Protein AF-A0AAX1FAF0-F1 (afdb_monomer)

Organism: NCBI:txid2528037

Solvent-accessible surface area (backbone atoms only — not comparable to full-atom values): 29230 Å² total; per-residue (Å²): 108,75,69,56,55,52,49,47,56,49,49,51,49,47,50,51,48,50,60,50,46,60,62,70,66,53,68,84,78,72,78,63,80,85,48,62,52,51,58,65,58,42,25,50,32,36,54,69,25,91,46,36,41,76,67,50,40,75,34,15,64,37,54,23,24,35,16,41,58,66,58,37,64,17,24,32,64,40,61,81,83,82,59,26,39,14,34,70,43,44,36,66,68,54,35,42,74,52,57,72,45,54,68,74,57,47,28,62,42,51,72,53,56,51,40,32,20,48,28,38,53,49,42,58,50,55,68,36,68,60,50,44,54,53,73,71,36,69,57,56,66,78,15,68,58,44,56,31,42,56,49,25,29,53,71,73,28,59,71,50,35,44,42,20,63,73,59,58,32,54,81,51,31,59,50,98,84,68,48,21,46,50,56,46,14,23,46,32,46,73,53,64,58,62,58,80,72,81,88,76,91,82,80,91,78,83,82,89,79,80,87,78,82,73,96,76,84,74,74,81,69,60,61,54,61,51,50,50,52,49,50,53,48,58,55,42,58,69,46,42,65,61,34,44,52,54,10,50,55,48,14,55,52,33,30,52,52,42,50,52,51,54,54,51,53,51,64,7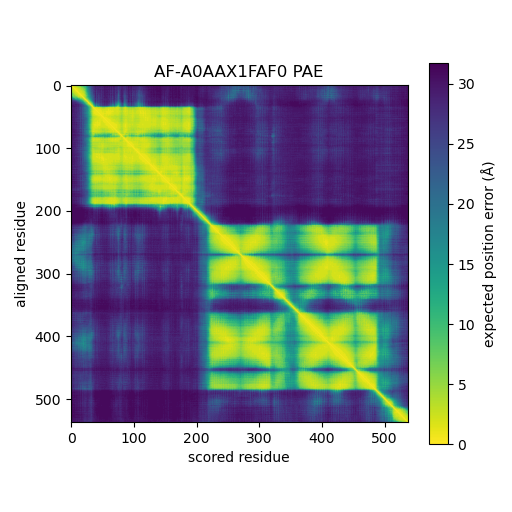3,68,68,61,56,73,68,56,55,53,54,52,50,51,52,49,52,52,49,42,51,49,33,49,51,47,49,77,41,35,61,63,54,47,51,50,49,43,50,50,27,42,48,51,12,36,25,69,36,61,77,63,49,91,63,56,74,67,58,53,59,42,48,52,56,53,46,49,54,48,49,59,64,32,70,58,46,53,68,52,76,68,68,62,94,82,63,77,84,59,68,70,72,72,71,40,68,68,60,49,52,52,52,52,42,51,53,54,31,50,53,27,53,50,51,43,56,50,54,51,50,53,51,54,51,48,46,50,50,46,49,41,62,42,38,38,42,29,15,36,27,26,18,82,92,39,26,65,53,26,52,48,48,53,33,50,50,47,14,50,18,39,21,48,15,41,43,36,33,51,49,34,54,48,52,53,54,52,53,54,53,61,74,69,51,82,65,94,48,76,66,60,52,52,52,52,29,55,52,36,47,50,50,32,52,45,60,69,54,49,18,63,58,55,12,40,71,47,72,59,80,94,83,75,98,67,78,94,66,74,69,74,78,58,29,63,56,52,51,56,58,43,65,76,64,74,60,61,64,63,57,54,52,54,51,50,54,55,55,52,51,54,52,56,55,56,65,74,76,110

Sequence (537 aa):
MQRLTAIWCRLIGLCLLFLLSTTTAMGKVTYFSQQRATHQQIVDAVRNSPYASPWLKQNANAVANLAINVESGGYLHLYNGSCCFGVLQLNHRNIRAYAHMSPEQYKLASLQTQLNAWSKLTTDGLRNPVVRRLMQMKTFDGRPVTGELVLACVQLGVGNCQKMLNSGRCGGFRDINKTSICDMADRMAKGRGTPIQPIEDGDLESASDAEKLDPGNNPVDASVLDQIMDTFRDGTGKWVTALTTAASWLFWSLAAISVVYTGIDLVFRKDDIAAFFAETIRLILFIGFFWWLLQNGFAISESIINSFNQLGVEAGTGGETQKTAGFVQSLFDMWNRAAAANSIRAVKIPDLIDITNAASWLNPELFVAILMMVVTFFALVLIAINYALLYIAAWIYMTAGLFVLGFGGGRWTSDMAISYYRQLLNIGLQLMTMMLMMAIGKNIITSMVSQTEGFMLFHYTVLLLVGLTLAILCTKVPPMVGSLAGGSGNEGIGFSAKSVVGSMLNAALMLLGGVGLVRQALKEVSARNRAQQQQQQ

Secondary structure (DSSP, 8-state):
-HHHHHHHHHHHHHHHHHHHHHHHS-------TT-B--HHHHHHHHHH-TT--HHHHHTHHHHHHHIIIIISTTBSS-B-SSSEETTTTEEHHHIIIII-S-HHHHHTS-HHHHHHHHHHHHHHHHTSHHHHHHHH-SEETTEE--HHHHHHHHHT-HHHHHHHHHHTSGGG---TTS--HHHHHHHHHTTTT---PPP---------------SS-----THHHHHHHHHHHHHHHTTHHHHHHHHHHHHHHHHHHHHHHHHHHHHHHT--HHHHHHHHHHHHHHHHHHHHHHHTHHHHHHHHHHHHHHHHHHHHHTS----HHHHHHHHHHHHHHHHHSHHHHTS----TT-TT-GGGGG-HHHHHHHHHHHHHHHHHHHHHHHHHHHHHHHHHHHHHHHHHHGGGGSTTTHHHHHHHHHHHHHHHHHHHHHHHHHHHHHHHHHHHHHH--S--HHHHHHHHHHHHHHHHHHHHHHHHHHGGGT--------S---SSHHHHHHHHHHTTTTHHHHHHHHHHHHHHHHHHHTT--

Radius of gyration: 31.02 Å; Cα contacts (8 Å, |Δi|>4): 547; chains: 1; bounding box: 93×80×87 Å

pLDDT: mean 70.73, std 20.71, range [28.28, 95.31]

InterPro domains:
  IPR007688 Plasmid conjugal transfer TrbL/VirB6 [PF04610] (256-477)
  IPR014150 Conjugal transfer, TrbL [TIGR02783] (223-514)

Foldseek 3Di:
DVVVVVVVVVVVVVVVVVVVVVVVPPPPPPQLPDDQDDLVNQLVLLLPAPQADPVCNVQSSLVSLQLCQPAPVSQALDDPLPAAGGSNTHGQVLCCVQLVDGRNVRSRDDSSSVSNSVSNLVSVLCPDPLLVVLVPDQDAQQWGSGSLLSVLCSVVHVVQSVQCVVVSHQQSGADPVRAGSVNRSCSSVVNVTPHPDPDDDDDDDDDDDDDDDDPDDDLPPLVVLVVVLVVLLVVLVVLQVVLLVLLQVLLVVQLVVQVVVLVVVCVVVVDDPVVVVVSVVVSCVLSVVLVVCLVCLLVVLVCLLVVLLQLLQCVLVVRDRDDSSVLLVLLSVLLVVLCVDVQNVVPPPPPPPCCVCPPVCPPVLSVLLVVLSVLLVVLSVLLSVVLSLLSSLSSNLSSNCSSQSSLSNHPVSVVSNVVSVLLSNLSSQLNSVSSNLSSVVSVVSVVLSVPDDHDDSVSSVVSSVSSNVSSVCNQPVSNVRSCVSPHDPDDDDPDDQDDPSSVVVVVVVVVVPPPVPVVVVVVVVVVVVVVVVVVVD

Nearest PDB structures (foldseek):
  7o3v-assembly1_J  TM=6.404E-01  e=2.956E-03  Escherichia coli
  8rtd-assembly1_L  TM=6.205E-01  e=2.114E-03  Escherichia coli
  7o3v-assembly1_G  TM=6.004E-01  e=1.336E-02  Escherichia coli
  7sqc-assembly1_1K  TM=1.574E-01  e=7.763E-02  Chlamydomonas reinhardtii
  7sqc-assembly1_1Y  TM=2.007E-01  e=7.778E-01  Chlamydomonas reinhardtii

Structure (mmCIF, N/CA/C/O backbone):
data_AF-A0AAX1FAF0-F1
#
_entry.id   AF-A0AAX1FAF0-F1
#
loop_
_atom_site.group_PDB
_atom_site.id
_atom_site.type_symbol
_atom_site.label_atom_id
_atom_site.label_alt_id
_atom_site.label_comp_id
_atom_site.label_asym_id
_atom_site.label_entity_id
_atom_site.label_seq_id
_atom_site.pdbx_PDB_ins_code
_atom_site.Cartn_x
_atom_site.Cartn_y
_atom_site.Cartn_z
_atom_site.occupancy
_atom_site.B_iso_or_equiv
_atom_site.auth_seq_id
_atom_site.auth_comp_id
_atom_site.auth_asym_id
_atom_site.auth_atom_id
_atom_site.pdbx_PDB_model_num
ATOM 1 N N . MET A 1 1 ? -39.181 10.822 42.186 1.00 47.69 1 MET A N 1
ATOM 2 C CA . MET A 1 1 ? -37.972 11.300 41.471 1.00 47.69 1 MET A CA 1
ATOM 3 C C . MET A 1 1 ? -36.667 10.726 42.030 1.00 47.69 1 MET A C 1
ATOM 5 O O . MET A 1 1 ? -35.937 10.138 41.251 1.00 47.69 1 MET A O 1
ATOM 9 N N . GLN A 1 2 ? -36.403 10.767 43.343 1.00 39.25 2 GLN A N 1
ATOM 10 C CA . GLN A 1 2 ? -35.145 10.253 43.934 1.00 39.25 2 GLN A CA 1
ATOM 11 C C . GLN A 1 2 ? -34.871 8.744 43.737 1.00 39.25 2 GLN A C 1
ATOM 13 O O . GLN A 1 2 ? -33.721 8.328 43.637 1.00 39.25 2 GLN A O 1
ATOM 18 N N . ARG A 1 3 ? -35.912 7.901 43.649 1.00 40.38 3 ARG A N 1
ATOM 19 C CA . ARG A 1 3 ? -35.738 6.459 43.375 1.00 40.38 3 ARG A CA 1
ATOM 20 C C . ARG A 1 3 ? -35.388 6.164 41.913 1.00 40.38 3 ARG A C 1
ATOM 22 O O . ARG A 1 3 ? -34.624 5.246 41.654 1.00 40.38 3 ARG A O 1
ATOM 29 N N . LEU A 1 4 ? -35.889 6.970 40.976 1.00 39.94 4 LEU A N 1
ATOM 30 C CA . LEU A 1 4 ? -35.564 6.850 39.552 1.00 39.94 4 LEU A CA 1
ATOM 31 C C . LEU A 1 4 ? -34.128 7.313 39.293 1.00 39.94 4 LEU A C 1
ATOM 33 O O . LEU A 1 4 ? -33.374 6.587 38.662 1.00 39.94 4 LEU A O 1
ATOM 37 N N . THR A 1 5 ? -33.697 8.439 39.866 1.00 43.09 5 THR A N 1
ATOM 38 C CA . THR A 1 5 ? -32.307 8.913 39.728 1.00 43.09 5 THR A CA 1
ATOM 39 C C . THR A 1 5 ? -31.285 7.933 40.316 1.00 43.09 5 THR A C 1
ATOM 41 O O . THR A 1 5 ? -30.224 7.735 39.732 1.00 43.09 5 THR A O 1
ATOM 44 N N . ALA A 1 6 ? -31.615 7.240 41.412 1.00 40.03 6 ALA A N 1
ATOM 45 C CA . ALA A 1 6 ? -30.764 6.191 41.980 1.00 40.03 6 ALA A CA 1
ATOM 46 C C . ALA A 1 6 ? -30.678 4.930 41.096 1.00 40.03 6 ALA A C 1
ATOM 48 O O . ALA A 1 6 ? -29.617 4.312 41.011 1.00 40.03 6 ALA A O 1
ATOM 49 N N . ILE A 1 7 ? -31.769 4.561 40.416 1.00 51.44 7 ILE A N 1
ATOM 50 C CA . ILE A 1 7 ? -31.791 3.456 39.444 1.00 51.44 7 ILE A CA 1
ATOM 51 C C . ILE A 1 7 ? -30.989 3.834 38.191 1.00 51.44 7 ILE A C 1
ATOM 53 O O . ILE A 1 7 ? -30.210 3.019 37.708 1.00 51.44 7 ILE A O 1
ATOM 57 N N . TRP A 1 8 ? -31.081 5.084 37.732 1.00 42.19 8 TRP A N 1
ATOM 58 C CA . TRP A 1 8 ? -30.296 5.612 36.613 1.00 42.19 8 TRP A CA 1
ATOM 59 C C . TRP A 1 8 ? -28.796 5.697 36.921 1.00 42.19 8 TRP A C 1
ATOM 61 O O . TRP A 1 8 ? -28.002 5.241 36.108 1.00 42.19 8 TRP A O 1
ATOM 71 N N . CYS A 1 9 ? -28.379 6.160 38.106 1.00 43.19 9 CYS A N 1
ATOM 72 C CA . CYS A 1 9 ? -26.965 6.105 38.509 1.00 43.19 9 CYS A CA 1
ATOM 73 C C . CYS A 1 9 ? -26.440 4.664 38.601 1.00 43.19 9 CYS A C 1
ATOM 75 O O . CYS A 1 9 ? -25.289 4.406 38.258 1.00 43.19 9 CYS A O 1
ATOM 77 N N . ARG A 1 10 ? -27.280 3.711 39.029 1.00 47.94 10 ARG A N 1
ATOM 78 C CA . ARG A 1 10 ? -26.913 2.290 39.088 1.00 47.94 10 ARG A CA 1
ATOM 79 C C . ARG A 1 10 ? -26.870 1.635 37.710 1.00 47.94 10 ARG A C 1
ATOM 81 O O . ARG A 1 10 ? -25.979 0.831 37.498 1.00 47.94 10 ARG A O 1
ATOM 88 N N . LEU A 1 11 ? -27.757 1.994 36.779 1.00 43.00 11 LEU A N 1
ATOM 89 C CA . LEU A 1 11 ? -27.767 1.497 35.396 1.00 43.00 11 LEU A CA 1
ATOM 90 C C . LEU A 1 11 ? -26.669 2.127 34.537 1.00 43.00 11 LEU A C 1
ATOM 92 O O . LEU A 1 11 ? -26.037 1.419 33.767 1.00 43.00 11 LEU A O 1
ATOM 96 N N . ILE A 1 12 ? -26.380 3.419 34.705 1.00 48.09 12 ILE A N 1
ATOM 97 C CA . ILE A 1 12 ? -25.221 4.085 34.090 1.00 48.09 12 ILE A CA 1
ATOM 98 C C . ILE A 1 12 ? -23.931 3.501 34.665 1.00 48.09 12 ILE A C 1
ATOM 100 O O . ILE A 1 12 ? -23.018 3.198 33.907 1.00 48.09 12 ILE A O 1
ATOM 104 N N . GLY A 1 13 ? -23.879 3.262 35.980 1.00 43.56 13 GLY A N 1
ATOM 105 C CA . GLY A 1 13 ? -22.781 2.552 36.632 1.00 43.56 13 GLY A CA 1
ATOM 106 C C . GLY A 1 13 ? -22.626 1.114 36.135 1.00 43.56 13 GLY A C 1
ATOM 107 O O . GLY A 1 13 ? -21.505 0.698 35.876 1.00 43.56 13 GLY A O 1
ATOM 108 N N . LEU A 1 14 ? -23.725 0.378 35.930 1.00 44.78 14 LEU A N 1
ATOM 109 C CA . LEU A 1 14 ? -23.717 -0.980 35.375 1.00 44.78 14 LEU A CA 1
ATOM 110 C C . LEU A 1 14 ? -23.345 -1.001 33.893 1.00 44.78 14 LEU A C 1
ATOM 112 O O . LEU A 1 14 ? -22.599 -1.883 33.506 1.00 44.78 14 LEU A O 1
ATOM 116 N N . CYS A 1 15 ? -23.794 -0.045 33.077 1.00 39.28 15 CYS A N 1
ATOM 117 C CA . CYS A 1 15 ? -23.391 0.092 31.676 1.00 39.28 15 CYS A CA 1
ATOM 118 C C . CYS A 1 15 ? -21.928 0.520 31.553 1.00 39.28 15 CYS A C 1
ATOM 120 O O . CYS A 1 15 ? -21.222 -0.031 30.721 1.00 39.28 15 CYS A O 1
ATOM 122 N N . LEU A 1 16 ? -21.442 1.434 32.401 1.00 42.34 16 LEU A N 1
ATOM 123 C CA . LEU A 1 16 ? -20.020 1.771 32.498 1.00 42.34 16 LEU A CA 1
ATOM 124 C C . LEU A 1 16 ? -19.207 0.564 32.965 1.00 42.34 16 LEU A C 1
ATOM 126 O O . LEU A 1 16 ? -18.179 0.295 32.367 1.00 42.34 16 LEU A O 1
ATOM 130 N N . LEU A 1 17 ? -19.678 -0.206 33.951 1.00 42.28 17 LEU A N 1
ATOM 131 C CA . LEU A 1 17 ? -19.057 -1.463 34.388 1.00 42.28 17 LEU A CA 1
ATOM 132 C C . LEU A 1 17 ? -19.131 -2.558 33.319 1.00 42.28 17 LEU A C 1
ATOM 134 O O . LEU A 1 17 ? -18.196 -3.339 33.223 1.00 42.28 17 LEU A O 1
ATOM 138 N N . PHE A 1 18 ? -20.175 -2.605 32.488 1.00 39.59 18 PHE A N 1
ATOM 139 C CA . PHE A 1 18 ? -20.290 -3.547 31.372 1.00 39.59 18 PHE A CA 1
ATOM 140 C C . PHE A 1 18 ? -19.339 -3.147 30.230 1.00 39.59 18 PHE A C 1
ATOM 142 O O . PHE A 1 18 ? -18.603 -3.990 29.723 1.00 39.59 18 PHE A O 1
ATOM 149 N N . LEU A 1 19 ? -19.238 -1.846 29.930 1.00 37.56 19 LEU A N 1
ATOM 150 C CA . LEU A 1 19 ? -18.277 -1.249 28.990 1.00 37.56 19 LEU A CA 1
ATOM 151 C C . LEU A 1 19 ? -16.817 -1.356 29.490 1.00 37.56 19 LEU A C 1
ATOM 153 O O . LEU A 1 19 ? -15.912 -1.582 28.690 1.00 37.56 19 LEU A O 1
ATOM 157 N N . LEU A 1 20 ? -16.577 -1.280 30.804 1.00 37.69 20 LEU A N 1
ATOM 158 C CA . LEU A 1 20 ? -15.284 -1.544 31.462 1.00 37.69 20 LEU A CA 1
ATOM 159 C C . LEU A 1 20 ? -14.998 -3.052 31.601 1.00 37.69 20 LEU A C 1
ATOM 161 O O . LEU A 1 20 ? -13.847 -3.468 31.595 1.00 37.69 20 LEU A O 1
ATOM 165 N N . SER A 1 21 ? -16.013 -3.913 31.676 1.00 35.91 21 SER A N 1
ATOM 166 C CA . SER A 1 21 ? -15.814 -5.370 31.662 1.00 35.91 21 SER A CA 1
ATOM 167 C C . SER A 1 21 ? -15.476 -5.892 30.262 1.00 35.91 21 SER A C 1
ATOM 169 O O . SER A 1 21 ? -14.743 -6.871 30.126 1.00 35.91 21 SER A O 1
ATOM 171 N N . THR A 1 22 ? -15.887 -5.181 29.204 1.00 36.38 22 THR A N 1
ATOM 172 C CA . THR A 1 22 ? -15.383 -5.434 27.848 1.00 36.38 22 THR A CA 1
ATOM 173 C C . THR A 1 22 ? -13.948 -4.948 27.629 1.00 36.38 22 THR A C 1
ATOM 175 O O . THR A 1 22 ? -13.313 -5.400 26.679 1.00 36.38 22 THR A O 1
ATOM 178 N N . THR A 1 23 ? -13.387 -4.097 28.504 1.00 37.59 23 THR A N 1
ATOM 179 C CA . THR A 1 23 ? -11.952 -3.753 28.445 1.00 37.59 23 THR A CA 1
ATOM 180 C C . THR A 1 23 ? -11.070 -4.743 29.210 1.00 37.59 23 THR A C 1
ATOM 182 O O . THR A 1 23 ? -9.897 -4.882 28.870 1.00 37.59 23 THR A O 1
ATOM 185 N N . THR A 1 24 ? -11.610 -5.503 30.172 1.00 34.62 24 THR A N 1
ATOM 186 C CA . THR A 1 24 ? -10.852 -6.524 30.928 1.00 34.62 24 THR A CA 1
ATOM 187 C C . THR A 1 24 ? -11.012 -7.952 30.400 1.00 34.62 24 THR A C 1
ATOM 189 O O . THR A 1 24 ? -10.168 -8.797 30.690 1.00 34.62 24 THR A O 1
ATOM 192 N N . ALA A 1 25 ? -12.000 -8.214 29.538 1.00 32.06 25 ALA A N 1
ATOM 193 C CA . ALA A 1 25 ? -12.087 -9.442 28.741 1.00 32.06 25 ALA A CA 1
ATOM 194 C C . ALA A 1 25 ? -11.367 -9.347 27.378 1.00 32.06 25 ALA A C 1
ATOM 196 O O . ALA A 1 25 ? -11.528 -10.219 26.525 1.00 32.06 25 ALA A O 1
ATOM 197 N N . MET A 1 26 ? -10.522 -8.330 27.167 1.00 36.72 26 MET A N 1
ATOM 198 C CA . MET A 1 26 ? -9.484 -8.397 26.139 1.00 36.72 26 MET A CA 1
ATOM 199 C C . MET A 1 26 ? -8.369 -9.323 26.634 1.00 36.72 26 MET A C 1
ATOM 201 O O . MET A 1 26 ? -7.293 -8.891 27.049 1.00 36.72 26 MET A O 1
ATOM 205 N N . GLY A 1 27 ? -8.600 -10.637 26.527 1.00 32.66 27 GLY A N 1
ATOM 206 C CA . GLY A 1 27 ? -7.486 -11.529 26.230 1.00 32.66 27 GLY A CA 1
ATOM 207 C C . GLY A 1 27 ? -6.738 -10.888 25.070 1.00 32.66 27 GLY A C 1
ATOM 208 O O . GLY A 1 27 ? -7.380 -10.567 24.078 1.00 32.66 27 GLY A O 1
ATOM 209 N N . LYS A 1 28 ? -5.451 -10.576 25.264 1.00 29.22 28 LYS A N 1
ATOM 210 C CA . LYS A 1 28 ? -4.578 -9.860 24.323 1.00 29.22 28 LYS A CA 1
ATOM 211 C C . LYS A 1 28 ? -4.930 -10.195 22.866 1.00 29.22 28 LYS A C 1
ATOM 213 O O . LYS A 1 28 ? -4.363 -11.120 22.293 1.00 29.22 28 LYS A O 1
ATOM 218 N N . VAL A 1 29 ? -5.825 -9.428 22.245 1.00 34.38 29 VAL A N 1
ATOM 219 C CA . VAL A 1 29 ? -5.968 -9.425 20.794 1.00 34.38 29 VAL A CA 1
ATOM 220 C C . VAL A 1 29 ? -4.889 -8.470 20.335 1.00 34.38 29 VAL A C 1
ATOM 222 O O . VAL A 1 29 ? -5.074 -7.263 20.214 1.00 34.38 29 VAL A O 1
ATOM 225 N N . THR A 1 30 ? -3.689 -9.024 20.217 1.00 31.00 30 THR A N 1
ATOM 226 C CA . THR A 1 30 ? -2.580 -8.374 19.540 1.00 31.00 30 THR A CA 1
ATOM 227 C C . THR A 1 30 ? -2.997 -8.215 18.082 1.00 31.00 30 THR A C 1
ATOM 229 O O . THR A 1 30 ? -3.052 -9.194 17.343 1.00 31.00 30 THR A O 1
ATOM 232 N N . TYR A 1 31 ? -3.337 -6.994 17.674 1.00 33.50 31 TYR A N 1
ATOM 233 C CA . TYR A 1 31 ? -3.504 -6.657 16.266 1.00 33.50 31 TYR A CA 1
ATOM 234 C C . TYR A 1 31 ? -2.164 -6.924 15.553 1.00 33.50 31 TYR A C 1
ATOM 236 O O . TYR A 1 31 ? -1.143 -6.323 15.883 1.00 33.50 31 TYR A O 1
ATOM 244 N N . PHE A 1 32 ? -2.150 -7.878 14.618 1.00 43.28 32 PHE A N 1
ATOM 245 C CA . PHE A 1 32 ? -0.971 -8.292 13.839 1.00 43.28 32 PHE A CA 1
ATOM 246 C C . PHE A 1 32 ? -0.784 -7.469 12.546 1.00 43.28 32 PHE A C 1
ATOM 248 O O . PHE A 1 32 ? -0.057 -7.876 11.643 1.00 43.28 32 PHE A O 1
ATOM 255 N N . SER A 1 33 ? -1.411 -6.298 12.426 1.00 43.56 33 SER A N 1
ATOM 256 C CA . SER A 1 33 ? -1.211 -5.390 11.291 1.00 43.56 33 SER A CA 1
ATOM 257 C C . SER A 1 33 ? -0.030 -4.453 11.576 1.00 43.56 33 SER A C 1
ATOM 259 O O . SER A 1 33 ? -0.088 -3.671 12.518 1.00 43.56 33 SER A O 1
ATOM 261 N N . GLN A 1 34 ? 1.027 -4.544 10.759 1.00 49.03 34 GLN A N 1
ATOM 262 C CA . GLN A 1 34 ? 2.340 -3.871 10.879 1.00 49.03 34 GLN A CA 1
ATOM 263 C C . GLN A 1 34 ? 3.360 -4.443 11.884 1.00 49.03 34 GLN A C 1
ATOM 265 O O . GLN A 1 34 ? 4.224 -3.722 12.381 1.00 49.03 34 GLN A O 1
ATOM 270 N N . GLN A 1 35 ? 3.381 -5.754 12.135 1.00 65.00 35 GLN A N 1
ATOM 271 C CA . GLN A 1 35 ? 4.555 -6.331 12.800 1.00 65.00 35 GLN A CA 1
ATOM 272 C C . GLN A 1 35 ? 5.714 -6.498 11.812 1.00 65.00 35 GLN A C 1
ATOM 274 O O . GLN A 1 35 ? 5.681 -7.341 10.912 1.00 65.00 35 GLN A O 1
ATOM 279 N N . ARG A 1 36 ? 6.752 -5.681 11.998 1.00 84.56 36 ARG A N 1
ATOM 280 C CA . ARG A 1 36 ? 8.112 -6.026 11.590 1.00 84.56 36 ARG A CA 1
ATOM 281 C C . ARG A 1 36 ? 8.738 -6.802 12.741 1.00 84.56 36 ARG A C 1
ATOM 283 O O . ARG A 1 36 ? 8.952 -6.235 13.810 1.00 84.56 36 ARG A O 1
ATOM 290 N N . ALA A 1 37 ? 8.996 -8.087 12.545 1.00 81.00 37 ALA A N 1
ATOM 291 C CA . ALA A 1 37 ? 9.685 -8.883 13.545 1.00 81.00 37 ALA A CA 1
ATOM 292 C C . ALA A 1 37 ? 11.158 -8.472 13.616 1.00 81.00 37 ALA A C 1
ATOM 294 O O . ALA A 1 37 ? 11.838 -8.336 12.594 1.00 81.00 37 ALA A O 1
ATOM 295 N N . THR A 1 38 ? 11.651 -8.271 14.834 1.00 87.50 38 THR A N 1
ATOM 296 C CA . THR A 1 38 ? 13.076 -8.056 15.064 1.00 87.50 38 THR A CA 1
ATOM 297 C C . THR A 1 38 ? 13.846 -9.352 14.833 1.00 87.50 38 THR A C 1
ATOM 299 O O . THR A 1 38 ? 13.289 -10.452 14.870 1.00 87.50 38 THR A O 1
ATOM 302 N N . HIS A 1 39 ? 15.157 -9.224 14.632 1.00 89.19 39 HIS A N 1
ATOM 303 C CA . HIS A 1 39 ? 16.049 -10.373 14.469 1.00 89.19 39 HIS A CA 1
ATOM 304 C C . HIS A 1 39 ? 15.886 -11.381 15.617 1.00 89.19 39 HIS A C 1
ATOM 306 O O . HIS A 1 39 ? 15.627 -12.558 15.370 1.00 89.19 39 HIS A O 1
ATOM 312 N N . GLN A 1 40 ? 15.885 -10.895 16.863 1.00 88.56 40 GLN A N 1
ATOM 313 C CA . GLN A 1 40 ? 15.730 -11.735 18.049 1.00 88.56 40 GLN A CA 1
ATOM 314 C C . GLN A 1 40 ? 14.364 -12.434 18.112 1.00 88.56 40 GLN A C 1
ATOM 316 O O . GLN A 1 40 ? 14.300 -13.623 18.411 1.00 88.56 40 GLN A O 1
ATOM 321 N N . GLN A 1 41 ? 13.276 -11.741 17.759 1.00 87.62 41 GLN A N 1
ATOM 322 C CA . GLN A 1 41 ? 11.938 -12.344 17.741 1.00 87.62 41 GLN A CA 1
ATOM 323 C C . GLN A 1 41 ? 11.845 -13.511 16.751 1.00 87.62 41 GLN A C 1
ATOM 325 O O . GLN A 1 41 ? 11.193 -14.514 17.038 1.00 87.62 41 GLN A O 1
ATOM 330 N N . ILE A 1 42 ? 12.512 -13.404 15.598 1.00 89.62 42 ILE A N 1
ATOM 331 C CA . ILE A 1 42 ? 12.566 -14.481 14.603 1.00 89.62 42 ILE A CA 1
ATOM 332 C C . ILE A 1 42 ? 13.399 -15.649 15.137 1.00 89.62 42 ILE A C 1
ATOM 334 O O . ILE A 1 42 ? 12.955 -16.793 15.061 1.00 89.62 42 ILE A O 1
ATOM 338 N N . VAL A 1 43 ? 14.565 -15.374 15.730 1.00 91.56 43 VAL A N 1
ATOM 339 C CA . VAL A 1 43 ? 15.423 -16.399 16.349 1.00 91.56 43 VAL A CA 1
ATOM 340 C C . VAL A 1 43 ? 14.659 -17.196 17.407 1.00 91.56 43 VAL A C 1
ATOM 342 O O . VAL A 1 43 ? 14.667 -18.431 17.381 1.00 91.56 43 VAL A O 1
ATOM 345 N N . ASP A 1 44 ? 13.966 -16.502 18.307 1.00 90.31 44 ASP A N 1
ATOM 346 C CA . ASP A 1 44 ? 13.198 -17.126 19.382 1.00 90.31 44 ASP A CA 1
ATOM 347 C C . ASP A 1 44 ? 12.035 -17.947 18.819 1.00 90.31 44 ASP A C 1
ATOM 349 O O . ASP A 1 44 ? 11.821 -19.089 19.228 1.00 90.31 44 ASP A O 1
ATOM 353 N N . ALA A 1 45 ? 11.337 -17.428 17.807 1.00 91.69 45 ALA A N 1
ATOM 354 C CA . ALA A 1 45 ? 10.241 -18.143 17.167 1.00 91.69 45 ALA A CA 1
ATOM 355 C C . ALA A 1 45 ? 10.702 -19.412 16.417 1.00 91.69 45 ALA A C 1
ATOM 357 O O . ALA A 1 45 ? 10.011 -20.433 16.470 1.00 91.69 45 ALA A O 1
ATOM 358 N N . VAL A 1 46 ? 11.884 -19.418 15.784 1.00 94.19 46 VAL A N 1
ATOM 359 C CA . VAL A 1 46 ? 12.467 -20.644 15.194 1.00 94.19 46 VAL A CA 1
ATOM 360 C C . VAL A 1 46 ? 12.796 -21.666 16.282 1.00 94.19 46 VAL A C 1
ATOM 362 O O . VAL A 1 46 ? 12.457 -22.844 16.153 1.00 94.19 46 VAL A O 1
ATOM 365 N N . ARG A 1 47 ? 13.427 -21.235 17.380 1.00 94.75 47 ARG A N 1
ATOM 366 C CA . ARG A 1 47 ? 13.799 -22.122 18.497 1.00 94.75 47 ARG A CA 1
ATOM 367 C C . ARG A 1 47 ? 12.578 -22.743 19.176 1.00 94.75 47 ARG A C 1
ATOM 369 O O . ARG A 1 47 ? 12.598 -23.935 19.503 1.00 94.75 47 ARG A O 1
ATOM 376 N N . ASN A 1 48 ? 11.512 -21.959 19.310 1.00 93.50 48 ASN A N 1
ATOM 377 C CA . ASN A 1 48 ? 10.238 -22.373 19.895 1.00 93.50 48 ASN A CA 1
ATOM 378 C C . ASN A 1 48 ? 9.370 -23.201 18.941 1.00 93.50 48 ASN A C 1
ATOM 380 O O . ASN A 1 48 ? 8.383 -23.795 19.374 1.00 93.50 48 ASN A O 1
ATOM 384 N N . SER A 1 49 ? 9.726 -23.293 17.657 1.00 93.50 49 SER A 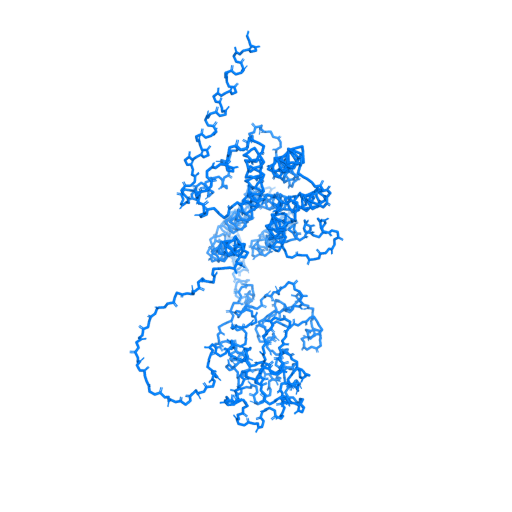N 1
ATOM 385 C CA . SER A 1 49 ? 8.953 -24.091 16.713 1.00 93.50 49 SER A CA 1
ATOM 386 C C . SER A 1 49 ? 9.037 -25.590 17.047 1.00 93.50 49 SER A C 1
ATOM 388 O O . SER A 1 49 ? 10.146 -26.129 17.187 1.00 93.50 49 SER A O 1
ATOM 390 N N . PRO A 1 50 ? 7.897 -26.308 17.125 1.00 92.50 50 PRO A N 1
ATOM 391 C CA . PRO A 1 50 ? 7.889 -27.759 17.310 1.00 92.50 50 PRO A CA 1
ATOM 392 C C . PRO A 1 50 ? 8.336 -28.511 16.047 1.00 92.50 50 PRO A C 1
ATOM 394 O O . PRO A 1 50 ? 8.699 -29.680 16.128 1.00 92.50 50 PRO A O 1
ATOM 397 N N . TYR A 1 51 ? 8.337 -27.847 14.886 1.00 94.62 51 TYR A N 1
ATOM 398 C CA . TYR A 1 51 ? 8.694 -28.450 13.599 1.00 94.62 51 TYR A CA 1
ATOM 399 C C . TYR A 1 51 ? 10.131 -28.148 13.163 1.00 94.62 51 TYR A C 1
ATOM 401 O O . TYR A 1 51 ? 10.590 -28.706 12.169 1.00 94.62 51 TYR A O 1
ATOM 409 N N . ALA A 1 52 ? 10.848 -27.273 13.874 1.00 92.25 52 ALA A N 1
ATOM 410 C CA . ALA A 1 52 ? 12.241 -26.973 13.567 1.00 92.25 52 ALA A CA 1
ATOM 411 C C . ALA A 1 52 ? 13.160 -28.129 13.987 1.00 92.25 52 ALA A C 1
ATOM 413 O O . ALA A 1 52 ? 13.190 -28.525 15.155 1.00 92.25 52 ALA A O 1
ATOM 414 N N . SER A 1 53 ? 13.954 -28.638 13.039 1.00 93.00 53 SER A N 1
ATOM 415 C CA . SER A 1 53 ? 15.002 -29.625 13.326 1.00 93.00 53 SER A CA 1
ATOM 416 C C . SER A 1 53 ? 16.056 -29.092 14.314 1.00 93.00 53 SER A C 1
ATOM 418 O O . SER A 1 53 ? 16.246 -27.875 14.408 1.00 93.00 53 SER A O 1
ATOM 420 N N . PRO A 1 54 ? 16.812 -29.969 15.009 1.00 92.88 54 PRO A N 1
ATOM 421 C CA . PRO A 1 54 ? 17.893 -29.537 15.899 1.00 92.88 54 PRO A CA 1
ATOM 422 C C . PRO A 1 54 ? 18.903 -28.614 15.209 1.00 92.88 54 PRO A C 1
ATOM 424 O O . PRO A 1 54 ? 19.307 -27.599 15.774 1.00 92.88 54 PRO A O 1
ATOM 427 N N . TRP A 1 55 ? 19.244 -28.919 13.953 1.00 92.94 55 TRP A N 1
ATOM 428 C CA . TRP A 1 55 ? 20.136 -28.085 13.153 1.00 92.94 55 TRP A CA 1
ATOM 429 C C . TRP A 1 55 ? 19.535 -26.700 12.885 1.00 92.94 55 TRP A C 1
ATOM 431 O O . TRP A 1 55 ? 20.227 -25.693 13.022 1.00 92.94 55 TRP A O 1
ATOM 441 N N . LEU A 1 56 ? 18.238 -26.628 12.563 1.00 92.94 56 LEU A N 1
ATOM 442 C CA . LEU A 1 56 ? 17.566 -25.357 12.290 1.00 92.94 56 LEU A CA 1
ATOM 443 C C . LEU A 1 56 ? 17.483 -24.475 13.546 1.00 92.94 56 LEU A C 1
ATOM 445 O O . LEU A 1 56 ? 17.687 -23.269 13.457 1.00 92.94 56 LEU A O 1
ATOM 449 N N . LYS A 1 57 ? 17.269 -25.074 14.727 1.00 92.00 57 LYS A N 1
ATOM 450 C CA . LYS A 1 57 ? 17.288 -24.349 16.012 1.00 92.00 57 LYS A CA 1
ATOM 451 C C . LYS A 1 57 ? 18.670 -23.779 16.342 1.00 92.00 57 LYS A C 1
ATOM 453 O O . LYS A 1 57 ? 18.762 -22.657 16.841 1.00 92.00 57 LYS A O 1
ATOM 458 N N . GLN A 1 58 ? 19.736 -24.524 16.044 1.00 93.12 58 GLN A N 1
ATOM 459 C CA . GLN A 1 58 ? 21.118 -24.054 16.204 1.00 93.12 58 GLN A CA 1
ATOM 460 C C . GLN A 1 58 ? 21.449 -22.914 15.228 1.00 93.12 58 GLN A C 1
ATOM 462 O O . GLN A 1 58 ? 22.112 -21.953 15.608 1.00 93.12 58 GLN A O 1
ATOM 467 N N . ASN A 1 59 ? 20.913 -22.971 14.006 1.00 93.25 59 ASN A N 1
ATOM 468 C CA . ASN A 1 59 ? 21.144 -21.985 12.944 1.00 93.25 59 ASN A CA 1
ATOM 469 C C . ASN A 1 59 ? 20.032 -20.925 12.838 1.00 93.25 59 ASN A C 1
ATOM 471 O O . ASN A 1 59 ? 19.869 -20.288 11.798 1.00 93.25 59 ASN A O 1
ATOM 475 N N . ALA A 1 60 ? 19.278 -20.687 13.916 1.00 91.19 60 ALA A N 1
ATOM 476 C CA . ALA A 1 60 ? 18.156 -19.746 13.926 1.00 91.19 60 ALA A CA 1
ATOM 477 C C . ALA A 1 60 ? 18.562 -18.304 13.546 1.00 91.19 60 ALA A C 1
ATOM 479 O O . ALA A 1 60 ? 17.779 -17.585 12.928 1.00 91.19 60 ALA A O 1
ATOM 480 N N . ASN A 1 61 ? 19.805 -17.899 13.838 1.00 91.94 61 ASN A N 1
ATOM 481 C CA . ASN A 1 61 ? 20.351 -16.603 13.416 1.00 91.94 61 ASN A CA 1
ATOM 482 C C . ASN A 1 61 ? 20.400 -16.451 11.887 1.00 91.94 61 ASN A C 1
ATOM 484 O O . ASN A 1 61 ? 20.061 -15.389 11.371 1.00 91.94 61 ASN A O 1
ATOM 488 N N . ALA A 1 62 ? 20.758 -17.515 11.162 1.00 91.00 62 ALA A N 1
ATOM 489 C CA . ALA A 1 62 ? 20.797 -17.504 9.702 1.00 91.00 62 ALA A CA 1
ATOM 490 C C . ALA A 1 62 ? 19.383 -17.389 9.100 1.00 91.00 62 ALA A C 1
ATOM 492 O O . ALA A 1 62 ? 19.191 -16.746 8.071 1.00 91.00 62 ALA A O 1
ATOM 493 N N . VAL A 1 63 ? 18.368 -17.942 9.776 1.00 92.38 63 VAL A N 1
ATOM 494 C CA . VAL A 1 63 ? 16.955 -17.781 9.388 1.00 92.38 63 VAL A CA 1
ATOM 495 C C . VAL A 1 63 ? 16.488 -16.337 9.586 1.00 92.38 63 VAL A C 1
ATOM 497 O O . VAL A 1 63 ? 15.808 -15.780 8.727 1.00 92.38 63 VAL A O 1
ATOM 500 N N . ALA A 1 64 ? 16.879 -15.695 10.688 1.00 90.44 64 ALA A N 1
ATOM 501 C CA . ALA A 1 64 ? 16.584 -14.280 10.904 1.00 90.44 64 ALA A CA 1
ATOM 502 C C . ALA A 1 64 ? 17.292 -13.377 9.880 1.00 90.44 64 ALA A C 1
ATOM 504 O O . ALA A 1 64 ? 16.691 -12.434 9.365 1.00 90.44 64 ALA A O 1
ATOM 505 N N . ASN A 1 65 ? 18.532 -13.712 9.515 1.00 91.12 65 ASN A N 1
ATOM 506 C CA . ASN A 1 65 ? 19.270 -13.051 8.441 1.00 91.12 65 ASN A CA 1
ATOM 507 C C . ASN A 1 65 ? 18.565 -13.192 7.082 1.00 91.12 65 ASN A C 1
ATOM 509 O O . ASN A 1 65 ? 18.462 -12.210 6.351 1.00 91.12 65 ASN A O 1
ATOM 513 N N . LEU A 1 66 ? 18.030 -14.376 6.768 1.00 91.12 66 LEU A N 1
ATOM 514 C CA . LEU A 1 66 ? 17.234 -14.619 5.561 1.00 91.12 66 LEU A CA 1
ATOM 515 C C . LEU A 1 66 ? 16.006 -13.701 5.505 1.00 91.12 66 LEU A C 1
ATOM 517 O O . LEU A 1 66 ? 15.830 -12.946 4.551 1.00 91.12 66 LEU A O 1
ATOM 521 N N . ALA A 1 67 ? 15.198 -13.714 6.568 1.00 87.75 67 ALA A N 1
ATOM 522 C CA . ALA A 1 67 ? 13.977 -12.919 6.668 1.00 87.75 67 ALA A CA 1
ATOM 523 C C . ALA A 1 67 ? 14.226 -11.408 6.523 1.00 87.75 67 ALA A C 1
ATOM 525 O O . ALA A 1 67 ? 13.463 -10.708 5.856 1.00 87.75 67 ALA A O 1
ATOM 526 N N . ILE A 1 68 ? 15.286 -10.899 7.158 1.00 85.94 68 ILE A N 1
ATOM 527 C CA . ILE A 1 68 ? 15.551 -9.458 7.242 1.00 85.94 68 ILE A CA 1
ATOM 528 C C . ILE A 1 68 ? 16.343 -8.942 6.042 1.00 85.94 68 ILE A C 1
ATOM 530 O O . ILE A 1 68 ? 16.034 -7.865 5.543 1.00 85.94 68 ILE A O 1
ATOM 534 N N . ASN A 1 69 ? 17.368 -9.665 5.594 1.00 85.19 69 ASN A N 1
ATOM 535 C CA . ASN A 1 69 ? 18.304 -9.141 4.598 1.00 85.19 69 ASN A CA 1
ATOM 536 C C . ASN A 1 69 ? 17.950 -9.554 3.165 1.00 85.19 69 ASN A C 1
ATOM 538 O O . ASN A 1 69 ? 18.496 -8.974 2.232 1.00 85.19 69 ASN A O 1
ATOM 542 N N . VAL A 1 70 ? 17.080 -10.555 2.980 1.00 85.88 70 VAL A N 1
ATOM 543 C CA . VAL A 1 70 ? 16.805 -11.124 1.651 1.00 85.88 70 VAL A CA 1
ATOM 544 C C . VAL A 1 70 ? 15.315 -11.213 1.333 1.00 85.88 70 VAL A C 1
ATOM 546 O O . VAL A 1 70 ? 14.930 -10.859 0.227 1.00 85.88 70 VAL A O 1
ATOM 549 N N . GLU A 1 71 ? 14.479 -11.659 2.273 1.00 87.50 71 GLU A N 1
ATOM 550 C CA . GLU A 1 71 ? 13.079 -11.988 1.966 1.00 87.50 71 GLU A CA 1
ATOM 551 C C . GLU A 1 71 ? 12.128 -10.793 2.104 1.00 87.50 71 GLU A C 1
ATOM 553 O O . GLU A 1 71 ? 11.654 -10.248 1.111 1.00 87.50 71 GLU A O 1
ATOM 558 N N . SER A 1 72 ? 11.798 -10.393 3.337 1.00 85.31 72 SER A N 1
ATOM 559 C CA . SER A 1 72 ? 10.716 -9.431 3.585 1.00 85.31 72 SER A CA 1
ATOM 560 C C . SER A 1 72 ? 11.126 -8.229 4.422 1.00 85.31 72 SER A C 1
ATOM 562 O O . SER A 1 72 ? 10.266 -7.454 4.824 1.00 85.31 72 SER A O 1
ATOM 564 N N . GLY A 1 73 ? 12.400 -8.078 4.787 1.00 83.44 73 GLY A N 1
ATOM 565 C CA . GLY A 1 73 ? 12.809 -7.035 5.734 1.00 83.44 73 GLY A CA 1
ATOM 566 C C . GLY A 1 73 ? 12.325 -7.276 7.170 1.00 83.44 73 GLY A C 1
ATOM 567 O O . GLY A 1 73 ? 12.466 -6.388 8.015 1.00 83.44 73 GLY A O 1
ATOM 568 N N . GLY A 1 74 ? 11.761 -8.456 7.460 1.00 82.56 74 GLY A N 1
ATOM 569 C CA . GLY A 1 74 ? 11.115 -8.803 8.729 1.00 82.56 74 GLY A CA 1
ATOM 570 C C . GLY A 1 74 ? 9.607 -8.525 8.771 1.00 82.56 74 GLY A C 1
ATOM 571 O O . GLY A 1 74 ? 8.987 -8.739 9.810 1.00 82.56 74 GLY A O 1
ATOM 572 N N . TYR A 1 75 ? 8.988 -8.057 7.684 1.00 83.50 75 TYR A N 1
ATOM 573 C CA . TYR A 1 75 ? 7.548 -7.790 7.642 1.00 83.50 75 TYR A CA 1
ATOM 574 C C . TYR A 1 75 ? 6.729 -9.081 7.501 1.00 83.50 75 TYR A C 1
ATOM 576 O O . TYR A 1 75 ? 6.977 -9.897 6.612 1.00 83.50 75 TYR A O 1
ATOM 584 N N . LEU A 1 76 ? 5.719 -9.248 8.361 1.00 79.69 76 LEU A N 1
ATOM 585 C CA . LEU A 1 76 ? 4.857 -10.441 8.399 1.00 79.69 76 LEU A CA 1
ATOM 586 C C . LEU A 1 76 ? 3.731 -10.453 7.360 1.00 79.69 76 LEU A C 1
ATOM 588 O O . LEU A 1 76 ? 3.205 -11.513 7.046 1.00 79.69 76 LEU A O 1
ATOM 592 N N . HIS A 1 77 ? 3.333 -9.297 6.843 1.00 79.19 77 HIS A N 1
ATOM 593 C CA . HIS A 1 77 ? 2.174 -9.159 5.953 1.00 79.19 77 HIS A CA 1
ATOM 594 C C . HIS A 1 77 ? 2.583 -8.988 4.483 1.00 79.19 77 HIS A C 1
ATOM 596 O O . HIS A 1 77 ? 1.736 -8.777 3.617 1.00 79.19 77 HIS A O 1
ATOM 602 N N . LEU A 1 78 ? 3.888 -9.056 4.198 1.00 71.94 78 LEU A N 1
ATOM 603 C CA . LEU A 1 78 ? 4.441 -8.673 2.907 1.00 71.94 78 LEU A CA 1
ATOM 604 C C . LEU A 1 78 ? 4.107 -9.711 1.834 1.00 71.94 78 LEU A C 1
ATOM 606 O O . LEU A 1 78 ? 4.360 -10.906 2.003 1.00 71.94 78 LEU A O 1
ATOM 610 N N . TYR A 1 79 ? 3.560 -9.228 0.723 1.00 73.56 79 TYR A N 1
ATOM 611 C CA . TYR A 1 79 ? 3.379 -9.974 -0.514 1.00 73.56 79 TYR A CA 1
ATOM 612 C C . TYR A 1 79 ? 4.255 -9.342 -1.595 1.00 73.56 79 TYR A C 1
ATOM 614 O O . TYR A 1 79 ? 4.124 -8.149 -1.861 1.00 73.56 79 TYR A O 1
ATOM 622 N N . ASN A 1 80 ? 5.144 -10.117 -2.221 1.00 62.12 80 ASN A N 1
ATOM 623 C CA . ASN A 1 80 ? 6.100 -9.579 -3.205 1.00 62.12 80 ASN A CA 1
ATOM 624 C C . ASN A 1 80 ? 5.487 -9.175 -4.563 1.00 62.12 80 ASN A C 1
ATOM 626 O O . ASN A 1 80 ? 6.188 -8.632 -5.428 1.00 62.12 80 ASN A O 1
ATOM 630 N N . GLY A 1 81 ? 4.190 -9.428 -4.761 1.00 46.84 81 GLY A N 1
ATOM 631 C CA . GLY A 1 81 ? 3.466 -9.096 -5.986 1.00 46.84 81 GLY A CA 1
ATOM 632 C C . GLY A 1 81 ? 3.392 -10.226 -7.014 1.00 46.84 81 GLY A C 1
ATOM 633 O O . GLY A 1 81 ? 2.698 -10.053 -8.007 1.00 46.84 81 GLY A O 1
ATOM 634 N N . SER A 1 82 ? 4.066 -11.364 -6.803 1.00 54.09 82 SER A N 1
ATOM 635 C CA . SER A 1 82 ? 4.101 -12.465 -7.782 1.00 54.09 82 SER A CA 1
ATOM 636 C C . SER A 1 82 ? 3.716 -13.832 -7.220 1.00 54.09 82 SER A C 1
ATOM 638 O O . SER A 1 82 ? 3.051 -14.609 -7.902 1.00 54.09 82 SER A O 1
ATOM 640 N N . CYS A 1 83 ? 4.136 -14.174 -6.000 1.00 70.12 83 CYS A N 1
ATOM 641 C CA . CYS A 1 83 ? 3.961 -15.548 -5.518 1.00 70.12 83 CYS A CA 1
ATOM 642 C C . CYS A 1 83 ? 3.872 -15.716 -4.015 1.00 70.12 83 CYS A C 1
ATOM 644 O O . CYS A 1 83 ? 3.327 -16.732 -3.573 1.00 70.12 83 CYS A O 1
ATOM 646 N N . CYS A 1 84 ? 4.479 -14.807 -3.256 1.00 81.12 84 CYS A N 1
ATOM 647 C CA . CYS A 1 84 ? 5.109 -15.196 -2.010 1.00 81.12 84 CYS A CA 1
ATOM 648 C C . CYS A 1 84 ? 4.732 -14.268 -0.857 1.00 81.12 84 CYS A C 1
ATOM 650 O O . CYS A 1 84 ? 4.614 -13.058 -1.037 1.00 81.12 84 CYS A O 1
ATOM 652 N N . PHE A 1 85 ? 4.494 -14.861 0.314 1.00 86.88 85 PHE A N 1
ATOM 653 C CA . PHE A 1 85 ? 3.817 -14.215 1.432 1.00 86.88 85 PHE A CA 1
ATOM 654 C C . PHE A 1 85 ? 4.584 -14.373 2.742 1.00 86.88 85 PHE A C 1
ATOM 656 O O . PHE A 1 85 ? 5.153 -15.428 3.040 1.00 86.88 85 PHE A O 1
ATOM 663 N N . GLY A 1 86 ? 4.502 -13.338 3.568 1.00 85.50 86 GLY A N 1
ATOM 664 C CA . GLY A 1 86 ? 4.938 -13.356 4.955 1.00 85.50 86 GLY A CA 1
ATOM 665 C C . GLY A 1 86 ? 6.437 -13.179 5.160 1.00 85.50 86 GLY A C 1
ATOM 666 O O . GLY A 1 86 ? 7.184 -12.856 4.236 1.00 85.50 86 GLY A O 1
ATOM 667 N N . VAL A 1 87 ? 6.877 -13.396 6.399 1.00 88.19 87 VAL A N 1
ATOM 668 C CA . VAL A 1 87 ? 8.232 -13.058 6.873 1.00 88.19 87 VAL A CA 1
ATOM 669 C C . VAL A 1 87 ? 9.364 -13.760 6.106 1.00 88.19 87 VAL A C 1
ATOM 671 O O . VAL A 1 87 ? 10.473 -13.246 6.014 1.00 88.19 87 VAL A O 1
ATOM 674 N N . LEU A 1 88 ? 9.080 -14.933 5.536 1.00 90.94 88 LEU A N 1
ATOM 675 C CA . LEU A 1 88 ? 10.027 -15.749 4.765 1.00 90.94 88 LEU A CA 1
ATOM 676 C C . LEU A 1 88 ? 9.500 -16.089 3.361 1.00 90.94 88 LEU A C 1
ATOM 678 O O . LEU A 1 88 ? 9.910 -17.089 2.779 1.00 90.94 88 LEU A O 1
ATOM 682 N N . GLN A 1 89 ? 8.557 -15.285 2.851 1.00 87.56 89 GLN A N 1
ATOM 683 C CA . GLN A 1 89 ? 8.095 -15.310 1.458 1.00 87.56 89 GLN A CA 1
ATOM 684 C C . GLN A 1 89 ? 7.724 -16.719 0.943 1.00 87.56 89 GLN A C 1
ATOM 686 O O . GLN A 1 89 ? 8.220 -17.199 -0.075 1.00 87.56 89 GLN A O 1
ATOM 691 N N . LEU A 1 90 ? 6.794 -17.400 1.622 1.00 86.56 90 LEU A N 1
ATOM 692 C CA . LEU A 1 90 ? 6.310 -18.712 1.171 1.00 86.56 90 LEU A CA 1
ATOM 693 C C . LEU A 1 90 ? 5.337 -18.550 0.011 1.00 86.56 90 LEU A C 1
ATOM 695 O O . LEU A 1 90 ? 4.463 -17.691 0.047 1.00 86.56 90 LEU A O 1
ATOM 699 N N . ASN A 1 91 ? 5.420 -19.436 -0.978 1.00 88.62 91 ASN A N 1
ATOM 700 C CA . ASN A 1 91 ? 4.470 -19.445 -2.085 1.00 88.62 91 ASN A CA 1
ATOM 701 C C . ASN A 1 91 ? 3.108 -20.072 -1.717 1.00 88.62 91 ASN A C 1
ATOM 703 O O . ASN A 1 91 ? 2.968 -20.814 -0.743 1.00 88.62 91 ASN A O 1
ATOM 707 N N . HIS A 1 92 ? 2.111 -19.847 -2.574 1.00 87.38 92 HIS A N 1
ATOM 708 C CA . HIS A 1 92 ? 0.755 -20.402 -2.467 1.00 87.38 92 HIS A CA 1
ATOM 709 C C . HIS A 1 92 ? 0.672 -21.913 -2.184 1.00 87.38 92 HIS A C 1
ATOM 711 O O . HIS A 1 92 ? -0.195 -22.357 -1.424 1.00 87.38 92 HIS A O 1
ATOM 717 N N . ARG A 1 93 ? 1.520 -22.715 -2.840 1.00 87.06 93 ARG A N 1
ATOM 718 C CA . ARG A 1 93 ? 1.506 -24.182 -2.722 1.00 87.06 93 ARG A CA 1
ATOM 719 C C . ARG A 1 93 ? 2.029 -24.608 -1.356 1.00 87.06 93 ARG A C 1
ATOM 721 O O . ARG A 1 93 ? 1.419 -25.446 -0.698 1.00 87.06 93 ARG A O 1
ATOM 728 N N . ASN A 1 94 ? 3.114 -23.982 -0.920 1.00 86.94 94 ASN A N 1
ATOM 729 C CA . ASN A 1 94 ? 3.764 -24.266 0.347 1.00 86.94 94 ASN A CA 1
ATOM 730 C C . ASN A 1 94 ? 2.907 -23.805 1.528 1.00 86.94 94 ASN A C 1
ATOM 732 O O . ASN A 1 94 ? 2.793 -24.537 2.503 1.00 86.94 94 ASN A O 1
ATOM 736 N N . ILE A 1 95 ? 2.224 -22.660 1.430 1.00 86.38 95 ILE A N 1
ATOM 737 C CA . ILE A 1 95 ? 1.285 -22.214 2.473 1.00 86.38 95 ILE A CA 1
ATOM 738 C C . ILE A 1 95 ? 0.170 -23.247 2.664 1.00 86.38 95 ILE A C 1
ATOM 740 O O . ILE A 1 95 ? -0.084 -23.682 3.786 1.00 86.38 95 ILE A O 1
ATOM 744 N N . ARG A 1 96 ? -0.450 -23.719 1.576 1.00 86.44 96 ARG A N 1
ATOM 745 C CA . ARG A 1 96 ? -1.498 -24.748 1.667 1.00 86.44 96 ARG A CA 1
ATOM 746 C C . ARG A 1 96 ? -0.977 -26.067 2.241 1.00 86.44 96 ARG A C 1
ATOM 748 O O . ARG A 1 96 ? -1.650 -26.672 3.071 1.00 86.44 96 ARG A O 1
ATOM 755 N N . ALA A 1 97 ? 0.215 -26.493 1.827 1.00 86.69 97 ALA A N 1
ATOM 756 C CA . ALA A 1 97 ? 0.802 -27.764 2.250 1.00 86.69 97 ALA A CA 1
ATOM 757 C C . ALA A 1 97 ? 1.308 -27.759 3.705 1.00 86.69 97 ALA A C 1
ATOM 759 O O . ALA A 1 97 ? 1.197 -28.774 4.388 1.00 86.69 97 ALA A O 1
ATOM 760 N N . TYR A 1 98 ? 1.856 -26.636 4.178 1.00 88.69 98 TYR A N 1
ATOM 761 C CA . TYR A 1 98 ? 2.581 -26.570 5.452 1.00 88.69 98 TYR A CA 1
ATOM 762 C C . TYR A 1 98 ? 1.892 -25.738 6.532 1.00 88.69 98 TYR A C 1
ATOM 764 O O . TYR A 1 98 ? 2.051 -26.043 7.713 1.00 88.69 98 TYR A O 1
ATOM 772 N N . ALA A 1 99 ? 1.132 -24.710 6.151 1.00 86.69 99 ALA A N 1
ATOM 773 C CA . ALA A 1 99 ? 0.378 -23.867 7.077 1.00 86.69 99 ALA A CA 1
ATOM 774 C C . ALA A 1 99 ? -1.110 -24.256 7.158 1.00 86.69 99 ALA A C 1
ATOM 776 O O . ALA A 1 99 ? -1.795 -23.810 8.072 1.00 86.69 99 ALA A O 1
ATOM 777 N N . HIS A 1 100 ? -1.604 -25.077 6.219 1.00 89.19 100 HIS A N 1
ATOM 778 C CA . HIS A 1 100 ? -3.005 -25.516 6.127 1.00 89.19 100 HIS A CA 1
ATOM 779 C C . HIS A 1 100 ? -4.015 -24.356 6.155 1.00 89.19 100 HIS A C 1
ATOM 781 O O . HIS A 1 100 ? -5.094 -24.460 6.732 1.00 89.19 100 HIS A O 1
ATOM 787 N N . MET A 1 101 ? -3.655 -23.239 5.522 1.00 86.12 101 MET A N 1
ATOM 788 C CA . MET A 1 101 ? -4.473 -22.029 5.460 1.00 86.12 101 MET A CA 1
ATOM 789 C C . MET A 1 101 ? -4.407 -21.379 4.078 1.00 86.12 101 MET A C 1
ATOM 791 O O . MET A 1 101 ? -3.586 -21.749 3.234 1.00 86.12 101 MET A O 1
ATOM 795 N N . SER A 1 102 ? -5.294 -20.416 3.835 1.00 84.62 102 SER A N 1
ATOM 796 C CA . SER A 1 102 ? -5.232 -19.576 2.635 1.00 84.62 102 SER A CA 1
ATOM 797 C C . SER A 1 102 ? -4.090 -18.546 2.730 1.00 84.62 102 SER A C 1
ATOM 799 O O . SER A 1 102 ? -3.674 -18.197 3.837 1.00 84.62 102 SER A O 1
ATOM 801 N N . PRO A 1 103 ? -3.580 -18.019 1.601 1.00 81.12 103 PRO A N 1
ATOM 802 C CA . PRO A 1 103 ? -2.561 -16.965 1.614 1.00 81.12 103 PRO A CA 1
ATOM 803 C C . PRO A 1 103 ? -3.001 -15.707 2.367 1.00 81.12 103 PRO A C 1
ATOM 805 O O . PRO A 1 103 ? -2.203 -15.125 3.095 1.00 81.12 103 PRO A O 1
ATOM 808 N N . GLU A 1 104 ? -4.275 -15.324 2.254 1.00 76.25 104 GLU A N 1
ATOM 809 C CA . GLU A 1 104 ? -4.817 -14.161 2.966 1.00 76.25 104 GLU A CA 1
ATOM 810 C C . GLU A 1 104 ? -4.867 -14.388 4.483 1.00 76.25 104 GLU A C 1
ATOM 812 O O . GLU A 1 104 ? -4.493 -13.509 5.255 1.00 76.25 104 GLU A O 1
ATOM 817 N N . GLN A 1 105 ? -5.210 -15.602 4.929 1.00 80.25 105 GLN A N 1
ATOM 818 C CA . GLN A 1 105 ? -5.088 -15.978 6.343 1.00 80.25 105 GLN A CA 1
ATOM 819 C C . GLN A 1 105 ? -3.624 -16.023 6.799 1.00 80.25 105 GLN A C 1
ATOM 821 O O . GLN A 1 105 ? -3.317 -15.621 7.918 1.00 80.25 105 GLN A O 1
ATOM 826 N N . TYR A 1 106 ? -2.712 -16.474 5.934 1.00 81.00 106 TYR A N 1
ATOM 827 C CA . TYR A 1 106 ? -1.286 -16.563 6.242 1.00 81.00 106 TYR A CA 1
ATOM 828 C C . TYR A 1 106 ? -0.641 -15.187 6.449 1.00 81.00 106 TYR A C 1
ATOM 830 O O . TYR A 1 106 ? 0.149 -15.029 7.378 1.00 81.00 106 TYR A O 1
ATOM 838 N N . LYS A 1 107 ? -1.024 -14.171 5.661 1.00 76.56 107 LYS A N 1
ATOM 839 C CA . LYS A 1 107 ? -0.565 -12.778 5.845 1.00 76.56 107 LYS A CA 1
ATOM 840 C C . LYS A 1 107 ? -0.919 -12.208 7.219 1.00 76.56 107 LYS A C 1
ATOM 842 O O . LYS A 1 107 ? -0.167 -11.402 7.757 1.00 76.56 107 LYS A O 1
ATOM 847 N N . LEU A 1 108 ? -2.063 -12.615 7.765 1.00 78.62 108 LEU A N 1
ATOM 848 C CA . LEU A 1 108 ? -2.565 -12.168 9.065 1.00 78.62 108 LEU A CA 1
ATOM 849 C C . LEU A 1 108 ? -2.132 -13.090 10.216 1.00 78.62 108 LEU A C 1
ATOM 851 O O . LEU A 1 108 ? -2.432 -12.817 11.378 1.00 78.62 108 LEU A O 1
ATOM 855 N N . ALA A 1 109 ? -1.443 -14.191 9.909 1.00 79.00 109 ALA A N 1
ATOM 856 C CA . ALA A 1 109 ? -1.013 -15.162 10.899 1.00 79.00 109 ALA A CA 1
ATOM 857 C C . ALA A 1 109 ? 0.139 -14.627 11.760 1.00 79.00 109 ALA A C 1
ATOM 859 O O . ALA A 1 109 ? 0.969 -13.834 11.312 1.00 79.00 109 ALA A O 1
ATOM 860 N N . SER A 1 110 ? 0.220 -15.122 12.999 1.00 87.12 110 SER A N 1
ATOM 861 C CA . SER A 1 110 ? 1.279 -14.728 13.929 1.00 87.12 110 SER A CA 1
ATOM 862 C C . SER A 1 110 ? 2.678 -15.081 13.407 1.00 87.12 110 SER A C 1
ATOM 864 O O . SER A 1 110 ? 2.829 -16.042 12.646 1.00 87.12 110 SER A O 1
ATOM 866 N N . LEU A 1 111 ? 3.719 -14.380 13.886 1.00 88.44 111 LEU A N 1
ATOM 867 C CA . LEU A 1 111 ? 5.121 -14.712 13.575 1.00 88.44 111 LEU A CA 1
ATOM 868 C C . LEU A 1 111 ? 5.393 -16.201 13.806 1.00 88.44 111 LEU A C 1
ATOM 870 O O . LEU A 1 111 ? 5.961 -16.879 12.954 1.00 88.44 111 LEU A O 1
ATOM 874 N N . GLN A 1 112 ? 4.940 -16.719 14.950 1.00 92.75 112 GLN A N 1
ATOM 875 C CA . GLN A 1 112 ? 5.144 -18.112 15.324 1.00 92.75 112 GLN A CA 1
ATOM 876 C C . GLN A 1 112 ? 4.445 -19.066 14.353 1.00 92.75 112 GLN A C 1
ATOM 878 O O . GLN A 1 112 ? 5.011 -20.090 13.984 1.00 92.75 112 GLN A O 1
ATOM 883 N N . THR A 1 113 ? 3.235 -18.732 13.905 1.00 89.56 113 THR A N 1
ATOM 884 C CA . THR A 1 113 ? 2.488 -19.535 12.930 1.00 89.56 113 THR A CA 1
ATOM 885 C C . THR A 1 113 ? 3.206 -19.580 11.583 1.00 89.56 113 THR A C 1
ATOM 887 O O . THR A 1 113 ? 3.385 -20.665 11.026 1.00 89.56 113 THR A O 1
ATOM 890 N N . GLN A 1 114 ? 3.672 -18.430 11.088 1.00 91.38 114 GLN A N 1
ATOM 891 C CA . GLN A 1 114 ? 4.421 -18.358 9.833 1.00 91.38 114 GLN A CA 1
ATOM 892 C C . GLN A 1 114 ? 5.741 -19.136 9.922 1.00 91.38 114 GLN A C 1
ATOM 894 O O . GLN A 1 114 ? 6.043 -19.963 9.060 1.00 91.38 114 GLN A O 1
ATOM 899 N N . LEU A 1 115 ? 6.499 -18.956 11.009 1.00 94.31 115 LEU A N 1
ATOM 900 C CA . LEU A 1 115 ? 7.749 -19.688 11.200 1.00 94.31 115 LEU A CA 1
ATOM 901 C C . LEU A 1 115 ? 7.545 -21.174 11.465 1.00 94.31 115 LEU A C 1
ATOM 903 O O . LEU A 1 115 ? 8.412 -21.954 11.092 1.00 94.31 115 LEU A O 1
ATOM 907 N N . ASN A 1 116 ? 6.425 -21.605 12.044 1.00 93.25 116 ASN A N 1
ATOM 908 C CA . ASN A 1 116 ? 6.115 -23.027 12.186 1.00 93.25 116 ASN A CA 1
ATOM 909 C C . ASN A 1 116 ? 5.932 -23.698 10.823 1.00 93.25 116 ASN A C 1
ATOM 911 O O . ASN A 1 116 ? 6.517 -24.755 10.582 1.00 93.25 116 ASN A O 1
ATOM 915 N N . ALA A 1 117 ? 5.168 -23.070 9.927 1.00 92.12 117 ALA A N 1
ATOM 916 C CA . ALA A 1 117 ? 4.966 -23.574 8.573 1.00 92.12 117 ALA A CA 1
ATOM 917 C C . ALA A 1 117 ? 6.282 -23.602 7.783 1.00 92.12 117 ALA A C 1
ATOM 919 O O . ALA A 1 117 ? 6.633 -24.626 7.193 1.00 92.12 117 ALA A O 1
ATOM 920 N N . TRP A 1 118 ? 7.047 -22.507 7.829 1.00 94.69 118 TRP A N 1
ATOM 921 C CA . TRP A 1 118 ? 8.344 -22.436 7.161 1.00 94.69 118 TRP A CA 1
ATOM 922 C C . TRP A 1 118 ? 9.352 -23.430 7.744 1.00 94.69 118 TRP A C 1
ATOM 924 O O . TRP A 1 118 ? 10.026 -24.130 6.999 1.00 94.69 118 TRP A O 1
ATOM 934 N N . SER A 1 119 ? 9.422 -23.565 9.071 1.00 94.88 119 SER A N 1
ATOM 935 C CA . SER A 1 119 ? 10.345 -24.499 9.731 1.00 94.88 119 SER A CA 1
ATOM 936 C C . SER A 1 119 ? 10.050 -25.946 9.358 1.00 94.88 119 SER A C 1
ATOM 938 O O . SER A 1 119 ? 10.984 -26.734 9.219 1.00 94.88 119 SER A O 1
ATOM 940 N N . LYS A 1 120 ? 8.773 -26.293 9.158 1.00 92.88 120 LYS A N 1
ATOM 941 C CA . LYS A 1 120 ? 8.360 -27.615 8.679 1.00 92.88 120 LYS A CA 1
ATOM 942 C C . LYS A 1 120 ? 8.826 -27.853 7.237 1.00 92.88 120 LYS A C 1
ATOM 944 O O . LYS A 1 120 ? 9.508 -28.843 6.989 1.00 92.88 120 LYS A O 1
ATOM 949 N N . LEU A 1 121 ? 8.552 -26.911 6.328 1.00 92.38 121 LEU A N 1
ATOM 950 C CA . LEU A 1 121 ? 9.023 -26.945 4.934 1.00 92.38 121 LEU A CA 1
ATOM 951 C C . LEU A 1 121 ? 10.551 -27.080 4.850 1.00 92.38 121 LEU A C 1
ATOM 953 O O . LEU A 1 121 ? 11.071 -27.961 4.169 1.00 92.38 121 LEU A O 1
ATOM 957 N N . THR A 1 122 ? 11.278 -26.226 5.566 1.00 92.38 122 THR A N 1
ATOM 958 C CA . THR A 1 122 ? 12.743 -26.217 5.551 1.00 92.38 122 THR A CA 1
ATOM 959 C C . THR A 1 122 ? 13.313 -27.475 6.192 1.00 92.38 122 THR A C 1
ATOM 961 O O . THR A 1 122 ? 14.291 -28.017 5.691 1.00 92.38 122 THR A O 1
ATOM 964 N N . THR A 1 123 ? 12.701 -27.998 7.257 1.00 92.56 123 THR A N 1
ATOM 965 C CA . THR A 1 123 ? 13.130 -29.268 7.864 1.00 92.56 123 THR A CA 1
ATOM 966 C C . THR A 1 123 ? 12.989 -30.441 6.895 1.00 92.56 123 THR A C 1
ATOM 968 O O . THR A 1 123 ? 13.878 -31.292 6.858 1.00 92.56 123 THR A O 1
ATOM 971 N N . ASP A 1 124 ? 11.944 -30.462 6.067 1.00 90.38 124 ASP A N 1
ATOM 972 C CA . ASP A 1 124 ? 11.828 -31.442 4.984 1.00 90.38 124 ASP A CA 1
ATOM 973 C C . ASP A 1 124 ? 12.904 -31.221 3.908 1.00 90.38 124 ASP A C 1
ATOM 975 O O . ASP A 1 124 ? 13.558 -32.174 3.484 1.00 90.38 124 ASP A O 1
ATOM 979 N N . GLY A 1 125 ? 13.167 -29.965 3.529 1.00 87.56 125 GLY A N 1
ATOM 980 C CA . GLY A 1 125 ? 14.242 -29.606 2.596 1.00 87.56 125 GLY A CA 1
ATOM 981 C C . GLY A 1 125 ? 15.635 -30.041 3.071 1.00 87.56 125 GLY A C 1
ATOM 982 O O . GLY A 1 125 ? 16.416 -30.586 2.292 1.00 87.56 125 GLY A O 1
ATOM 983 N N . LEU A 1 126 ? 15.928 -29.895 4.367 1.00 90.19 126 LEU A N 1
ATOM 984 C CA . LEU A 1 126 ? 17.193 -30.303 4.993 1.00 90.19 126 LEU A CA 1
ATOM 985 C C . LEU A 1 126 ? 17.410 -31.826 5.001 1.00 90.19 126 LEU A C 1
ATOM 987 O O . LEU A 1 126 ? 18.538 -32.282 5.190 1.00 90.19 126 LEU A O 1
ATOM 991 N N . ARG A 1 127 ? 16.363 -32.637 4.797 1.00 91.25 127 ARG A N 1
ATOM 992 C CA . ARG A 1 127 ? 16.494 -34.101 4.660 1.00 91.25 127 ARG A CA 1
ATOM 993 C C . ARG A 1 127 ? 16.982 -34.518 3.276 1.00 91.25 127 ARG A C 1
ATOM 995 O O . ARG A 1 127 ? 17.369 -35.671 3.099 1.00 91.25 127 ARG A O 1
ATOM 1002 N N . ASN A 1 128 ? 16.983 -33.605 2.306 1.00 92.94 128 ASN A N 1
ATOM 1003 C CA . ASN A 1 128 ? 17.422 -33.906 0.955 1.00 92.94 128 ASN A CA 1
ATOM 1004 C C . ASN A 1 128 ? 18.923 -34.297 0.935 1.00 92.94 128 ASN A C 1
ATOM 1006 O O . ASN A 1 128 ? 19.740 -33.582 1.527 1.00 92.94 128 ASN A O 1
ATOM 1010 N N . PRO A 1 129 ? 19.318 -35.387 0.243 1.00 91.38 129 PRO A N 1
ATOM 1011 C CA . PRO A 1 129 ? 20.708 -35.850 0.195 1.00 91.38 129 PRO A CA 1
ATOM 1012 C C . PRO A 1 129 ? 21.713 -34.790 -0.271 1.00 91.38 129 PRO A C 1
ATOM 1014 O O . PRO A 1 129 ? 22.834 -34.746 0.231 1.00 91.38 129 PRO A O 1
ATOM 1017 N N . VAL A 1 130 ? 21.307 -33.904 -1.185 1.00 91.50 130 VAL A N 1
ATOM 1018 C CA . VAL A 1 130 ? 22.147 -32.816 -1.711 1.00 91.50 130 VAL A CA 1
ATOM 1019 C C . VAL A 1 130 ? 22.495 -31.815 -0.612 1.00 91.50 130 VAL A C 1
ATOM 1021 O O . VAL A 1 130 ? 23.652 -31.440 -0.430 1.00 91.50 130 VAL A O 1
ATOM 1024 N N . VAL A 1 131 ? 21.489 -31.428 0.171 1.00 92.12 131 VAL A N 1
ATOM 1025 C CA . VAL A 1 131 ? 21.646 -30.483 1.280 1.00 92.12 131 VAL A CA 1
ATOM 1026 C C . VAL A 1 131 ? 22.457 -31.129 2.404 1.00 92.12 131 VAL A C 1
ATOM 1028 O O . VAL A 1 131 ? 23.364 -30.506 2.949 1.00 92.12 131 VAL A O 1
ATOM 1031 N N . ARG A 1 132 ? 22.217 -32.417 2.689 1.00 92.00 132 ARG A N 1
ATOM 1032 C CA . ARG A 1 132 ? 22.996 -33.197 3.666 1.00 92.00 132 ARG A CA 1
ATOM 1033 C C . ARG A 1 132 ? 24.467 -33.306 3.274 1.00 92.00 132 ARG A C 1
ATOM 1035 O O . ARG A 1 132 ? 25.318 -33.183 4.150 1.00 92.00 132 ARG A O 1
ATOM 1042 N N . ARG A 1 133 ? 24.766 -33.476 1.981 1.00 92.06 133 ARG A N 1
ATOM 1043 C CA . ARG A 1 133 ? 26.138 -33.451 1.461 1.00 92.06 133 ARG A CA 1
ATOM 1044 C C . ARG A 1 133 ? 26.802 -32.104 1.739 1.00 92.06 133 ARG A C 1
ATOM 1046 O O . ARG A 1 133 ? 27.912 -32.094 2.253 1.00 92.06 133 ARG A O 1
ATOM 1053 N N . LEU A 1 134 ? 26.122 -30.986 1.464 1.00 91.56 134 LEU A N 1
ATOM 1054 C CA . LEU A 1 134 ? 26.640 -29.648 1.777 1.00 91.56 134 LEU A CA 1
ATOM 1055 C C . LEU A 1 134 ? 26.903 -29.470 3.276 1.00 91.56 134 LEU A C 1
ATOM 1057 O O . LEU A 1 134 ? 27.994 -29.062 3.648 1.00 91.56 134 LEU A O 1
ATOM 1061 N N . MET A 1 135 ? 25.960 -29.863 4.135 1.00 90.56 135 MET A N 1
ATOM 1062 C CA . MET A 1 135 ? 26.091 -29.762 5.596 1.00 90.56 135 MET A CA 1
ATOM 1063 C C . MET A 1 135 ? 27.247 -30.587 6.191 1.00 90.56 135 MET A C 1
ATOM 1065 O O . MET A 1 135 ? 27.663 -30.317 7.314 1.00 90.56 135 MET A O 1
ATOM 1069 N N . GLN A 1 136 ? 27.733 -31.613 5.486 1.00 90.81 136 GLN A N 1
ATOM 1070 C CA . GLN A 1 136 ? 28.870 -32.437 5.918 1.00 90.81 136 GLN A CA 1
ATOM 1071 C C . GLN A 1 136 ? 30.226 -31.850 5.504 1.00 90.81 136 GLN A C 1
ATOM 1073 O O . GLN A 1 136 ? 31.262 -32.288 6.006 1.00 90.81 136 GLN A O 1
ATOM 1078 N N . MET A 1 137 ? 30.241 -30.868 4.601 1.00 88.31 137 MET A N 1
ATOM 1079 C CA . MET A 1 137 ? 31.465 -30.199 4.177 1.00 88.31 137 MET A CA 1
ATOM 1080 C C . MET A 1 137 ? 31.843 -29.101 5.175 1.00 88.31 137 MET A C 1
ATOM 1082 O O . MET A 1 137 ? 30.988 -28.365 5.659 1.00 88.31 137 MET A O 1
ATOM 1086 N N . LYS A 1 138 ? 33.142 -28.966 5.469 1.00 84.88 138 LYS A N 1
ATOM 1087 C CA . LYS A 1 138 ? 33.656 -27.844 6.276 1.00 84.88 138 LYS A CA 1
ATOM 1088 C C . LYS A 1 138 ? 33.775 -26.567 5.448 1.00 84.88 138 LYS A C 1
ATOM 1090 O O . LYS A 1 138 ? 33.449 -25.483 5.927 1.00 84.88 138 LYS A O 1
ATOM 1095 N N . THR A 1 139 ? 34.232 -26.705 4.207 1.00 86.50 139 THR A N 1
ATOM 1096 C CA . THR A 1 139 ? 34.429 -25.606 3.262 1.00 86.50 139 THR A CA 1
ATOM 1097 C C . THR A 1 139 ? 33.896 -25.977 1.881 1.00 86.50 139 THR A C 1
ATOM 1099 O O . THR A 1 139 ? 33.815 -27.153 1.525 1.00 86.50 139 THR A O 1
ATOM 1102 N N . PHE A 1 140 ? 33.519 -24.966 1.105 1.00 85.81 140 PHE A N 1
ATOM 1103 C CA . PHE A 1 140 ? 33.117 -25.080 -0.293 1.00 85.81 140 PHE A CA 1
ATOM 1104 C C . PHE A 1 140 ? 33.657 -23.857 -1.040 1.00 85.81 140 PHE A C 1
ATOM 1106 O O . PHE A 1 140 ? 33.449 -22.749 -0.573 1.00 85.81 140 PHE A O 1
ATOM 1113 N N . ASP A 1 141 ? 34.383 -24.034 -2.146 1.00 84.44 141 ASP A N 1
ATOM 1114 C CA . ASP A 1 141 ? 34.996 -22.931 -2.918 1.00 84.44 141 ASP A CA 1
ATOM 1115 C C . ASP A 1 141 ? 35.802 -21.922 -2.063 1.00 84.44 141 ASP A C 1
ATOM 1117 O O . ASP A 1 141 ? 35.642 -20.708 -2.158 1.00 84.44 141 ASP A O 1
ATOM 1121 N N . GLY A 1 142 ? 36.619 -22.433 -1.135 1.00 79.69 142 GLY A N 1
ATOM 1122 C CA . GLY A 1 142 ? 37.465 -21.609 -0.259 1.00 79.69 142 GLY A CA 1
ATOM 1123 C C . GLY A 1 142 ? 36.740 -20.892 0.888 1.00 79.69 142 GLY A C 1
ATOM 1124 O O . GLY A 1 142 ? 37.402 -20.279 1.722 1.00 79.69 142 GLY A O 1
ATOM 1125 N N . ARG A 1 143 ? 35.408 -21.000 0.994 1.00 84.38 143 ARG A N 1
ATOM 1126 C CA . ARG A 1 143 ? 34.621 -20.425 2.100 1.00 84.38 143 ARG A CA 1
ATOM 1127 C C . ARG A 1 143 ? 34.106 -21.474 3.084 1.00 84.38 143 ARG A C 1
ATOM 1129 O O . ARG A 1 143 ? 33.869 -22.615 2.683 1.00 84.38 143 ARG A O 1
ATOM 1136 N N . PRO A 1 144 ? 33.893 -21.119 4.363 1.00 85.69 144 PRO A N 1
ATOM 1137 C CA . PRO A 1 144 ? 33.234 -22.003 5.317 1.00 85.69 144 PRO A CA 1
ATOM 1138 C C . PRO A 1 144 ? 31.785 -22.282 4.902 1.00 85.69 144 PRO A C 1
ATOM 1140 O O . PRO A 1 144 ? 31.079 -21.398 4.417 1.00 85.69 144 PRO A O 1
ATOM 1143 N N . VAL A 1 145 ? 31.319 -23.509 5.135 1.00 88.00 145 VAL A N 1
ATOM 1144 C CA . VAL A 1 145 ? 29.900 -23.840 4.964 1.00 88.00 145 VAL A CA 1
ATOM 1145 C C . VAL A 1 145 ? 29.126 -23.346 6.184 1.00 88.00 145 VAL A C 1
ATOM 1147 O O . VAL A 1 145 ? 29.113 -23.987 7.234 1.00 88.00 145 VAL A O 1
ATOM 1150 N N . THR A 1 146 ? 28.495 -22.181 6.052 1.00 90.69 146 THR A N 1
ATOM 1151 C CA . THR A 1 146 ? 27.687 -21.561 7.111 1.00 90.69 146 THR A CA 1
ATOM 1152 C C . THR A 1 146 ? 26.219 -21.983 7.044 1.00 90.69 146 THR A C 1
ATOM 1154 O O . THR A 1 146 ? 25.751 -22.554 6.052 1.00 90.69 146 THR A O 1
ATOM 1157 N N . GLY A 1 147 ? 25.459 -21.663 8.098 1.00 90.00 147 GLY A N 1
ATOM 1158 C CA . GLY A 1 147 ? 24.005 -21.824 8.100 1.00 90.00 147 GLY A CA 1
ATOM 1159 C C . GLY A 1 147 ? 23.341 -21.059 6.952 1.00 90.00 147 GLY A C 1
ATOM 1160 O O . GLY A 1 147 ? 22.416 -21.575 6.330 1.00 90.00 147 GLY A O 1
ATOM 1161 N N . GLU A 1 148 ? 23.857 -19.877 6.608 1.00 91.94 148 GLU A N 1
ATOM 1162 C CA . GLU A 1 148 ? 23.391 -19.066 5.485 1.00 91.94 148 GLU A CA 1
ATOM 1163 C C . GLU A 1 148 ? 23.583 -19.772 4.140 1.00 91.94 148 GLU A C 1
ATOM 1165 O O . GLU A 1 148 ? 22.658 -19.793 3.332 1.00 91.94 148 GLU A O 1
ATOM 1170 N N . LEU A 1 149 ? 24.733 -20.419 3.917 1.00 91.25 149 LEU A N 1
ATOM 1171 C CA . LEU A 1 149 ? 24.991 -21.156 2.676 1.00 91.25 149 LEU A CA 1
ATOM 1172 C C . LEU A 1 149 ? 24.056 -22.361 2.518 1.00 91.25 149 LEU A C 1
ATOM 1174 O O . LEU A 1 149 ? 23.521 -22.612 1.436 1.00 91.25 149 LEU A O 1
ATOM 1178 N N . VAL A 1 150 ? 23.820 -23.091 3.610 1.00 92.75 150 VAL A N 1
ATOM 1179 C CA . VAL A 1 150 ? 22.888 -24.225 3.623 1.00 92.75 150 VAL A CA 1
ATOM 1180 C C . VAL A 1 150 ? 21.450 -23.754 3.378 1.00 92.75 150 VAL A C 1
ATOM 1182 O O . VAL A 1 150 ? 20.729 -24.374 2.597 1.00 92.75 150 VAL A O 1
ATOM 1185 N N . LEU A 1 151 ? 21.024 -22.645 3.989 1.00 92.69 151 LEU A N 1
ATOM 1186 C CA . LEU A 1 151 ? 19.683 -22.091 3.785 1.00 92.69 151 LEU A CA 1
ATOM 1187 C C . LEU A 1 151 ? 19.488 -21.526 2.372 1.00 92.69 151 LEU A C 1
ATOM 1189 O O . LEU A 1 151 ? 18.441 -21.768 1.773 1.00 92.69 151 LEU A O 1
ATOM 1193 N N . ALA A 1 152 ? 20.492 -20.857 1.804 1.00 91.12 152 ALA A N 1
ATOM 1194 C CA . ALA A 1 152 ? 20.465 -20.387 0.419 1.00 91.12 152 ALA A CA 1
ATOM 1195 C C . ALA A 1 152 ? 20.329 -21.554 -0.578 1.00 91.12 152 ALA A C 1
ATOM 1197 O O . ALA A 1 152 ? 19.567 -21.469 -1.541 1.00 91.12 152 ALA A O 1
ATOM 1198 N N . CYS A 1 153 ? 21.006 -22.679 -0.315 1.00 90.50 153 CYS A N 1
ATOM 1199 C CA . CYS A 1 153 ? 20.887 -23.915 -1.097 1.00 90.50 1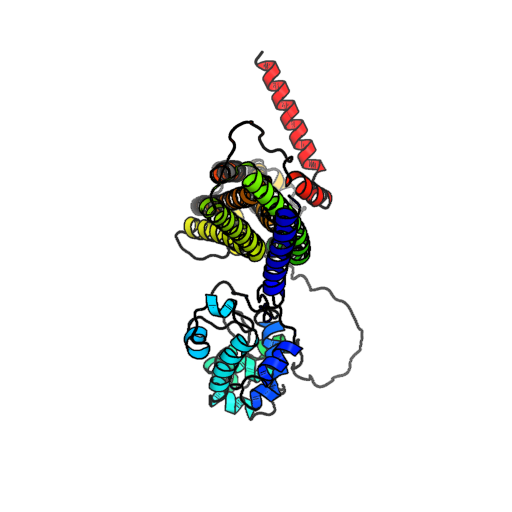53 CYS A CA 1
ATOM 1200 C C . CYS A 1 153 ? 19.455 -24.481 -1.081 1.00 90.50 153 CYS A C 1
ATOM 1202 O O . CYS A 1 153 ? 18.961 -24.946 -2.111 1.00 90.50 153 CYS A O 1
ATOM 1204 N N . VAL A 1 154 ? 18.768 -24.420 0.066 1.00 90.62 154 VAL A N 1
ATOM 1205 C CA . VAL A 1 154 ? 17.364 -24.842 0.177 1.00 90.62 154 VAL A CA 1
ATOM 1206 C C . VAL A 1 154 ? 16.435 -23.855 -0.537 1.00 90.62 154 VAL A C 1
ATOM 1208 O O . VAL A 1 154 ? 15.568 -24.297 -1.290 1.00 90.62 154 VAL A O 1
ATOM 1211 N N . GLN A 1 155 ? 16.634 -22.544 -0.357 1.00 87.50 155 GLN A N 1
ATOM 1212 C CA . GLN A 1 155 ? 15.751 -21.511 -0.912 1.00 87.50 155 GLN A CA 1
ATOM 1213 C C . GLN A 1 155 ? 15.809 -21.405 -2.438 1.00 87.50 155 GLN A C 1
ATOM 1215 O O . GLN A 1 155 ? 14.771 -21.362 -3.093 1.00 87.50 155 GLN A O 1
ATOM 1220 N N . LEU A 1 156 ? 17.006 -21.428 -3.032 1.00 85.62 156 LEU A N 1
ATOM 1221 C CA . LEU A 1 156 ? 17.163 -21.409 -4.494 1.00 85.62 156 LEU A CA 1
ATOM 1222 C C . LEU A 1 156 ? 16.885 -22.771 -5.145 1.00 85.62 156 LEU A C 1
ATOM 1224 O O . LEU A 1 156 ? 16.858 -22.879 -6.372 1.00 85.62 156 LEU A O 1
ATOM 1228 N N . GLY A 1 157 ? 16.654 -23.806 -4.338 1.00 86.69 157 GLY A N 1
ATOM 1229 C CA . GLY A 1 157 ? 16.233 -25.128 -4.773 1.00 86.69 157 GLY A CA 1
ATOM 1230 C C . GLY A 1 157 ? 17.369 -26.149 -4.846 1.00 86.69 157 GLY A C 1
ATOM 1231 O O . GLY A 1 157 ? 18.448 -25.914 -5.394 1.00 86.69 157 GLY A O 1
ATOM 1232 N N . VAL A 1 158 ? 17.071 -27.360 -4.371 1.00 86.94 158 VAL A N 1
ATOM 1233 C CA . VAL A 1 158 ? 18.029 -28.475 -4.256 1.00 86.94 158 VAL A CA 1
ATOM 1234 C C . VAL A 1 158 ? 18.672 -28.883 -5.587 1.00 86.94 158 VAL A C 1
ATOM 1236 O O . VAL A 1 158 ? 19.830 -29.285 -5.604 1.00 86.94 158 VAL A O 1
ATOM 1239 N N . GLY A 1 159 ? 17.968 -28.737 -6.716 1.00 87.00 159 GLY A N 1
ATOM 1240 C CA . GLY A 1 159 ? 18.524 -29.022 -8.046 1.00 87.00 159 GLY A CA 1
ATOM 1241 C C . GLY A 1 159 ? 19.582 -28.005 -8.484 1.00 87.00 159 GLY A C 1
ATOM 1242 O O . GLY A 1 159 ? 20.603 -28.376 -9.059 1.00 87.00 159 GLY A O 1
ATOM 1243 N N . ASN A 1 160 ? 19.378 -26.729 -8.154 1.00 88.69 160 ASN A N 1
ATOM 1244 C CA . ASN A 1 160 ? 20.353 -25.668 -8.407 1.00 88.69 160 ASN A CA 1
ATOM 1245 C C . ASN A 1 160 ? 21.559 -25.809 -7.476 1.00 88.69 160 ASN A C 1
ATOM 1247 O O . ASN A 1 160 ? 22.704 -25.679 -7.907 1.00 88.69 160 ASN A O 1
ATOM 1251 N N . CYS A 1 161 ? 21.307 -26.198 -6.226 1.00 89.62 161 CYS A N 1
ATOM 1252 C CA . CYS A 1 161 ? 22.360 -26.543 -5.284 1.00 89.62 161 CYS A CA 1
ATOM 1253 C C . CYS A 1 161 ? 23.194 -27.736 -5.756 1.00 89.62 161 CYS A C 1
ATOM 1255 O O . CYS A 1 161 ? 24.418 -27.677 -5.713 1.00 89.62 161 CYS A O 1
ATOM 1257 N N . GLN A 1 162 ? 22.571 -28.777 -6.313 1.00 91.50 162 GLN A N 1
ATOM 1258 C CA . GLN A 1 162 ? 23.305 -29.901 -6.895 1.00 91.50 162 GLN A CA 1
ATOM 1259 C C . GLN A 1 162 ? 24.208 -29.459 -8.055 1.00 91.50 162 GLN A C 1
ATOM 1261 O O . GLN A 1 162 ? 25.345 -29.920 -8.140 1.00 91.50 162 GLN A O 1
ATOM 1266 N N . LYS A 1 163 ? 23.738 -28.556 -8.929 1.00 89.88 163 LYS A N 1
ATOM 1267 C CA . LYS A 1 163 ? 24.556 -27.998 -10.022 1.00 89.88 163 LYS A CA 1
ATOM 1268 C C . LYS A 1 163 ? 25.784 -27.258 -9.489 1.00 89.88 163 LYS A C 1
ATOM 1270 O O . LYS A 1 163 ? 26.886 -27.518 -9.961 1.00 89.88 163 LYS A O 1
ATOM 1275 N N . MET A 1 164 ? 25.605 -26.417 -8.469 1.00 91.75 164 MET A N 1
ATOM 1276 C CA . MET A 1 164 ? 26.711 -25.733 -7.791 1.00 91.75 164 MET A CA 1
ATOM 1277 C C . MET A 1 164 ? 27.681 -26.727 -7.130 1.00 91.75 164 MET A C 1
ATOM 1279 O O . MET A 1 164 ? 28.891 -26.602 -7.256 1.00 91.75 164 MET A O 1
ATOM 1283 N N . LEU A 1 165 ? 27.180 -27.755 -6.444 1.00 89.69 165 LEU A N 1
ATOM 1284 C CA . LEU A 1 165 ? 28.050 -28.756 -5.821 1.00 89.69 165 LEU A CA 1
ATOM 1285 C C . LEU A 1 165 ? 28.842 -29.565 -6.853 1.00 89.69 165 LEU A C 1
ATOM 1287 O O . LEU A 1 165 ? 29.983 -29.937 -6.592 1.00 89.69 165 LEU A O 1
ATOM 1291 N N . ASN A 1 166 ? 28.253 -29.828 -8.019 1.00 90.75 166 ASN A N 1
ATOM 1292 C CA . ASN A 1 166 ? 28.913 -30.549 -9.104 1.00 90.75 166 ASN A CA 1
ATOM 1293 C C . ASN A 1 166 ? 29.987 -29.714 -9.807 1.00 90.75 166 ASN A C 1
ATOM 1295 O O . ASN A 1 166 ? 30.974 -30.281 -10.263 1.00 90.75 166 ASN A O 1
ATOM 1299 N N . SER A 1 167 ? 29.822 -28.391 -9.892 1.00 88.06 167 SER A N 1
ATOM 1300 C CA . SER A 1 167 ? 30.848 -27.508 -10.459 1.00 88.06 167 SER A CA 1
ATOM 1301 C C . SER A 1 167 ? 32.044 -27.303 -9.525 1.00 88.06 167 SER A C 1
ATOM 1303 O O . SER A 1 167 ? 33.100 -26.867 -9.978 1.00 88.06 167 SER A O 1
ATOM 1305 N N . GLY A 1 168 ? 31.865 -27.542 -8.221 1.00 85.62 168 GLY A N 1
ATOM 1306 C CA . GLY A 1 168 ? 32.880 -27.297 -7.195 1.00 85.62 168 GLY A CA 1
ATOM 1307 C C . GLY A 1 168 ? 33.190 -25.817 -6.943 1.00 85.62 168 GLY A C 1
ATOM 1308 O O . GLY A 1 168 ? 34.129 -25.524 -6.211 1.00 85.62 168 GLY A O 1
ATOM 1309 N N . ARG A 1 169 ? 32.426 -24.892 -7.543 1.00 85.69 169 ARG A N 1
ATOM 1310 C CA . ARG A 1 169 ? 32.622 -23.437 -7.441 1.00 85.69 169 ARG A CA 1
ATOM 1311 C C . ARG A 1 169 ? 31.296 -22.716 -7.238 1.00 85.69 169 ARG A C 1
ATOM 1313 O O . ARG A 1 169 ? 30.304 -23.065 -7.882 1.00 85.69 169 ARG A O 1
ATOM 1320 N N . CYS A 1 170 ? 31.302 -21.653 -6.439 1.00 81.88 170 CYS A N 1
ATOM 1321 C CA . CYS A 1 170 ? 30.161 -20.783 -6.158 1.00 81.88 170 CYS A CA 1
ATOM 1322 C C . CYS A 1 170 ? 29.483 -20.266 -7.433 1.00 81.88 170 CYS A C 1
ATOM 1324 O O . CYS A 1 170 ? 28.259 -20.251 -7.525 1.00 81.88 170 CYS A O 1
ATOM 1326 N N . GLY A 1 171 ? 30.271 -19.918 -8.455 1.00 78.31 171 GLY A N 1
ATOM 1327 C CA . GLY A 1 171 ? 29.765 -19.432 -9.741 1.00 78.31 171 GLY A CA 1
ATOM 1328 C C . GLY A 1 171 ? 29.191 -20.500 -10.681 1.00 78.31 171 GLY A C 1
ATOM 1329 O O . GLY A 1 171 ? 28.724 -20.148 -11.759 1.00 78.31 171 GLY A O 1
ATOM 1330 N N . GLY A 1 172 ? 29.216 -21.789 -10.326 1.00 73.81 172 GLY A N 1
ATOM 1331 C CA . GLY A 1 172 ? 28.743 -22.855 -11.223 1.00 73.81 172 GLY A CA 1
ATOM 1332 C C . GLY A 1 172 ? 27.225 -22.997 -11.328 1.00 73.81 172 GLY A C 1
ATOM 1333 O O . GLY A 1 172 ? 26.732 -23.811 -12.106 1.00 73.81 172 GLY A O 1
ATOM 1334 N N . PHE A 1 173 ? 26.481 -22.189 -10.577 1.00 83.19 173 PHE A N 1
ATOM 1335 C CA . PHE A 1 173 ? 25.070 -21.929 -10.809 1.00 83.19 173 PHE A CA 1
ATOM 1336 C C . PHE A 1 173 ? 24.806 -20.431 -10.643 1.00 83.19 173 PHE A C 1
ATOM 1338 O O . PHE A 1 173 ? 25.244 -19.826 -9.664 1.00 83.19 173 PHE A O 1
ATOM 1345 N N . ARG A 1 174 ? 24.049 -19.851 -11.575 1.00 81.44 174 ARG A N 1
ATOM 1346 C CA . ARG A 1 174 ? 23.480 -18.507 -11.461 1.00 81.44 174 ARG A CA 1
ATOM 1347 C C . ARG A 1 174 ? 22.024 -18.553 -11.903 1.00 81.44 174 ARG A C 1
ATOM 1349 O O . ARG A 1 174 ? 21.696 -19.245 -12.868 1.00 81.44 174 ARG A O 1
ATOM 1356 N N . ASP A 1 175 ? 21.166 -17.845 -11.182 1.00 74.31 175 ASP A N 1
ATOM 1357 C CA . ASP A 1 175 ? 19.772 -17.662 -11.572 1.00 74.31 175 ASP A CA 1
ATOM 1358 C C . ASP A 1 175 ? 19.635 -16.644 -12.726 1.00 74.31 175 ASP A C 1
ATOM 1360 O O . ASP A 1 175 ? 20.620 -16.111 -13.244 1.00 74.31 175 ASP A O 1
ATOM 1364 N N . ILE A 1 176 ? 18.394 -16.357 -13.132 1.00 71.25 176 ILE A N 1
ATOM 1365 C CA . ILE A 1 176 ? 18.090 -15.385 -14.196 1.00 71.25 176 ILE A CA 1
ATOM 1366 C C . ILE A 1 176 ? 18.571 -13.959 -13.866 1.00 71.25 176 ILE A C 1
ATOM 1368 O O . ILE A 1 176 ? 18.852 -13.179 -14.771 1.00 71.25 176 ILE A O 1
ATOM 1372 N N . ASN A 1 177 ? 18.745 -13.647 -12.578 1.00 68.44 177 ASN A N 1
ATOM 1373 C CA . ASN A 1 177 ? 19.256 -12.374 -12.073 1.00 68.44 177 ASN A CA 1
ATOM 1374 C C . ASN A 1 177 ? 20.777 -12.410 -11.842 1.00 68.44 177 ASN A C 1
ATOM 1376 O O . ASN A 1 177 ? 21.315 -11.576 -11.113 1.00 68.44 177 ASN A O 1
ATOM 1380 N N . LYS A 1 178 ? 21.479 -13.398 -12.417 1.00 78.62 178 LYS A N 1
ATOM 1381 C CA . LYS A 1 178 ? 22.923 -13.630 -12.265 1.00 78.62 178 LYS A CA 1
ATOM 1382 C C . LYS A 1 178 ? 23.375 -13.860 -10.812 1.00 78.62 178 LYS A C 1
ATOM 1384 O O . LYS A 1 178 ? 24.567 -13.760 -10.536 1.00 78.62 178 LYS A O 1
ATOM 1389 N N . THR A 1 179 ? 22.478 -14.214 -9.896 1.00 78.38 179 THR A N 1
ATOM 1390 C CA . THR A 1 179 ? 22.766 -14.461 -8.475 1.00 78.38 179 THR A CA 1
ATOM 1391 C C . THR A 1 179 ? 23.068 -15.945 -8.248 1.00 78.38 179 THR A C 1
ATOM 1393 O O . THR A 1 179 ? 22.281 -16.817 -8.622 1.00 78.38 179 THR A O 1
ATOM 1396 N N . SER A 1 180 ? 24.223 -16.256 -7.655 1.00 88.88 180 SER A N 1
ATOM 1397 C CA . SER A 1 180 ? 24.563 -17.612 -7.208 1.00 88.88 180 SER A CA 1
ATOM 1398 C C . SER A 1 180 ? 24.054 -17.895 -5.790 1.00 88.88 180 SER A C 1
ATOM 1400 O O . SER A 1 180 ? 23.691 -16.990 -5.039 1.00 88.88 180 SER A O 1
ATOM 1402 N N . ILE A 1 181 ? 24.067 -19.167 -5.382 1.00 87.50 181 ILE A N 1
ATOM 1403 C CA . ILE A 1 181 ? 23.728 -19.564 -4.002 1.00 87.50 181 ILE A CA 1
ATOM 1404 C C . ILE A 1 181 ? 24.702 -18.938 -2.997 1.00 87.50 181 ILE A C 1
ATOM 1406 O O . ILE A 1 181 ? 24.301 -18.535 -1.908 1.00 87.50 181 ILE A O 1
ATOM 1410 N N . CYS A 1 182 ? 25.971 -18.809 -3.380 1.00 88.19 182 CYS A N 1
ATOM 1411 C CA . CYS A 1 182 ? 26.976 -18.124 -2.584 1.00 88.19 182 CYS A CA 1
ATOM 1412 C C . CYS A 1 182 ? 26.691 -16.623 -2.460 1.00 88.19 182 CYS A C 1
ATOM 1414 O O . CYS A 1 182 ? 26.750 -16.106 -1.349 1.00 88.19 182 CYS A O 1
ATOM 1416 N N . ASP A 1 183 ? 26.293 -15.959 -3.551 1.00 87.81 183 ASP A N 1
ATOM 1417 C CA . ASP A 1 183 ? 25.915 -14.538 -3.527 1.00 87.81 183 ASP A CA 1
ATOM 1418 C C . ASP A 1 183 ? 24.698 -14.307 -2.612 1.00 87.81 183 ASP A C 1
ATOM 1420 O O . ASP A 1 183 ? 24.640 -13.332 -1.863 1.00 87.81 183 ASP A O 1
ATOM 1424 N N . MET A 1 184 ? 23.726 -15.228 -2.622 1.00 86.56 184 MET A N 1
ATOM 1425 C CA . MET A 1 184 ? 22.585 -15.178 -1.704 1.00 86.56 184 MET A CA 1
ATOM 1426 C C . MET A 1 184 ? 23.023 -15.360 -0.246 1.00 86.56 184 MET A C 1
ATOM 1428 O O . MET A 1 184 ? 22.591 -14.593 0.615 1.00 86.56 184 MET A O 1
ATOM 1432 N N . ALA A 1 185 ? 23.899 -16.327 0.036 1.00 88.50 185 ALA A N 1
ATOM 1433 C CA . ALA A 1 185 ? 24.447 -16.539 1.375 1.00 88.50 185 ALA A CA 1
ATOM 1434 C C . ALA A 1 185 ? 25.200 -15.298 1.886 1.00 88.50 185 ALA A C 1
ATOM 1436 O O . ALA A 1 185 ? 25.049 -14.917 3.046 1.00 88.50 185 ALA A O 1
ATOM 1437 N N . ASP A 1 186 ? 25.934 -14.612 1.007 1.00 88.38 186 ASP A N 1
ATOM 1438 C CA . ASP A 1 186 ? 26.617 -13.362 1.340 1.00 88.38 186 ASP A CA 1
ATOM 1439 C C . ASP A 1 186 ? 25.642 -12.228 1.624 1.00 88.38 186 ASP A C 1
ATOM 1441 O O . ASP A 1 186 ? 25.830 -11.498 2.593 1.00 88.38 186 ASP A O 1
ATOM 1445 N N . ARG A 1 187 ? 24.555 -12.099 0.858 1.00 86.31 187 ARG A N 1
ATOM 1446 C CA . ARG A 1 187 ? 23.499 -11.117 1.158 1.00 86.31 187 ARG A CA 1
ATOM 1447 C C . ARG A 1 187 ? 22.855 -11.379 2.516 1.00 86.31 187 ARG A C 1
ATOM 1449 O O . ARG A 1 187 ? 22.672 -10.443 3.293 1.00 86.31 187 ARG A O 1
ATOM 1456 N N . MET A 1 188 ? 22.583 -12.644 2.845 1.00 89.12 188 MET A N 1
ATOM 1457 C CA . MET A 1 188 ? 22.091 -13.026 4.173 1.00 89.12 188 MET A CA 1
ATOM 1458 C C . MET A 1 188 ? 23.083 -12.606 5.260 1.00 89.12 188 MET A C 1
ATOM 1460 O O . MET A 1 188 ? 22.695 -11.985 6.248 1.00 89.12 188 MET A O 1
ATOM 1464 N N . ALA A 1 189 ? 24.366 -12.891 5.060 1.00 84.81 189 ALA A N 1
ATOM 1465 C CA . ALA A 1 189 ? 25.410 -12.641 6.041 1.00 84.81 189 ALA A CA 1
ATOM 1466 C C . ALA A 1 189 ? 25.972 -11.203 6.018 1.00 84.81 189 ALA A C 1
ATOM 1468 O O . ALA A 1 189 ? 26.854 -10.880 6.817 1.00 84.81 189 ALA A O 1
ATOM 1469 N N . LYS A 1 190 ? 25.486 -10.339 5.112 1.00 80.50 190 LYS A N 1
ATOM 1470 C CA . LYS A 1 190 ? 26.059 -9.016 4.791 1.00 80.50 190 LYS A CA 1
ATOM 1471 C C . LYS A 1 190 ? 27.561 -9.078 4.472 1.00 80.50 190 LYS A C 1
ATOM 1473 O O . LYS A 1 190 ? 28.345 -8.285 4.982 1.00 80.50 190 LYS A O 1
ATOM 1478 N N . GLY A 1 191 ? 27.964 -10.070 3.682 1.00 61.91 191 GLY A N 1
ATOM 1479 C CA . GLY A 1 191 ? 29.352 -10.319 3.287 1.00 61.91 191 GLY A CA 1
ATOM 1480 C C . GLY A 1 191 ? 30.173 -11.137 4.289 1.00 61.91 191 GLY A C 1
ATOM 1481 O O . GLY A 1 191 ? 31.333 -11.434 4.018 1.00 61.91 191 GLY A O 1
ATOM 1482 N N . ARG A 1 192 ? 29.608 -11.554 5.434 1.00 56.88 192 ARG A N 1
ATOM 1483 C CA . ARG A 1 192 ? 30.292 -12.470 6.366 1.00 56.88 192 ARG A CA 1
ATOM 1484 C C . ARG A 1 192 ? 30.307 -13.892 5.799 1.00 56.88 192 ARG A C 1
ATOM 1486 O O . ARG A 1 192 ? 29.374 -14.660 5.996 1.00 56.88 192 ARG A O 1
ATOM 1493 N N . GLY A 1 193 ? 31.379 -14.238 5.097 1.00 52.78 193 GLY A N 1
ATOM 1494 C CA . GLY A 1 193 ? 31.538 -15.542 4.448 1.00 52.78 193 GLY A CA 1
ATOM 1495 C C . GLY A 1 193 ? 32.304 -15.481 3.131 1.00 52.78 193 GLY A C 1
ATOM 1496 O O . GLY A 1 193 ? 32.566 -16.529 2.538 1.00 52.78 193 GLY A O 1
ATOM 1497 N N . THR A 1 194 ? 32.665 -14.287 2.647 1.00 58.47 194 THR A N 1
ATOM 1498 C CA . THR A 1 194 ? 33.585 -14.094 1.517 1.00 58.47 194 THR A CA 1
ATOM 1499 C C . THR A 1 194 ? 34.903 -14.846 1.747 1.00 58.47 194 THR A C 1
ATOM 1501 O O . THR A 1 194 ? 35.321 -15.000 2.899 1.00 58.47 194 THR A O 1
ATOM 1504 N N . PRO A 1 195 ? 35.528 -15.396 0.687 1.00 55.72 195 PRO A N 1
ATOM 1505 C CA . PRO A 1 195 ? 36.802 -16.094 0.819 1.00 55.72 195 PRO A CA 1
ATOM 1506 C C . PRO A 1 195 ? 37.807 -15.221 1.577 1.00 55.72 195 PRO A C 1
ATOM 1508 O O . PRO A 1 195 ? 37.977 -14.049 1.240 1.00 55.72 195 PRO A O 1
ATOM 1511 N N . ILE A 1 196 ? 38.469 -15.787 2.589 1.00 40.34 196 ILE A N 1
ATOM 1512 C CA . ILE A 1 196 ? 39.658 -15.162 3.173 1.00 40.34 196 ILE A CA 1
ATOM 1513 C C . ILE A 1 196 ? 40.710 -15.205 2.067 1.00 40.34 196 ILE A C 1
ATOM 1515 O O . ILE A 1 196 ? 41.223 -16.280 1.751 1.00 40.34 196 ILE A O 1
ATOM 1519 N N . GLN A 1 197 ? 40.976 -14.067 1.426 1.00 36.94 197 GLN A N 1
ATOM 1520 C CA . GLN A 1 197 ? 42.137 -13.970 0.552 1.00 36.94 197 GLN A CA 1
ATOM 1521 C C . GLN A 1 197 ? 43.395 -14.110 1.421 1.00 36.94 197 GLN A C 1
ATOM 1523 O O . GLN A 1 197 ? 43.439 -13.519 2.505 1.00 36.94 197 GLN A O 1
ATOM 1528 N N . PRO A 1 198 ? 44.393 -14.911 1.009 1.00 34.06 198 PRO A N 1
ATOM 1529 C CA . PRO A 1 198 ? 45.703 -14.878 1.638 1.00 34.06 198 PRO A CA 1
ATOM 1530 C C . PRO A 1 198 ? 46.230 -13.444 1.598 1.00 34.06 198 PRO A C 1
ATOM 1532 O O . PRO A 1 198 ? 46.151 -12.783 0.567 1.00 34.06 198 PRO A O 1
ATOM 1535 N N . ILE A 1 199 ? 46.708 -12.977 2.745 1.00 33.09 199 ILE A N 1
ATOM 1536 C CA . ILE A 1 199 ? 47.345 -11.675 2.915 1.00 33.09 199 ILE A CA 1
ATOM 1537 C C . ILE A 1 199 ? 48.587 -11.645 2.016 1.00 33.09 199 ILE A C 1
ATOM 1539 O O . ILE A 1 199 ? 49.513 -12.421 2.241 1.00 33.09 199 ILE A O 1
ATOM 1543 N N . GLU A 1 200 ? 48.598 -10.757 1.026 1.00 34.84 200 GLU A N 1
ATOM 1544 C CA . GLU A 1 200 ? 49.828 -10.151 0.517 1.00 34.84 200 GLU A CA 1
ATOM 1545 C C . GLU A 1 200 ? 49.774 -8.662 0.870 1.00 34.84 200 GLU A C 1
ATOM 1547 O O . GLU A 1 200 ? 48.750 -7.998 0.698 1.00 34.84 200 GLU A O 1
ATOM 1552 N N . ASP A 1 201 ? 50.862 -8.209 1.486 1.00 32.53 201 ASP A N 1
ATOM 1553 C CA . ASP A 1 201 ? 51.038 -6.925 2.152 1.00 32.53 201 ASP A CA 1
ATOM 1554 C C . ASP A 1 201 ? 50.822 -5.725 1.217 1.00 32.53 201 ASP A C 1
ATOM 1556 O O . ASP A 1 201 ? 51.276 -5.727 0.073 1.00 32.53 201 ASP A O 1
ATOM 1560 N N . GLY A 1 202 ? 50.192 -4.662 1.725 1.00 32.19 202 GLY A N 1
ATOM 1561 C CA . GLY A 1 202 ? 50.139 -3.381 1.018 1.00 32.19 202 GLY A CA 1
ATOM 1562 C C . GLY A 1 202 ? 48.998 -2.469 1.445 1.00 32.19 202 GLY A C 1
ATOM 1563 O O . GLY A 1 202 ? 47.989 -2.378 0.759 1.00 32.19 202 GLY A O 1
ATOM 1564 N N . ASP A 1 203 ? 49.217 -1.793 2.569 1.00 30.62 203 ASP A N 1
ATOM 1565 C CA . ASP A 1 203 ? 48.684 -0.480 2.942 1.00 30.62 203 ASP A CA 1
ATOM 1566 C C . ASP A 1 203 ? 47.171 -0.300 3.165 1.00 30.62 203 ASP A C 1
ATOM 1568 O O . ASP A 1 203 ? 46.325 -0.197 2.278 1.00 30.62 203 ASP A O 1
ATOM 1572 N N . LEU A 1 204 ? 46.878 -0.162 4.459 1.00 33.06 204 LEU A N 1
ATOM 1573 C CA . LEU A 1 204 ? 45.716 0.501 5.019 1.00 33.06 204 LEU A CA 1
ATOM 1574 C C . LEU A 1 204 ? 45.654 1.953 4.534 1.00 33.06 204 LEU A C 1
ATOM 1576 O O . LEU A 1 204 ? 46.472 2.768 4.950 1.00 33.06 204 LEU A O 1
ATOM 1580 N N . GLU A 1 205 ? 44.580 2.314 3.842 1.00 29.28 205 GLU A N 1
ATOM 1581 C CA . GLU A 1 205 ? 43.913 3.567 4.168 1.00 29.28 205 GLU A CA 1
ATOM 1582 C C . GLU A 1 205 ? 42.396 3.417 4.092 1.00 29.28 205 GLU A C 1
ATOM 1584 O O . GLU A 1 205 ? 41.806 2.829 3.187 1.00 29.28 205 GLU A O 1
ATOM 1589 N N . SER A 1 206 ? 41.780 3.866 5.174 1.00 30.00 206 SER A N 1
ATOM 1590 C CA . SER A 1 206 ? 40.361 3.814 5.443 1.00 30.00 206 SER A CA 1
ATOM 1591 C C . SER A 1 206 ? 39.591 4.865 4.653 1.00 30.00 206 SER A C 1
ATOM 1593 O O . SER A 1 206 ? 40.032 6.004 4.561 1.00 30.00 206 SER A O 1
ATOM 1595 N N . ALA A 1 207 ? 38.342 4.502 4.369 1.00 30.77 207 ALA A N 1
ATOM 1596 C CA . ALA A 1 207 ? 37.183 5.374 4.213 1.00 30.77 207 ALA A CA 1
ATOM 1597 C C . ALA A 1 207 ? 36.958 6.047 2.848 1.00 30.77 207 ALA A C 1
ATOM 1599 O O . ALA A 1 207 ? 37.835 6.655 2.258 1.00 30.77 207 ALA A O 1
ATOM 1600 N N . SER A 1 208 ? 35.675 5.967 2.467 1.00 37.94 208 SER A N 1
ATOM 1601 C CA . SER A 1 208 ? 34.951 6.710 1.431 1.00 37.94 208 SER A CA 1
ATOM 1602 C C . SER A 1 208 ? 35.463 6.597 0.002 1.00 37.94 208 SER A C 1
ATOM 1604 O O . SER A 1 208 ? 36.414 7.272 -0.335 1.00 37.94 208 SER A O 1
ATOM 1606 N N . ASP A 1 209 ? 34.721 5.867 -0.834 1.00 28.28 209 ASP A N 1
ATOM 1607 C CA . ASP A 1 209 ? 34.488 6.191 -2.249 1.00 28.28 209 ASP A CA 1
ATOM 1608 C C . ASP A 1 209 ? 33.177 5.488 -2.650 1.00 28.28 209 ASP A C 1
ATOM 1610 O O . ASP A 1 209 ? 33.039 4.273 -2.531 1.00 28.28 209 ASP A O 1
ATOM 1614 N N . ALA A 1 210 ? 32.075 6.220 -2.823 1.00 33.59 210 ALA A N 1
ATOM 1615 C CA . ALA A 1 210 ? 31.715 6.834 -4.100 1.00 33.59 210 ALA A CA 1
ATOM 1616 C C . ALA A 1 210 ? 31.652 5.766 -5.202 1.00 33.59 210 ALA A C 1
ATOM 1618 O O . ALA A 1 210 ? 32.652 5.404 -5.819 1.00 33.59 210 ALA A O 1
ATOM 1619 N N . GLU A 1 211 ? 30.447 5.235 -5.412 1.00 30.36 211 GLU A N 1
ATOM 1620 C CA . GLU A 1 211 ? 30.147 4.325 -6.510 1.00 30.36 211 GLU A CA 1
ATOM 1621 C C . GLU A 1 211 ? 30.532 4.991 -7.838 1.00 30.36 211 GLU A C 1
ATOM 1623 O O . GLU A 1 211 ? 30.025 6.052 -8.207 1.00 30.36 211 GLU A O 1
ATOM 1628 N N . LYS A 1 212 ? 31.507 4.376 -8.513 1.00 29.84 212 LYS A N 1
ATOM 1629 C CA . LYS A 1 212 ? 32.018 4.758 -9.828 1.00 29.84 212 LYS A CA 1
ATOM 1630 C C . LYS A 1 212 ? 30.870 4.740 -10.840 1.00 29.84 212 LYS A C 1
ATOM 1632 O O . LYS A 1 212 ? 30.343 3.675 -11.149 1.00 29.84 212 LYS A O 1
ATOM 1637 N N . LEU A 1 213 ? 30.545 5.911 -11.393 1.00 32.44 213 LEU A N 1
ATOM 1638 C CA . LEU A 1 213 ? 29.823 6.015 -12.658 1.00 32.44 213 LEU A CA 1
ATOM 1639 C C . LEU A 1 213 ? 30.650 5.351 -13.769 1.00 32.44 213 LEU A C 1
ATOM 1641 O O . LEU A 1 213 ? 31.783 5.756 -14.032 1.00 32.44 213 LEU A O 1
ATOM 1645 N N . ASP A 1 214 ? 30.050 4.372 -14.441 1.00 30.44 214 ASP A N 1
ATOM 1646 C CA . ASP A 1 214 ? 30.453 3.915 -15.770 1.00 30.44 214 ASP A CA 1
ATOM 1647 C C . ASP A 1 214 ? 29.925 4.925 -16.816 1.00 30.44 214 ASP A C 1
ATOM 1649 O O . ASP A 1 214 ? 28.714 5.181 -16.855 1.00 30.44 214 ASP A O 1
ATOM 1653 N N . PRO A 1 215 ? 30.777 5.572 -17.635 1.00 37.66 215 PRO A N 1
ATOM 1654 C CA . PRO A 1 215 ? 30.332 6.506 -18.656 1.00 37.66 215 PRO A CA 1
ATOM 1655 C C . PRO A 1 215 ? 29.936 5.719 -19.907 1.00 37.66 215 PRO A C 1
ATOM 1657 O O . PRO A 1 215 ? 30.671 5.646 -20.887 1.00 37.66 215 PRO A O 1
ATOM 1660 N N . GLY A 1 216 ? 28.754 5.114 -19.882 1.00 35.03 216 GLY A N 1
ATOM 1661 C CA . GLY A 1 216 ? 28.249 4.424 -21.057 1.00 35.03 216 GLY A CA 1
ATOM 1662 C C . GLY A 1 216 ? 27.073 3.527 -20.745 1.00 35.03 216 GLY A C 1
ATOM 1663 O O . GLY A 1 216 ? 27.254 2.347 -20.483 1.00 35.03 216 GLY A O 1
ATOM 1664 N N . ASN A 1 217 ? 25.867 4.080 -20.904 1.00 35.97 217 ASN A N 1
ATOM 1665 C CA . ASN A 1 217 ? 24.594 3.352 -20.944 1.00 35.97 217 ASN A CA 1
ATOM 1666 C C . ASN A 1 217 ? 23.871 3.128 -19.601 1.00 35.97 217 ASN A C 1
ATOM 1668 O O . ASN A 1 217 ? 23.303 2.060 -19.373 1.00 35.97 217 ASN A O 1
ATOM 1672 N N . ASN A 1 218 ? 23.790 4.164 -18.761 1.00 31.78 218 ASN A N 1
ATOM 1673 C CA . ASN A 1 218 ? 22.763 4.219 -17.719 1.00 31.78 218 ASN A CA 1
ATOM 1674 C C . ASN A 1 218 ? 21.417 4.582 -18.378 1.00 31.78 218 ASN A C 1
ATOM 1676 O O . ASN A 1 218 ? 21.286 5.705 -18.879 1.00 31.78 218 ASN A O 1
ATOM 1680 N N . PRO A 1 219 ? 20.409 3.689 -18.428 1.00 35.38 219 PRO A N 1
ATOM 1681 C CA . PRO A 1 219 ? 19.045 4.143 -18.665 1.00 35.38 219 PRO A CA 1
ATOM 1682 C C . PRO A 1 219 ? 18.704 5.119 -17.536 1.00 35.38 219 PRO A C 1
ATOM 1684 O O . PRO A 1 219 ? 18.858 4.771 -16.374 1.00 35.38 219 PRO A O 1
ATOM 1687 N N . VAL A 1 220 ? 18.305 6.347 -17.883 1.00 40.62 220 VAL A N 1
ATOM 1688 C CA . VAL A 1 220 ? 17.921 7.404 -16.933 1.00 40.62 220 VAL A CA 1
ATOM 1689 C C . VAL A 1 220 ? 17.099 6.800 -15.787 1.00 40.62 220 VAL A C 1
ATOM 1691 O O . VAL A 1 220 ? 16.043 6.217 -16.036 1.00 40.62 220 VAL A O 1
ATOM 1694 N N . ASP A 1 221 ? 17.626 6.902 -14.564 1.00 46.88 221 ASP A N 1
ATOM 1695 C CA . ASP A 1 221 ? 17.202 6.166 -13.370 1.00 46.88 221 ASP A CA 1
ATOM 1696 C C . ASP A 1 221 ? 15.755 6.468 -12.961 1.00 46.88 221 ASP A C 1
ATOM 1698 O O . ASP A 1 221 ? 15.457 7.268 -12.071 1.00 46.88 221 ASP A O 1
ATOM 1702 N N . ALA A 1 222 ? 14.815 5.765 -13.573 1.00 45.03 222 ALA A N 1
ATOM 1703 C CA . ALA A 1 222 ? 13.425 5.740 -13.145 1.00 45.03 222 ALA A CA 1
ATOM 1704 C C . ALA A 1 222 ? 13.210 5.091 -11.773 1.00 45.03 222 ALA A C 1
ATOM 1706 O O . ALA A 1 222 ? 12.134 5.220 -11.190 1.00 45.03 222 ALA A O 1
ATOM 1707 N N . SER A 1 223 ? 14.260 4.490 -11.204 1.00 54.34 223 SER A N 1
ATOM 1708 C CA . SER A 1 223 ? 14.301 4.136 -9.791 1.00 54.34 223 SER A CA 1
ATOM 1709 C C . SER A 1 223 ? 14.118 5.352 -8.888 1.00 54.34 223 SER A C 1
ATOM 1711 O O . SER A 1 223 ? 13.645 5.186 -7.775 1.00 54.34 223 SER A O 1
ATOM 1713 N N . VAL A 1 224 ? 14.462 6.568 -9.326 1.00 62.03 224 VAL A N 1
ATOM 1714 C CA . VAL A 1 224 ? 14.355 7.764 -8.479 1.00 62.03 224 VAL A CA 1
ATOM 1715 C C . VAL A 1 224 ? 12.896 8.115 -8.197 1.00 62.03 224 VAL A C 1
ATOM 1717 O O . VAL A 1 224 ? 12.553 8.403 -7.053 1.00 62.03 224 VAL A O 1
ATOM 1720 N N . LEU A 1 225 ? 12.015 8.068 -9.204 1.00 59.59 225 LEU A N 1
ATOM 1721 C CA . LEU A 1 225 ? 10.602 8.391 -8.997 1.00 59.59 225 LEU A CA 1
ATOM 1722 C C . LEU A 1 225 ? 9.925 7.345 -8.100 1.00 59.59 225 LEU A C 1
ATOM 1724 O O . LEU A 1 225 ? 9.208 7.716 -7.173 1.00 59.59 225 LEU A O 1
ATOM 1728 N N . ASP A 1 226 ? 10.221 6.065 -8.325 1.00 64.25 226 ASP A N 1
ATOM 1729 C CA . ASP A 1 226 ? 9.731 4.965 -7.493 1.00 64.25 226 ASP A CA 1
ATOM 1730 C C . ASP A 1 226 ? 10.267 5.061 -6.056 1.00 64.25 226 ASP A C 1
ATOM 1732 O O . ASP A 1 226 ? 9.495 4.988 -5.103 1.00 64.25 226 ASP A O 1
ATOM 1736 N N . GLN A 1 227 ? 11.562 5.343 -5.878 1.00 66.44 227 GLN A N 1
ATOM 1737 C CA . GLN A 1 227 ? 12.173 5.564 -4.563 1.00 66.44 227 GLN A CA 1
ATOM 1738 C C . GLN A 1 227 ? 11.556 6.756 -3.832 1.00 66.44 227 GLN A C 1
ATOM 1740 O O . GLN A 1 227 ? 11.353 6.693 -2.618 1.00 66.44 227 GLN A O 1
ATOM 1745 N N . ILE A 1 228 ? 11.240 7.846 -4.539 1.00 68.25 228 ILE A N 1
ATOM 1746 C CA . ILE A 1 228 ? 10.547 8.995 -3.951 1.00 68.25 228 ILE A CA 1
ATOM 1747 C C . ILE A 1 228 ? 9.149 8.570 -3.492 1.00 68.25 228 ILE A C 1
ATOM 1749 O O . ILE A 1 228 ? 8.784 8.832 -2.345 1.00 68.25 228 ILE A O 1
ATOM 1753 N N . MET A 1 229 ? 8.376 7.887 -4.343 1.00 68.94 229 MET A N 1
ATOM 1754 C CA . MET A 1 229 ? 7.037 7.408 -3.985 1.00 68.94 229 MET A CA 1
ATOM 1755 C C . MET A 1 229 ? 7.068 6.453 -2.780 1.00 68.94 229 MET A C 1
ATOM 1757 O O . MET A 1 229 ? 6.255 6.606 -1.864 1.00 68.94 229 MET A O 1
ATOM 1761 N N . ASP A 1 230 ? 8.031 5.533 -2.738 1.00 68.69 230 ASP A N 1
ATOM 1762 C CA . ASP A 1 230 ? 8.232 4.595 -1.630 1.00 68.69 230 ASP A CA 1
ATOM 1763 C C . ASP A 1 230 ? 8.673 5.309 -0.345 1.00 68.69 230 ASP A C 1
ATOM 1765 O O . ASP A 1 230 ? 8.157 5.026 0.734 1.00 68.69 230 ASP A O 1
ATOM 1769 N N . THR A 1 231 ? 9.537 6.322 -0.443 1.00 73.50 231 THR A N 1
ATOM 1770 C CA . THR A 1 231 ? 9.955 7.130 0.715 1.00 73.50 231 THR A CA 1
ATOM 1771 C C . THR A 1 231 ? 8.771 7.868 1.343 1.00 73.50 231 THR A C 1
ATOM 1773 O O . THR A 1 231 ? 8.639 7.907 2.570 1.00 73.50 231 THR A O 1
ATOM 1776 N N . PHE A 1 232 ? 7.877 8.442 0.528 1.00 72.38 232 PHE A N 1
ATOM 1777 C CA . PHE A 1 232 ? 6.655 9.083 1.029 1.00 72.38 232 PHE A CA 1
ATOM 1778 C C . PHE A 1 232 ? 5.677 8.065 1.629 1.00 72.38 232 PHE A C 1
ATOM 1780 O O . PHE A 1 232 ? 5.094 8.321 2.689 1.00 72.38 232 PHE A O 1
ATOM 1787 N N . ARG A 1 233 ? 5.524 6.892 1.004 1.00 73.44 233 ARG A N 1
ATOM 1788 C CA . ARG A 1 233 ? 4.725 5.784 1.544 1.00 73.44 233 ARG A CA 1
ATOM 1789 C C . ARG A 1 233 ? 5.230 5.349 2.923 1.00 73.44 233 ARG A C 1
ATOM 1791 O O . ARG A 1 233 ? 4.464 5.348 3.886 1.00 73.44 233 ARG A O 1
ATOM 1798 N N . ASP A 1 234 ? 6.521 5.070 3.047 1.00 74.12 234 ASP A N 1
ATOM 1799 C CA . ASP A 1 234 ? 7.140 4.630 4.299 1.00 74.12 234 ASP A CA 1
ATOM 1800 C C . ASP A 1 234 ? 7.117 5.726 5.372 1.00 74.12 234 ASP A C 1
ATOM 1802 O O . ASP A 1 234 ? 6.918 5.457 6.561 1.00 74.12 234 ASP A O 1
ATOM 1806 N N . GLY A 1 235 ? 7.289 6.985 4.959 1.00 73.44 235 GLY A N 1
ATOM 1807 C CA . GLY A 1 235 ? 7.195 8.147 5.835 1.00 73.44 235 GLY A CA 1
ATOM 1808 C C . GLY A 1 235 ? 5.808 8.295 6.459 1.00 73.44 235 GLY A C 1
ATOM 1809 O O . GLY A 1 235 ? 5.696 8.417 7.681 1.00 73.44 235 GLY A O 1
ATOM 1810 N N . THR A 1 236 ? 4.755 8.229 5.640 1.00 72.75 236 THR A N 1
ATOM 1811 C CA . THR A 1 236 ? 3.361 8.354 6.105 1.00 72.75 236 THR A CA 1
ATOM 1812 C C . THR A 1 236 ? 2.922 7.168 6.969 1.00 72.75 236 THR A C 1
ATOM 1814 O O . THR A 1 236 ? 2.170 7.355 7.928 1.00 72.75 236 THR A O 1
ATOM 1817 N N . GLY A 1 237 ? 3.465 5.968 6.729 1.00 72.81 237 GLY A N 1
ATOM 1818 C CA . GLY A 1 237 ? 3.226 4.785 7.563 1.00 72.81 237 GLY A CA 1
ATOM 1819 C C . GLY A 1 237 ? 3.562 4.994 9.046 1.00 72.81 237 GLY A C 1
ATOM 1820 O O . GLY A 1 237 ? 2.867 4.471 9.917 1.00 72.81 237 GLY A O 1
ATOM 1821 N N . LYS A 1 238 ? 4.558 5.835 9.361 1.00 79.00 238 LYS A N 1
ATOM 1822 C CA . LYS A 1 238 ? 4.951 6.154 10.748 1.00 79.00 238 LYS A CA 1
ATOM 1823 C C . LYS A 1 238 ? 3.889 6.954 11.510 1.00 79.00 238 LYS A C 1
ATOM 1825 O O . LYS A 1 238 ? 3.880 6.936 12.738 1.00 79.00 238 LYS A O 1
ATOM 1830 N N . TRP A 1 239 ? 3.005 7.667 10.809 1.00 81.94 239 TRP A N 1
ATOM 1831 C CA . TRP A 1 239 ? 1.974 8.509 11.428 1.00 81.94 239 TRP A CA 1
ATOM 1832 C C . TRP A 1 239 ? 0.718 7.730 11.813 1.00 81.94 239 TRP A C 1
ATOM 1834 O O . TRP A 1 239 ? -0.040 8.186 12.669 1.00 81.94 239 TRP A O 1
ATOM 1844 N N . VAL A 1 240 ? 0.510 6.551 11.218 1.00 83.50 240 VAL A N 1
ATOM 1845 C CA . VAL A 1 240 ? -0.713 5.746 11.362 1.00 83.50 240 VAL A CA 1
ATOM 1846 C C . VAL A 1 240 ? -1.046 5.491 12.829 1.00 83.50 240 VAL A C 1
ATOM 1848 O O . VAL A 1 240 ? -2.160 5.781 13.263 1.00 83.50 240 VAL A O 1
ATOM 1851 N N . THR A 1 241 ? -0.079 5.026 13.623 1.00 83.81 241 THR A N 1
ATOM 1852 C CA . THR A 1 241 ? -0.292 4.720 15.046 1.00 83.81 241 THR A CA 1
ATOM 1853 C C . THR A 1 241 ? -0.669 5.961 15.852 1.00 83.81 241 THR A C 1
ATOM 1855 O O . THR A 1 241 ? -1.621 5.925 16.634 1.00 83.81 241 THR A O 1
ATOM 1858 N N . ALA A 1 242 ? 0.041 7.074 15.649 1.00 84.00 242 ALA A N 1
ATOM 1859 C CA . ALA A 1 242 ? -0.209 8.318 16.374 1.00 84.00 242 ALA A CA 1
ATOM 1860 C C . ALA A 1 242 ? -1.596 8.896 16.042 1.00 84.00 242 ALA A C 1
ATOM 1862 O O . ALA A 1 242 ? -2.365 9.225 16.947 1.00 84.00 242 ALA A O 1
ATOM 1863 N N . LEU A 1 243 ? -1.947 8.950 14.753 1.00 85.06 243 LEU A N 1
ATOM 1864 C CA . LEU A 1 243 ? -3.229 9.479 14.289 1.00 85.06 243 LEU A CA 1
ATOM 1865 C C . LEU A 1 243 ? -4.402 8.589 14.703 1.00 85.06 243 LEU A C 1
ATOM 1867 O O . LEU A 1 243 ? -5.408 9.111 15.171 1.00 85.06 243 LEU A O 1
ATOM 1871 N N . THR A 1 244 ? -4.266 7.264 14.619 1.00 87.25 244 THR A N 1
ATOM 1872 C CA . THR A 1 244 ? -5.317 6.319 15.046 1.00 87.25 244 THR A CA 1
ATOM 1873 C C . THR A 1 244 ? -5.547 6.383 16.557 1.00 87.25 244 THR A C 1
ATOM 1875 O O . THR A 1 244 ? -6.686 6.304 17.020 1.00 87.25 244 THR A O 1
ATOM 1878 N N . THR A 1 245 ? -4.485 6.593 17.341 1.00 85.75 245 THR A N 1
ATOM 1879 C CA . THR A 1 245 ? -4.589 6.780 18.797 1.00 85.75 245 THR A CA 1
ATOM 1880 C C . THR A 1 245 ? -5.350 8.063 19.132 1.00 85.75 245 THR A C 1
ATOM 1882 O O . THR A 1 245 ? -6.291 8.032 19.927 1.00 85.75 245 THR A O 1
ATOM 1885 N N . ALA A 1 246 ? -4.998 9.180 18.489 1.00 87.06 246 ALA A N 1
ATOM 1886 C CA . ALA A 1 246 ? -5.708 10.446 18.661 1.00 87.06 246 ALA A CA 1
ATOM 1887 C C . ALA A 1 246 ? -7.176 10.352 18.198 1.00 87.06 246 ALA A C 1
ATOM 1889 O O . ALA A 1 246 ? -8.080 10.800 18.903 1.00 87.06 246 ALA A O 1
ATOM 1890 N N . ALA A 1 247 ? -7.422 9.702 17.055 1.00 91.94 247 ALA A N 1
ATOM 1891 C CA . ALA A 1 247 ? -8.758 9.456 16.518 1.00 91.94 247 ALA A CA 1
ATOM 1892 C C . ALA A 1 247 ? -9.612 8.613 17.471 1.00 91.94 247 ALA A C 1
ATOM 1894 O O . ALA A 1 247 ? -10.786 8.910 17.660 1.00 91.94 247 ALA A O 1
ATOM 1895 N N . SER A 1 248 ? -9.026 7.592 18.101 1.00 91.50 248 SER A N 1
ATOM 1896 C CA . SER A 1 248 ? -9.719 6.730 19.067 1.00 91.50 248 SER A CA 1
ATOM 1897 C C . SER A 1 248 ? -10.172 7.513 20.300 1.00 91.50 248 SER A C 1
ATOM 1899 O O . SER A 1 248 ? -11.287 7.320 20.781 1.00 91.50 248 SER A O 1
ATOM 1901 N N . TRP A 1 249 ? -9.336 8.430 20.794 1.00 92.62 249 TRP A N 1
ATOM 1902 C CA . TRP A 1 249 ? -9.693 9.319 21.903 1.00 92.62 249 TRP A CA 1
ATOM 1903 C C . TRP A 1 249 ? -10.862 10.243 21.546 1.00 92.62 249 TRP A C 1
ATOM 1905 O O . TRP A 1 249 ? -11.826 10.361 22.309 1.00 92.62 249 TRP A O 1
ATOM 1915 N N . LEU A 1 250 ? -10.801 10.862 20.363 1.00 92.38 250 LEU A N 1
ATOM 1916 C CA . LEU A 1 250 ? -11.884 11.690 19.835 1.00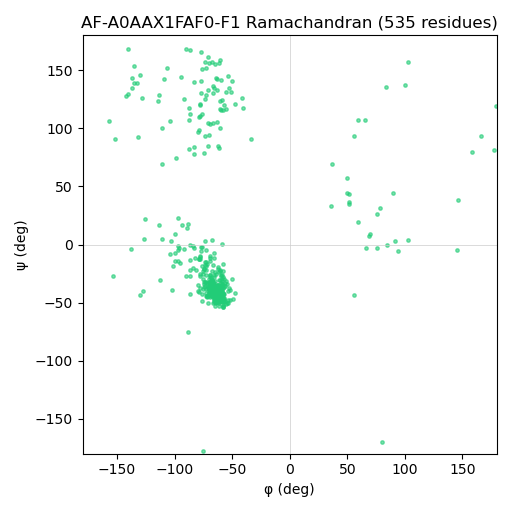 92.38 250 LEU A CA 1
ATOM 1917 C C . LEU A 1 250 ? -13.177 10.878 19.662 1.00 92.38 250 LEU A C 1
ATOM 1919 O O . LEU A 1 250 ? -14.247 11.322 20.080 1.00 92.38 250 LEU A O 1
ATOM 1923 N N . PHE A 1 251 ? -13.063 9.670 19.110 1.00 95.31 251 PHE A N 1
ATOM 1924 C CA . PHE A 1 251 ? -14.173 8.760 18.861 1.00 95.31 251 PHE A CA 1
ATOM 1925 C C . PHE A 1 251 ? -14.935 8.429 20.138 1.00 95.31 251 PHE A C 1
ATOM 1927 O O . PHE A 1 251 ? -16.146 8.635 20.198 1.00 95.31 251 PHE A O 1
ATOM 1934 N N . TRP A 1 252 ? -14.239 7.969 21.179 1.00 92.94 252 TRP A N 1
ATOM 1935 C CA . TRP A 1 252 ? -14.889 7.604 22.438 1.00 92.94 252 TRP A CA 1
ATOM 1936 C C . TRP A 1 252 ? -15.466 8.810 23.175 1.00 92.94 252 TRP A C 1
ATOM 1938 O O . TRP A 1 252 ? -16.512 8.686 23.811 1.00 92.94 252 TRP A O 1
ATOM 1948 N N . SER A 1 253 ? -14.854 9.987 23.028 1.00 93.69 253 SER A N 1
ATOM 1949 C CA . SER A 1 253 ? -15.408 11.234 23.563 1.00 93.69 253 SER A CA 1
ATOM 1950 C C . SER A 1 253 ? -16.746 11.572 22.897 1.00 93.69 253 SER A C 1
ATOM 1952 O O . SER A 1 253 ? -17.738 11.811 23.583 1.00 93.69 253 SER A O 1
ATOM 1954 N N . LEU A 1 254 ? -16.815 11.523 21.564 1.00 93.19 254 LEU A N 1
ATOM 1955 C CA . LEU A 1 254 ? -18.052 11.777 20.818 1.00 93.19 254 LEU A CA 1
ATOM 1956 C C . LEU A 1 254 ? -19.106 10.686 21.042 1.00 93.19 254 LEU A C 1
ATOM 1958 O O . LEU A 1 254 ? -20.287 11.002 21.187 1.00 93.19 254 LEU A O 1
ATOM 1962 N N . ALA A 1 255 ? -18.689 9.423 21.134 1.00 93.19 255 ALA A N 1
ATOM 1963 C CA . ALA A 1 255 ? -19.572 8.301 21.432 1.00 93.19 255 ALA A CA 1
ATOM 1964 C C . ALA A 1 255 ? -20.215 8.446 22.814 1.00 93.19 255 ALA A C 1
ATOM 1966 O O . ALA A 1 255 ? -21.425 8.267 22.944 1.00 93.19 255 ALA A O 1
ATOM 1967 N N . ALA A 1 256 ? -19.448 8.850 23.832 1.00 91.88 256 ALA A N 1
ATOM 1968 C CA . ALA A 1 256 ? -19.982 9.113 25.165 1.00 91.88 256 ALA A CA 1
ATOM 1969 C C . ALA A 1 256 ? -21.049 10.219 25.141 1.00 91.88 256 ALA A C 1
ATOM 1971 O O . ALA A 1 256 ? -22.129 10.044 25.707 1.00 91.88 256 ALA A O 1
ATOM 1972 N N . ILE A 1 257 ? -20.797 11.322 24.427 1.00 91.38 257 ILE A N 1
ATOM 1973 C CA . ILE A 1 257 ? -21.783 12.403 24.273 1.00 91.38 257 ILE A CA 1
ATOM 1974 C C . ILE A 1 257 ? -23.028 11.890 23.527 1.00 91.38 257 ILE A C 1
ATOM 1976 O O . ILE A 1 257 ? -24.151 12.179 23.938 1.00 91.38 257 ILE A O 1
ATOM 1980 N N . SER A 1 258 ? -22.858 11.075 22.480 1.00 89.69 258 SER A N 1
ATOM 1981 C CA . SER A 1 258 ? -23.968 10.479 21.723 1.00 89.69 258 SER A CA 1
ATOM 1982 C C . SER A 1 258 ? -24.826 9.541 22.580 1.00 89.69 258 SER A C 1
ATOM 1984 O O . SER A 1 258 ? -26.051 9.534 22.442 1.00 89.69 258 SER A O 1
ATOM 1986 N N . VAL A 1 259 ? -24.213 8.772 23.486 1.00 90.38 259 VAL A N 1
ATOM 1987 C CA . VAL A 1 259 ? -24.921 7.913 24.451 1.00 90.38 259 VAL A CA 1
ATOM 1988 C C . VAL A 1 259 ? -25.727 8.754 25.435 1.00 90.38 259 VAL A C 1
ATOM 1990 O O . VAL A 1 259 ? -26.911 8.484 25.628 1.00 90.38 259 VAL A O 1
ATOM 1993 N N . VAL A 1 260 ? -25.124 9.796 26.015 1.00 90.94 260 VAL A N 1
ATOM 1994 C CA . VAL A 1 260 ? -25.811 10.696 26.955 1.00 90.94 260 VAL A CA 1
ATOM 1995 C C . VAL A 1 260 ? -26.998 11.379 26.280 1.00 90.94 260 VAL A C 1
ATOM 1997 O O . VAL A 1 260 ? -28.099 11.365 26.824 1.00 90.94 260 VAL A O 1
ATOM 2000 N N . TYR A 1 261 ? -26.806 11.916 25.076 1.00 88.69 261 TYR A N 1
ATOM 2001 C CA . TYR A 1 261 ? -27.870 12.577 24.323 1.00 88.69 261 TYR A CA 1
ATOM 2002 C C . TYR A 1 261 ? -29.028 11.625 23.990 1.00 88.69 261 TYR A C 1
ATOM 2004 O O . TYR A 1 261 ? -30.186 11.952 24.239 1.00 88.69 261 TYR A O 1
ATOM 2012 N N . THR A 1 262 ? -28.719 10.422 23.496 1.00 87.38 262 THR A N 1
ATOM 2013 C CA . THR A 1 262 ? -29.741 9.408 23.178 1.00 87.38 262 THR A CA 1
ATOM 2014 C C . THR A 1 262 ? -30.494 8.971 24.439 1.00 87.38 262 THR A C 1
ATOM 2016 O O . THR A 1 262 ? -31.712 8.822 24.415 1.00 87.38 262 THR A O 1
ATOM 2019 N N . GLY A 1 263 ? -29.793 8.828 25.569 1.00 85.25 263 GLY A N 1
ATOM 2020 C CA . GLY A 1 263 ? -30.414 8.526 26.858 1.00 85.25 263 GLY A CA 1
ATOM 2021 C C . GLY A 1 263 ? -31.362 9.628 27.340 1.00 85.25 263 GLY A C 1
ATOM 2022 O O . GLY A 1 263 ? -32.438 9.325 27.848 1.00 85.25 263 GLY A O 1
ATOM 2023 N N . ILE A 1 264 ? -30.995 10.899 27.147 1.00 86.69 264 ILE A N 1
ATOM 2024 C CA . ILE A 1 264 ? -31.843 12.049 27.484 1.00 86.69 264 ILE A CA 1
ATOM 2025 C C . ILE A 1 264 ? -33.121 12.053 26.629 1.00 86.69 264 ILE A C 1
ATOM 2027 O O . ILE A 1 264 ? -34.215 12.160 27.180 1.00 86.69 264 ILE A O 1
ATOM 2031 N N . ASP A 1 265 ? -33.001 11.897 25.309 1.00 84.56 265 ASP A N 1
ATOM 2032 C CA . ASP A 1 265 ? -34.143 11.897 24.380 1.00 84.56 265 ASP A CA 1
ATOM 2033 C C . ASP A 1 265 ? -35.168 10.798 24.724 1.00 84.56 265 ASP A C 1
ATOM 2035 O O . ASP A 1 265 ? -36.366 11.070 24.820 1.00 84.56 265 ASP A O 1
ATOM 2039 N N . LEU A 1 266 ? -34.697 9.589 25.049 1.00 83.56 266 LEU A N 1
ATOM 2040 C CA . LEU A 1 266 ? -35.554 8.470 25.466 1.00 83.56 266 LEU A CA 1
ATOM 2041 C C . LEU A 1 266 ? -36.309 8.747 26.777 1.00 83.56 266 LEU A C 1
ATOM 2043 O O . LEU A 1 266 ? -37.468 8.357 26.922 1.00 83.56 266 LEU A O 1
ATOM 2047 N N . VAL A 1 267 ? -35.689 9.452 27.729 1.00 83.12 267 VAL A N 1
ATOM 2048 C CA . VAL A 1 267 ? -36.351 9.850 28.985 1.00 83.12 267 VAL A CA 1
ATOM 2049 C C . VAL A 1 267 ? -37.466 10.863 28.728 1.00 83.12 267 VAL A C 1
ATOM 2051 O O . VAL A 1 267 ? -38.526 10.782 29.354 1.00 83.12 267 VAL A O 1
ATOM 2054 N N . PHE A 1 268 ? -37.253 11.808 27.810 1.00 83.31 268 PHE A N 1
ATOM 2055 C CA . PHE A 1 268 ? -38.231 12.854 27.510 1.00 83.31 268 PHE A CA 1
ATOM 2056 C C . PHE A 1 268 ? -39.434 12.350 26.711 1.00 83.31 268 PHE A C 1
ATOM 2058 O O . PHE A 1 268 ? -40.545 12.834 26.934 1.00 83.31 268 PHE A O 1
ATOM 2065 N N . ARG A 1 269 ? -39.247 11.356 25.836 1.00 81.25 269 ARG A N 1
ATOM 2066 C CA . ARG A 1 269 ? -40.338 10.787 25.027 1.00 81.25 269 ARG A CA 1
ATOM 2067 C C . ARG A 1 269 ? -41.317 9.921 25.821 1.00 81.25 269 ARG A C 1
ATOM 2069 O O . ARG A 1 269 ? -42.426 9.698 25.352 1.00 81.25 269 ARG A O 1
ATOM 2076 N N . LYS A 1 270 ? -40.954 9.498 27.042 1.00 73.19 270 LYS A N 1
ATOM 2077 C CA . LYS A 1 270 ? -41.727 8.534 27.857 1.00 73.19 270 LYS A CA 1
ATOM 2078 C C . LYS A 1 270 ? -42.077 7.259 27.074 1.00 73.19 270 LYS A C 1
ATOM 2080 O O . LYS A 1 270 ? -43.155 6.697 27.258 1.00 73.19 270 LYS A O 1
ATOM 2085 N N . ASP A 1 271 ? -41.173 6.839 26.197 1.00 69.44 271 ASP A N 1
ATOM 2086 C CA . ASP A 1 271 ? -41.387 5.693 25.323 1.00 69.44 271 ASP A CA 1
ATOM 2087 C C . ASP A 1 271 ? -41.394 4.366 26.102 1.00 69.44 271 ASP A C 1
ATOM 2089 O O . ASP A 1 271 ? -40.826 4.246 27.193 1.00 69.44 271 ASP A O 1
ATOM 2093 N N . ASP A 1 272 ? -42.049 3.360 25.519 1.00 79.50 272 ASP A N 1
ATOM 2094 C CA . ASP A 1 272 ? -42.160 2.019 26.090 1.00 79.50 272 ASP A CA 1
ATOM 2095 C C . ASP A 1 272 ? -40.795 1.300 26.125 1.00 79.50 272 ASP A C 1
ATOM 2097 O O . ASP A 1 272 ? -39.888 1.591 25.338 1.00 79.50 272 ASP A O 1
ATOM 2101 N N . ILE A 1 273 ? -40.639 0.311 27.009 1.00 83.06 273 ILE A N 1
ATOM 2102 C CA . ILE A 1 273 ? -39.354 -0.383 27.239 1.00 83.06 273 ILE A CA 1
ATOM 2103 C C . ILE A 1 273 ? -38.796 -0.991 25.937 1.00 83.06 273 ILE A C 1
ATOM 2105 O O . ILE A 1 273 ? -37.583 -1.002 25.715 1.00 83.06 273 ILE A O 1
ATOM 2109 N N . ALA A 1 274 ? -39.670 -1.446 25.036 1.00 85.44 274 ALA A N 1
ATOM 2110 C CA . ALA A 1 274 ? -39.281 -1.980 23.732 1.00 85.44 274 ALA A CA 1
ATOM 2111 C C . ALA A 1 274 ? -38.584 -0.938 22.832 1.00 85.44 274 ALA A C 1
ATOM 2113 O O . ALA A 1 274 ? -37.605 -1.265 22.157 1.00 85.44 274 ALA A O 1
ATOM 2114 N N . ALA A 1 275 ? -39.038 0.318 22.847 1.00 83.81 275 ALA A N 1
ATOM 2115 C CA . ALA A 1 275 ? -38.432 1.400 22.072 1.00 83.81 275 ALA A CA 1
ATOM 2116 C C . ALA A 1 275 ? -37.043 1.773 22.614 1.00 83.81 275 ALA A C 1
ATOM 2118 O O . ALA A 1 275 ? -36.111 1.974 21.834 1.00 83.81 275 ALA A O 1
ATOM 2119 N N . PHE A 1 276 ? -36.869 1.751 23.941 1.0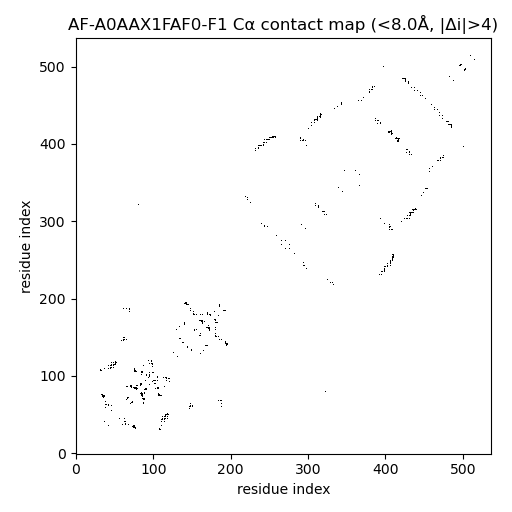0 83.56 276 PHE A N 1
ATOM 2120 C CA . PHE A 1 276 ? -35.559 1.913 24.578 1.00 83.56 276 PHE A CA 1
ATOM 2121 C C . PHE A 1 276 ? -34.556 0.849 24.106 1.00 83.56 276 PHE A C 1
ATOM 2123 O O . PHE A 1 276 ? -33.431 1.181 23.718 1.00 83.56 276 PHE A O 1
ATOM 2130 N N . PHE A 1 277 ? -34.955 -0.428 24.095 1.00 84.81 277 PHE A N 1
ATOM 2131 C CA . PHE A 1 277 ? -34.091 -1.511 23.615 1.00 84.81 277 PHE A CA 1
ATOM 2132 C C . PHE A 1 277 ? -33.757 -1.366 22.128 1.00 84.81 277 PHE A C 1
ATOM 2134 O O . PHE A 1 277 ? -32.593 -1.507 21.751 1.00 84.81 277 PHE A O 1
ATOM 2141 N N . ALA A 1 278 ? -34.742 -1.042 21.288 1.00 89.25 278 ALA A N 1
ATOM 2142 C CA . ALA A 1 278 ? -34.528 -0.865 19.854 1.00 89.25 278 ALA A CA 1
ATOM 2143 C C . ALA A 1 278 ? -33.538 0.274 19.550 1.00 89.25 278 ALA A C 1
ATOM 2145 O O . ALA A 1 278 ? -32.629 0.108 18.731 1.00 89.25 278 ALA A O 1
ATOM 2146 N N . GLU A 1 279 ? -33.672 1.412 20.233 1.00 89.56 279 GLU A N 1
ATOM 2147 C CA . GLU A 1 279 ? -32.782 2.558 20.043 1.00 89.56 279 GLU A CA 1
ATOM 2148 C C . GLU A 1 279 ? -31.371 2.287 20.585 1.00 89.56 279 GLU A C 1
ATOM 2150 O O . GLU A 1 279 ? -30.376 2.627 19.941 1.00 89.56 279 GLU A O 1
ATOM 2155 N N . THR A 1 280 ? -31.267 1.581 21.715 1.00 87.06 280 THR A N 1
ATOM 2156 C CA . THR A 1 280 ? -29.981 1.159 22.288 1.00 87.06 280 THR A CA 1
ATOM 2157 C C . THR A 1 280 ? -29.233 0.216 21.346 1.00 87.06 280 THR A C 1
ATOM 2159 O O . THR A 1 280 ? -28.042 0.405 21.104 1.00 87.06 280 THR A O 1
ATOM 2162 N N . ILE A 1 281 ? -29.921 -0.765 20.751 1.00 91.69 281 ILE A N 1
ATOM 2163 C CA . ILE A 1 281 ? -29.319 -1.673 19.762 1.00 91.69 281 ILE A CA 1
ATOM 2164 C C . ILE A 1 281 ? -28.831 -0.884 18.544 1.00 91.69 281 ILE A C 1
ATOM 2166 O O . ILE A 1 281 ? -27.697 -1.072 18.107 1.00 91.69 281 ILE A O 1
ATOM 2170 N N . ARG A 1 282 ? -29.643 0.044 18.019 1.00 91.44 282 ARG A N 1
ATOM 2171 C CA . ARG A 1 282 ? -29.256 0.901 16.887 1.00 91.44 282 ARG A CA 1
ATOM 2172 C C . ARG A 1 282 ? -28.016 1.734 17.204 1.00 91.44 282 ARG A C 1
ATOM 2174 O O . ARG A 1 282 ? -27.152 1.894 16.345 1.00 91.44 282 ARG A O 1
ATOM 2181 N N . LEU A 1 283 ? -27.919 2.264 18.422 1.00 90.06 283 LEU A N 1
ATOM 2182 C CA . LEU A 1 283 ? -26.764 3.033 18.876 1.00 90.06 283 LEU A CA 1
ATOM 2183 C C . LEU A 1 283 ? -25.508 2.159 19.002 1.00 90.06 283 LEU A C 1
ATOM 2185 O O . LEU A 1 283 ? -24.450 2.556 18.521 1.00 90.06 283 LEU A O 1
ATOM 2189 N N . ILE A 1 284 ? -25.625 0.961 19.583 1.00 91.25 284 ILE A N 1
ATOM 2190 C CA . ILE A 1 284 ? -24.510 0.009 19.702 1.00 91.25 284 ILE A CA 1
ATOM 2191 C C . ILE A 1 284 ? -24.017 -0.422 18.319 1.00 91.25 284 ILE A C 1
ATOM 2193 O O . ILE A 1 284 ? -22.812 -0.427 18.085 1.00 91.25 284 ILE A O 1
ATOM 2197 N N . LEU A 1 285 ? -24.923 -0.740 17.390 1.00 94.00 285 LEU A N 1
ATOM 2198 C CA . LEU A 1 285 ? -24.559 -1.107 16.019 1.00 94.00 285 LEU A CA 1
ATOM 2199 C C . LEU A 1 285 ? -23.865 0.046 15.290 1.00 94.00 285 LEU A C 1
ATOM 2201 O O . LEU A 1 285 ? -22.860 -0.173 14.622 1.00 94.00 285 LEU A O 1
ATOM 2205 N N . PHE A 1 286 ? -24.364 1.272 15.453 1.00 94.06 286 PHE A N 1
ATOM 2206 C CA . PHE A 1 286 ? -23.763 2.466 14.866 1.00 94.06 286 PHE A CA 1
ATOM 2207 C C . PHE A 1 286 ? -22.338 2.705 15.389 1.00 94.06 286 PHE A C 1
ATOM 2209 O O . PHE A 1 286 ? -21.400 2.805 14.598 1.00 94.06 286 PHE A O 1
ATOM 2216 N N . ILE A 1 287 ? -22.160 2.737 16.715 1.00 93.06 287 ILE A N 1
ATOM 2217 C CA . ILE A 1 287 ? -20.845 2.933 17.343 1.00 93.06 287 ILE A CA 1
ATOM 2218 C C . ILE A 1 287 ? -19.914 1.772 16.974 1.00 93.06 287 ILE A C 1
ATOM 2220 O O . ILE A 1 287 ? -18.771 1.999 16.589 1.00 93.06 287 ILE A O 1
ATOM 2224 N N . GLY A 1 288 ? -20.399 0.529 17.028 1.00 92.19 288 GLY A N 1
ATOM 2225 C CA . GLY A 1 288 ? -19.623 -0.659 16.676 1.00 92.19 288 GLY A CA 1
ATOM 2226 C C . GLY A 1 288 ? -19.141 -0.646 15.224 1.00 92.19 288 GLY A C 1
ATOM 2227 O O . GLY A 1 288 ? -17.979 -0.954 14.961 1.00 92.19 288 GLY A O 1
ATOM 2228 N N . PHE A 1 289 ? -19.997 -0.229 14.289 1.00 95.06 289 PHE A N 1
ATOM 2229 C CA . PHE A 1 289 ? -19.643 -0.105 12.877 1.00 95.06 289 PHE A CA 1
ATOM 2230 C C . PHE A 1 289 ? -18.552 0.947 12.643 1.00 95.06 289 PHE A C 1
ATOM 2232 O O . PHE A 1 289 ? -17.534 0.640 12.021 1.00 95.06 289 PHE A O 1
ATOM 2239 N N . PHE A 1 290 ? -18.704 2.166 13.172 1.00 94.19 290 PHE A N 1
ATOM 2240 C CA . PHE A 1 290 ? -17.682 3.204 12.989 1.00 94.19 290 PHE A CA 1
ATOM 2241 C C . PHE A 1 290 ? -16.391 2.917 13.761 1.00 94.19 290 PHE A C 1
ATOM 2243 O O . PHE A 1 290 ? -15.310 3.272 13.296 1.00 94.19 290 PHE A O 1
ATOM 2250 N N . TRP A 1 291 ? -16.472 2.219 14.894 1.00 93.81 291 TRP A N 1
ATOM 2251 C CA . TRP A 1 291 ? -15.290 1.728 15.595 1.00 93.81 291 TRP A CA 1
ATOM 2252 C C . TRP A 1 291 ? -14.520 0.704 14.753 1.00 93.81 291 TRP A C 1
ATOM 2254 O O . TRP A 1 291 ? -13.299 0.794 14.632 1.00 93.81 291 TRP A O 1
ATOM 2264 N N . TRP A 1 292 ? -15.228 -0.237 14.119 1.00 93.62 292 TRP A N 1
ATOM 2265 C CA . TRP A 1 292 ? -14.623 -1.193 13.192 1.00 93.62 292 TRP A CA 1
ATOM 2266 C C . TRP A 1 292 ? -13.973 -0.495 11.989 1.00 93.62 292 TRP A C 1
ATOM 2268 O O . TRP A 1 292 ? -12.846 -0.848 11.626 1.00 93.62 292 TRP A O 1
ATOM 2278 N N . LEU A 1 293 ? -14.637 0.522 11.422 1.00 92.75 293 LEU A N 1
ATOM 2279 C CA . LEU A 1 293 ? -14.083 1.352 10.347 1.00 92.75 293 LEU A CA 1
ATOM 2280 C C . LEU A 1 293 ? -12.818 2.093 10.784 1.00 92.75 293 LEU A C 1
ATOM 2282 O O . LEU A 1 293 ? -11.855 2.121 10.030 1.00 92.75 293 LEU A O 1
ATOM 2286 N N . LEU A 1 294 ? -12.783 2.655 11.994 1.00 92.00 294 LEU A N 1
ATOM 2287 C CA . LEU A 1 294 ? -11.608 3.353 12.519 1.00 92.00 294 LEU A CA 1
ATOM 2288 C C . LEU A 1 294 ? -10.426 2.395 12.706 1.00 92.00 294 LEU A C 1
ATOM 2290 O O . LEU A 1 294 ? -9.324 2.689 12.248 1.00 92.00 294 LEU A O 1
ATOM 2294 N N . GLN A 1 295 ? -10.654 1.231 13.323 1.00 87.50 295 GLN A N 1
ATOM 2295 C CA . GLN A 1 295 ? -9.594 0.250 13.589 1.00 87.50 295 GLN A CA 1
ATOM 2296 C C . GLN A 1 295 ? -8.994 -0.344 12.314 1.00 87.50 295 GLN A C 1
ATOM 2298 O O . GLN A 1 295 ? -7.794 -0.595 12.241 1.00 87.50 295 GLN A O 1
ATOM 2303 N N . ASN A 1 296 ? -9.823 -0.543 11.290 1.00 87.62 296 ASN A N 1
ATOM 2304 C CA . ASN A 1 296 ? -9.388 -1.070 9.999 1.00 87.62 296 ASN A CA 1
ATOM 2305 C C . ASN A 1 296 ? -9.186 0.034 8.955 1.00 87.62 296 ASN A C 1
ATOM 2307 O O . ASN A 1 296 ? -8.969 -0.274 7.785 1.00 87.62 296 ASN A O 1
ATOM 2311 N N . GLY A 1 297 ? -9.236 1.308 9.355 1.00 86.81 297 GLY A N 1
ATOM 2312 C CA . GLY A 1 297 ? -9.319 2.443 8.438 1.00 86.81 297 GLY A CA 1
ATOM 2313 C C . GLY A 1 297 ? -8.168 2.476 7.449 1.00 86.81 297 GLY A C 1
ATOM 2314 O O . GLY A 1 297 ? -8.393 2.580 6.250 1.00 86.81 297 GLY A O 1
ATOM 2315 N N . PHE A 1 298 ? -6.940 2.282 7.933 1.00 87.56 298 PHE A N 1
ATOM 2316 C CA . PHE A 1 298 ? -5.754 2.280 7.079 1.00 87.56 298 PHE A CA 1
ATOM 2317 C C . PHE A 1 298 ? -5.754 1.107 6.092 1.00 87.56 298 PHE A C 1
ATOM 2319 O O . PHE A 1 298 ? -5.528 1.313 4.906 1.00 87.56 298 PHE A O 1
ATOM 2326 N N . ALA A 1 299 ? -6.061 -0.107 6.558 1.00 86.38 299 ALA A N 1
ATOM 2327 C CA . ALA A 1 299 ? -6.067 -1.305 5.719 1.00 86.38 299 ALA A CA 1
ATOM 2328 C C . ALA A 1 299 ? -7.171 -1.258 4.651 1.00 86.38 299 ALA A C 1
ATOM 2330 O O . ALA A 1 299 ? -6.930 -1.595 3.491 1.00 86.38 299 ALA A O 1
ATOM 2331 N N . ILE A 1 300 ? -8.370 -0.792 5.024 1.00 88.19 300 ILE A N 1
ATOM 2332 C CA . ILE A 1 300 ? -9.467 -0.545 4.082 1.00 88.19 300 ILE A CA 1
ATOM 2333 C C . ILE A 1 300 ? -8.998 0.466 3.040 1.00 88.19 300 ILE A C 1
ATOM 2335 O O . ILE A 1 300 ? -9.119 0.215 1.841 1.00 88.19 300 ILE A O 1
ATOM 2339 N N . SER A 1 301 ? -8.399 1.570 3.479 1.00 88.75 301 SER A N 1
ATOM 2340 C CA . SER A 1 301 ? -8.001 2.630 2.568 1.00 88.75 301 SER A CA 1
ATOM 2341 C C . SER A 1 301 ? -6.884 2.224 1.608 1.00 88.75 301 SER A C 1
ATOM 2343 O O . SER A 1 301 ? -6.955 2.519 0.414 1.00 88.75 301 SER A O 1
ATOM 2345 N N . GLU A 1 302 ? -5.896 1.478 2.099 1.00 86.62 302 GLU A N 1
ATOM 2346 C CA . GLU A 1 302 ? -4.820 0.915 1.287 1.00 86.62 302 GLU A CA 1
ATOM 2347 C C . GLU A 1 302 ? -5.382 -0.072 0.255 1.00 86.62 302 GLU A C 1
ATOM 2349 O O . GLU A 1 302 ? -5.023 -0.011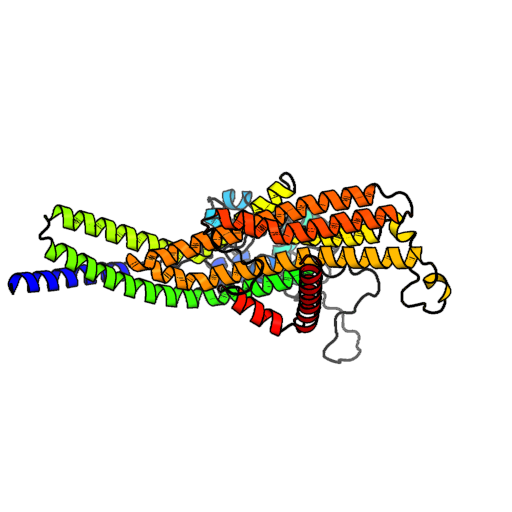 -0.920 1.00 86.62 302 GLU A O 1
ATOM 2354 N N . SER A 1 303 ? -6.320 -0.938 0.656 1.00 88.69 303 SER A N 1
ATOM 2355 C CA . SER A 1 303 ? -6.955 -1.893 -0.260 1.00 88.69 303 SER A CA 1
ATOM 2356 C C . SER A 1 303 ? -7.756 -1.206 -1.372 1.00 88.69 303 SER A C 1
ATOM 2358 O O . SER A 1 303 ? -7.716 -1.649 -2.521 1.00 88.69 303 SER A O 1
ATOM 2360 N N . ILE A 1 304 ? -8.422 -0.087 -1.070 1.00 88.50 304 ILE A N 1
ATOM 2361 C CA . ILE A 1 304 ? -9.161 0.715 -2.052 1.00 88.50 304 ILE A CA 1
ATOM 2362 C C . ILE A 1 304 ? -8.194 1.308 -3.081 1.00 88.50 304 ILE A C 1
ATOM 2364 O O . ILE A 1 304 ? -8.364 1.103 -4.279 1.00 88.50 304 ILE A O 1
ATOM 2368 N N . ILE A 1 305 ? -7.141 1.996 -2.639 1.00 87.88 305 ILE A N 1
ATOM 2369 C CA . ILE A 1 305 ? -6.179 2.620 -3.559 1.00 87.88 305 ILE A CA 1
ATOM 2370 C C . ILE A 1 305 ? -5.440 1.569 -4.397 1.00 87.88 305 ILE A C 1
ATOM 2372 O O . ILE A 1 305 ? -5.281 1.742 -5.608 1.00 87.88 305 ILE A O 1
ATOM 2376 N N . ASN A 1 306 ? -5.024 0.461 -3.784 1.00 84.38 306 ASN A N 1
ATOM 2377 C CA . ASN A 1 306 ? -4.322 -0.608 -4.489 1.00 84.38 306 ASN A CA 1
ATOM 2378 C C . ASN A 1 306 ? -5.223 -1.313 -5.506 1.00 84.38 306 ASN A C 1
ATOM 2380 O O . ASN A 1 306 ? -4.775 -1.563 -6.621 1.00 84.38 306 ASN A O 1
ATOM 2384 N N . SER A 1 307 ? -6.487 -1.584 -5.165 1.00 86.75 307 SER A N 1
ATOM 2385 C CA . SER A 1 307 ? -7.430 -2.213 -6.099 1.00 86.75 307 SER A CA 1
ATOM 2386 C C . SER A 1 307 ? -7.729 -1.319 -7.300 1.00 86.75 307 SER A C 1
ATOM 2388 O O . SER A 1 307 ? -7.704 -1.807 -8.423 1.00 86.75 307 SER A O 1
ATOM 2390 N N . PHE A 1 308 ? -7.911 -0.009 -7.116 1.00 87.75 308 PHE A N 1
ATOM 2391 C CA . PHE A 1 308 ? -8.093 0.912 -8.243 1.00 87.75 308 PHE A CA 1
ATOM 2392 C C . PHE A 1 308 ? -6.854 1.028 -9.140 1.00 87.75 308 PHE A C 1
ATOM 2394 O O . PHE A 1 308 ? -6.983 1.041 -10.364 1.00 87.75 308 PHE A O 1
ATOM 2401 N N . ASN A 1 309 ? -5.653 1.076 -8.557 1.00 82.06 309 ASN A N 1
ATOM 2402 C CA . ASN A 1 309 ? -4.411 1.049 -9.333 1.00 82.06 309 ASN A CA 1
ATOM 2403 C C . ASN A 1 309 ? -4.256 -0.263 -10.110 1.00 82.06 309 ASN A C 1
ATOM 2405 O O . ASN A 1 309 ? -3.922 -0.236 -11.293 1.00 82.06 309 ASN A O 1
ATOM 2409 N N . GLN A 1 310 ? -4.522 -1.399 -9.462 1.00 81.88 310 GLN A N 1
ATOM 2410 C CA . GLN A 1 310 ? -4.459 -2.717 -10.088 1.00 81.88 310 GLN A CA 1
ATOM 2411 C C . GLN A 1 310 ? -5.466 -2.831 -11.234 1.00 81.88 310 GLN A C 1
ATOM 2413 O O . GLN A 1 310 ? -5.075 -3.192 -12.339 1.00 81.88 310 GLN A O 1
ATOM 2418 N N . LEU A 1 311 ? -6.723 -2.444 -11.007 1.00 83.44 311 LEU A N 1
ATOM 2419 C CA . LEU A 1 311 ? -7.758 -2.418 -12.041 1.00 83.44 311 LEU A CA 1
ATOM 2420 C C . LEU A 1 311 ? -7.358 -1.531 -13.221 1.00 83.44 311 LEU A C 1
ATOM 2422 O O . LEU A 1 311 ? -7.553 -1.917 -14.368 1.00 83.44 311 LEU A O 1
ATOM 2426 N N . GLY A 1 312 ? -6.773 -0.361 -12.952 1.00 80.38 312 GLY A N 1
ATOM 2427 C CA . GLY A 1 312 ? -6.308 0.548 -13.996 1.00 80.38 312 GLY A CA 1
ATOM 2428 C C . GLY A 1 312 ? -5.193 -0.050 -14.856 1.00 80.38 312 GLY A C 1
ATOM 2429 O O . GLY A 1 312 ? -5.211 0.112 -16.075 1.00 80.38 312 GLY A O 1
ATOM 2430 N N . VAL A 1 313 ? -4.247 -0.771 -14.244 1.00 74.62 313 VAL A N 1
ATOM 2431 C CA . VAL A 1 313 ? -3.176 -1.455 -14.982 1.00 74.62 313 VAL A CA 1
ATOM 2432 C C . VAL A 1 313 ? -3.722 -2.654 -15.750 1.00 74.62 313 VAL A C 1
ATOM 2434 O O . VAL A 1 313 ? -3.487 -2.747 -16.948 1.00 74.62 313 VAL A O 1
ATOM 2437 N N . GLU A 1 314 ? -4.483 -3.536 -15.100 1.00 76.88 314 GLU A N 1
ATOM 2438 C CA . GLU A 1 314 ? -5.036 -4.744 -15.724 1.00 76.88 314 GLU A CA 1
ATOM 2439 C C . GLU A 1 314 ? -5.942 -4.406 -16.911 1.00 76.88 314 GLU A C 1
ATOM 2441 O O . GLU A 1 314 ? -5.808 -4.996 -17.982 1.00 76.88 314 GL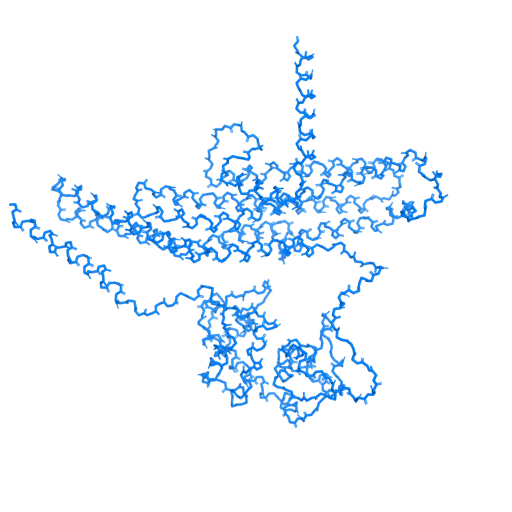U A O 1
ATOM 2446 N N . ALA A 1 315 ? -6.829 -3.421 -16.768 1.00 78.62 315 ALA A N 1
ATOM 2447 C CA . ALA A 1 315 ? -7.679 -2.986 -17.869 1.00 78.62 315 ALA A CA 1
ATOM 2448 C C . ALA A 1 315 ? -6.886 -2.244 -18.961 1.00 78.62 315 ALA A C 1
ATOM 2450 O O . ALA A 1 315 ? -7.214 -2.363 -20.140 1.00 78.62 315 ALA A O 1
ATOM 2451 N N . GLY A 1 316 ? -5.826 -1.517 -18.596 1.00 72.38 316 GLY A N 1
ATOM 2452 C CA . GLY A 1 316 ? -4.967 -0.807 -19.544 1.00 72.38 316 GLY A CA 1
ATOM 2453 C C . GLY A 1 316 ? -4.077 -1.726 -20.390 1.00 72.38 316 GLY A C 1
ATOM 2454 O O . GLY A 1 316 ? -3.816 -1.427 -21.554 1.00 72.38 316 GLY A O 1
ATOM 2455 N N . THR A 1 317 ? -3.622 -2.851 -19.835 1.00 66.19 317 THR A N 1
ATOM 2456 C CA . THR A 1 317 ? -2.725 -3.810 -20.508 1.00 66.19 317 THR A CA 1
ATOM 2457 C C . THR A 1 317 ? -3.455 -4.994 -21.148 1.00 66.19 317 THR A C 1
ATOM 2459 O O . THR A 1 317 ? -2.808 -5.844 -21.752 1.00 66.19 317 THR A O 1
ATOM 2462 N N . GLY A 1 318 ? -4.786 -5.075 -21.034 1.00 62.12 318 GLY A N 1
ATOM 2463 C CA . GLY A 1 318 ? -5.564 -6.209 -21.547 1.00 62.12 318 GLY A CA 1
ATOM 2464 C C . GLY A 1 318 ? -5.465 -7.474 -20.684 1.00 62.12 318 GLY A C 1
ATOM 2465 O O . GLY A 1 318 ? -5.641 -8.577 -21.196 1.00 62.12 318 GLY A O 1
ATOM 2466 N N . GLY A 1 319 ? -5.189 -7.326 -19.385 1.00 55.22 319 GLY A N 1
ATOM 2467 C CA . GLY A 1 319 ? -5.147 -8.415 -18.405 1.00 55.22 319 GLY A CA 1
ATOM 2468 C C . GLY A 1 319 ? -3.743 -8.879 -18.006 1.00 55.22 319 GLY A C 1
ATOM 2469 O O . GLY A 1 319 ? -3.619 -9.815 -17.217 1.00 55.22 319 GLY A O 1
ATOM 2470 N N . GLU A 1 320 ? -2.678 -8.240 -18.500 1.00 48.78 320 GLU A N 1
ATOM 2471 C CA . GLU A 1 320 ? -1.317 -8.522 -18.032 1.00 48.78 320 GLU A CA 1
ATOM 2472 C C . GLU A 1 320 ? -1.060 -7.850 -16.677 1.00 48.78 320 GLU A C 1
ATOM 2474 O O . GLU A 1 320 ? -1.096 -6.621 -16.556 1.00 48.78 320 GLU A O 1
ATOM 2479 N N . THR A 1 321 ? -0.752 -8.649 -15.654 1.00 43.38 321 THR A N 1
ATOM 2480 C CA . THR A 1 321 ? -0.443 -8.169 -14.301 1.00 43.38 321 THR A CA 1
ATOM 2481 C C . THR A 1 321 ? 0.924 -7.474 -14.277 1.00 43.38 321 THR A C 1
ATOM 2483 O O . THR A 1 321 ? 1.949 -8.084 -13.971 1.00 43.38 321 THR A O 1
ATOM 2486 N N . GLN A 1 322 ? 0.968 -6.187 -14.622 1.00 45.44 322 GLN A N 1
ATOM 2487 C CA . GLN A 1 322 ? 2.172 -5.365 -14.485 1.00 45.44 322 GLN A CA 1
ATOM 2488 C C . GLN A 1 322 ? 2.157 -4.598 -13.158 1.00 45.44 322 GLN A C 1
ATOM 2490 O O . GLN A 1 322 ? 1.114 -4.154 -12.681 1.00 45.44 322 GLN A O 1
ATOM 2495 N N . LYS A 1 323 ? 3.328 -4.430 -12.532 1.00 46.50 323 LYS A N 1
ATOM 2496 C CA . LYS A 1 323 ? 3.453 -3.521 -11.385 1.00 46.50 323 LYS A CA 1
ATOM 2497 C C . LYS A 1 323 ? 3.238 -2.088 -11.873 1.00 46.50 323 LYS A C 1
ATOM 2499 O O . LYS A 1 323 ? 3.822 -1.686 -12.874 1.00 46.50 323 LYS A O 1
ATOM 2504 N N . THR A 1 324 ? 2.469 -1.309 -11.121 1.00 47.69 324 THR A N 1
ATOM 2505 C CA . THR A 1 324 ? 2.157 0.103 -11.389 1.00 47.69 324 THR A CA 1
ATOM 2506 C C . THR A 1 324 ? 3.416 0.965 -11.611 1.00 47.69 324 THR A C 1
ATOM 2508 O O . THR A 1 324 ? 3.439 1.801 -12.510 1.00 47.69 324 THR A O 1
ATOM 2511 N N . ALA A 1 325 ? 4.493 0.687 -10.866 1.00 44.53 325 ALA A N 1
ATOM 2512 C CA . ALA A 1 325 ? 5.825 1.284 -11.038 1.00 44.53 325 ALA A CA 1
ATOM 2513 C C . ALA A 1 325 ? 6.480 0.919 -12.389 1.00 4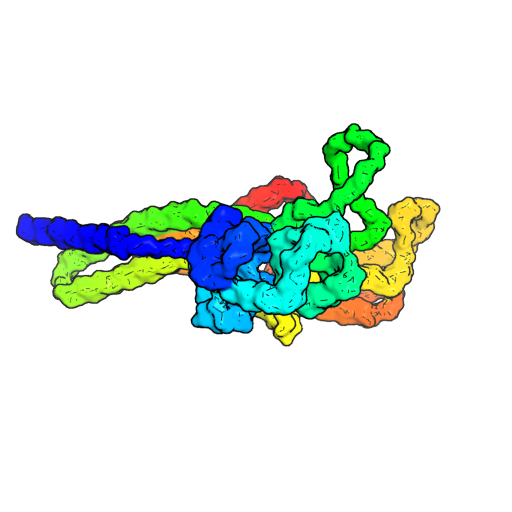4.53 325 ALA A C 1
ATOM 2515 O O . ALA A 1 325 ? 6.919 1.782 -13.147 1.00 44.53 325 ALA A O 1
ATOM 2516 N N . GLY A 1 326 ? 6.429 -0.364 -12.766 1.00 49.97 326 GLY A N 1
ATOM 2517 C CA . GLY A 1 326 ? 6.937 -0.853 -14.054 1.00 49.97 326 GLY A CA 1
ATOM 2518 C C . GLY A 1 326 ? 6.188 -0.279 -15.260 1.00 49.97 326 GLY A C 1
ATOM 2519 O O . GLY A 1 326 ? 6.743 -0.167 -16.350 1.00 49.97 326 GLY A O 1
ATOM 2520 N N . PHE A 1 327 ? 4.936 0.127 -15.062 1.00 53.41 327 PHE A N 1
ATOM 2521 C CA . PHE A 1 327 ? 4.117 0.718 -16.106 1.00 53.41 327 PHE A CA 1
ATOM 2522 C C . PHE A 1 327 ? 4.502 2.183 -16.408 1.00 53.41 327 PHE A C 1
ATOM 2524 O O . PHE A 1 327 ? 4.652 2.540 -17.576 1.00 53.41 327 PHE A O 1
ATOM 2531 N N . VAL A 1 328 ? 4.760 3.013 -15.388 1.00 56.25 328 VAL A N 1
ATOM 2532 C CA . VAL A 1 328 ? 5.330 4.364 -15.590 1.00 56.25 328 VAL A CA 1
ATOM 2533 C C . VAL A 1 328 ? 6.734 4.259 -16.182 1.00 56.25 328 VAL A C 1
ATOM 2535 O O . VAL A 1 328 ? 7.068 4.986 -17.120 1.00 56.25 328 VAL A O 1
ATOM 2538 N N . GLN A 1 329 ? 7.518 3.287 -15.712 1.00 59.81 329 GLN A N 1
ATOM 2539 C CA . GLN A 1 329 ? 8.837 3.009 -16.265 1.00 59.81 329 GLN A CA 1
ATOM 2540 C C . GLN A 1 329 ? 8.786 2.598 -17.742 1.00 59.81 329 GLN A C 1
ATOM 2542 O O . GLN A 1 329 ? 9.595 3.041 -18.554 1.00 59.81 329 GLN A O 1
ATOM 2547 N N . SER A 1 330 ? 7.760 1.841 -18.137 1.00 57.94 330 SER A N 1
ATOM 2548 C CA . SER A 1 330 ? 7.539 1.479 -19.535 1.00 57.94 330 SER A CA 1
ATOM 2549 C C . SER A 1 330 ? 7.383 2.693 -20.459 1.00 57.94 330 SER A C 1
ATOM 2551 O O . SER A 1 330 ? 7.603 2.531 -21.659 1.00 57.94 330 SER A O 1
ATOM 2553 N N . LEU A 1 331 ? 7.000 3.874 -19.958 1.00 54.28 331 LEU A N 1
ATOM 2554 C CA . LEU A 1 331 ? 6.916 5.096 -20.765 1.00 54.28 331 LEU A CA 1
ATOM 2555 C C . LEU A 1 331 ? 8.291 5.742 -20.974 1.00 54.28 331 LEU A C 1
ATOM 2557 O O . LEU A 1 331 ? 8.591 6.165 -22.090 1.00 54.28 331 LEU A O 1
ATOM 2561 N N . PHE A 1 332 ? 9.144 5.766 -19.945 1.00 59.56 332 PHE A N 1
ATOM 2562 C CA . PHE A 1 332 ? 10.534 6.226 -20.065 1.00 59.56 332 PHE A CA 1
ATOM 2563 C C . PHE A 1 332 ? 11.371 5.271 -20.916 1.00 59.56 332 PHE A C 1
ATOM 2565 O O . PHE A 1 332 ? 12.096 5.705 -21.807 1.00 59.56 332 PHE A O 1
ATOM 2572 N N . ASP A 1 333 ? 11.202 3.964 -20.731 1.00 61.53 333 ASP A N 1
ATOM 2573 C CA . ASP A 1 333 ? 11.847 2.959 -21.573 1.00 61.53 333 ASP A CA 1
ATOM 2574 C C . ASP A 1 333 ? 11.376 3.052 -23.026 1.00 61.53 333 ASP A C 1
ATOM 2576 O O . ASP A 1 333 ? 12.169 2.877 -23.950 1.00 61.53 333 ASP A O 1
ATOM 2580 N N . MET A 1 334 ? 10.098 3.364 -23.255 1.00 58.31 334 MET A N 1
ATOM 2581 C CA . MET A 1 334 ? 9.576 3.620 -24.597 1.00 58.31 334 MET A CA 1
ATOM 2582 C C . MET A 1 334 ? 10.159 4.901 -25.197 1.00 58.31 334 MET A C 1
ATOM 2584 O O . MET A 1 334 ? 10.486 4.896 -26.379 1.00 58.31 334 MET A O 1
ATOM 2588 N N . TRP A 1 335 ? 10.343 5.965 -24.411 1.00 59.97 335 TRP A N 1
ATOM 2589 C CA . TRP A 1 335 ? 11.056 7.160 -24.863 1.00 59.97 335 TRP A CA 1
ATOM 2590 C C . TRP A 1 335 ? 12.495 6.835 -25.262 1.00 59.97 335 TRP A C 1
ATOM 2592 O O . TRP A 1 335 ? 12.918 7.182 -26.360 1.00 59.97 335 TRP A O 1
ATOM 2602 N N . ASN A 1 336 ? 13.223 6.104 -24.419 1.00 61.34 336 ASN A N 1
ATOM 2603 C CA . ASN A 1 336 ? 14.597 5.694 -24.702 1.00 61.34 336 ASN A CA 1
ATOM 2604 C C . ASN A 1 336 ? 14.670 4.814 -25.960 1.00 61.34 336 ASN A C 1
ATOM 2606 O O . ASN A 1 336 ? 15.573 4.973 -26.777 1.00 61.34 336 ASN A O 1
ATOM 2610 N N . ARG A 1 337 ? 13.685 3.931 -26.172 1.00 58.91 337 ARG A N 1
ATOM 2611 C CA . ARG A 1 337 ? 13.558 3.127 -27.399 1.00 58.91 337 ARG A CA 1
ATOM 2612 C C . ARG A 1 337 ? 13.208 3.966 -28.624 1.00 58.91 337 ARG A C 1
ATOM 2614 O O . ARG A 1 337 ? 13.773 3.720 -29.683 1.00 58.91 337 ARG A O 1
ATOM 2621 N N . ALA A 1 338 ? 12.309 4.940 -28.489 1.00 55.38 338 ALA A N 1
ATOM 2622 C CA . ALA A 1 338 ? 11.976 5.875 -29.557 1.00 55.38 338 ALA A CA 1
ATOM 2623 C C . ALA A 1 338 ? 13.219 6.684 -29.945 1.00 55.38 338 ALA A C 1
ATOM 2625 O O . ALA A 1 338 ? 13.609 6.673 -31.105 1.00 55.38 338 ALA A O 1
ATOM 2626 N N . ALA A 1 339 ? 13.918 7.266 -28.968 1.00 55.19 339 ALA A N 1
ATOM 2627 C CA . ALA A 1 339 ? 15.178 7.975 -29.169 1.00 55.19 339 ALA A CA 1
ATOM 2628 C C . ALA A 1 339 ? 16.270 7.093 -29.809 1.00 55.19 339 ALA A C 1
ATOM 2630 O O . ALA A 1 339 ? 17.054 7.575 -30.622 1.00 55.19 339 ALA A O 1
ATOM 2631 N N . ALA A 1 340 ? 16.308 5.796 -29.483 1.00 53.25 340 ALA A N 1
ATOM 2632 C CA . ALA A 1 340 ? 17.278 4.845 -30.025 1.00 53.25 340 ALA A CA 1
ATOM 2633 C C . ALA A 1 340 ? 16.912 4.266 -31.408 1.00 53.25 340 ALA A C 1
ATOM 2635 O O . ALA A 1 340 ? 17.767 3.614 -32.026 1.00 53.25 340 ALA A O 1
ATOM 2636 N N . ALA A 1 341 ? 15.681 4.461 -31.895 1.00 52.59 341 ALA A N 1
ATOM 2637 C CA . ALA A 1 341 ? 15.232 3.951 -33.188 1.00 52.59 341 ALA A CA 1
ATOM 2638 C C . ALA A 1 341 ? 16.037 4.577 -34.342 1.00 52.59 341 ALA A C 1
ATOM 2640 O O . ALA A 1 341 ? 16.384 5.757 -34.313 1.00 52.59 341 ALA A O 1
ATOM 2641 N N . ASN A 1 342 ? 16.337 3.791 -35.383 1.00 43.78 342 ASN A N 1
ATOM 2642 C CA . ASN A 1 342 ? 17.184 4.214 -36.510 1.00 43.78 342 ASN A CA 1
ATOM 2643 C C . ASN A 1 342 ? 16.628 5.423 -37.289 1.00 43.78 342 ASN A C 1
ATOM 2645 O O . ASN A 1 342 ? 17.402 6.151 -37.903 1.00 43.78 342 ASN A O 1
ATOM 2649 N N . SER A 1 343 ? 15.319 5.683 -37.215 1.00 48.34 343 SER A N 1
ATOM 2650 C CA . SER A 1 343 ? 14.676 6.890 -37.753 1.00 48.34 343 SER A CA 1
ATOM 2651 C C . SER A 1 343 ? 15.062 8.165 -36.992 1.00 48.34 343 SER A C 1
ATOM 2653 O O . SER A 1 343 ? 15.194 9.218 -37.606 1.00 48.34 343 SER A O 1
ATOM 2655 N N . ILE A 1 344 ? 15.333 8.069 -35.686 1.00 44.75 344 ILE A N 1
ATOM 2656 C CA . ILE A 1 344 ? 15.853 9.164 -34.854 1.00 44.75 344 ILE A CA 1
ATOM 2657 C C . ILE A 1 344 ? 17.387 9.170 -34.846 1.00 44.75 344 ILE A C 1
ATOM 2659 O O . ILE A 1 344 ? 17.990 10.229 -34.762 1.00 44.75 344 ILE A O 1
ATOM 2663 N N . ARG A 1 345 ? 18.050 8.028 -35.053 1.00 39.09 345 ARG A N 1
ATOM 2664 C CA . ARG A 1 345 ? 19.516 7.952 -35.217 1.00 39.09 345 ARG A CA 1
ATOM 2665 C C . ARG A 1 345 ? 20.021 8.491 -36.565 1.00 39.09 345 ARG A C 1
ATOM 2667 O O . ARG A 1 345 ? 21.198 8.813 -36.698 1.00 39.09 345 ARG A O 1
ATOM 2674 N N . ALA A 1 346 ? 19.138 8.608 -37.559 1.00 41.09 346 ALA A N 1
ATOM 2675 C CA . ALA A 1 346 ? 19.395 9.396 -38.764 1.00 41.09 346 ALA A CA 1
ATOM 2676 C C . ALA A 1 346 ? 19.429 10.912 -38.459 1.00 41.09 346 ALA A C 1
ATOM 2678 O O . ALA A 1 346 ? 19.982 11.678 -39.250 1.00 41.09 346 ALA A O 1
ATOM 2679 N N . VAL A 1 347 ? 18.944 11.339 -37.276 1.00 43.25 347 VAL A N 1
ATOM 2680 C CA . VAL A 1 347 ? 19.426 12.567 -36.645 1.00 43.25 347 VAL A CA 1
ATOM 2681 C C . VAL A 1 347 ? 20.833 12.203 -36.215 1.00 43.25 347 VAL A C 1
ATOM 2683 O O . VAL A 1 347 ? 21.047 11.607 -35.162 1.00 43.25 347 VAL A O 1
ATOM 2686 N N . LYS A 1 348 ? 21.815 12.522 -37.054 1.00 41.22 348 LYS A N 1
ATOM 2687 C CA . LYS A 1 348 ? 23.185 12.687 -36.584 1.00 41.22 348 LYS A CA 1
ATOM 2688 C C . LYS A 1 348 ? 23.102 13.838 -35.580 1.00 41.22 348 LYS A C 1
ATOM 2690 O O . LYS A 1 348 ? 23.249 14.991 -35.961 1.00 41.22 348 LYS A O 1
ATOM 2695 N N . ILE A 1 349 ? 22.724 13.551 -34.335 1.00 45.75 349 ILE A N 1
ATOM 2696 C CA . ILE A 1 349 ? 22.965 14.456 -33.224 1.00 45.75 349 ILE A CA 1
ATOM 2697 C C . ILE A 1 349 ? 24.481 14.363 -33.092 1.00 45.75 349 ILE A C 1
ATOM 2699 O O . ILE A 1 349 ? 24.960 13.298 -32.697 1.00 45.75 349 ILE A O 1
ATOM 2703 N N . PRO A 1 350 ? 25.260 15.363 -33.553 1.00 43.72 350 PRO A N 1
ATOM 2704 C CA . PRO A 1 350 ? 26.662 15.386 -33.175 1.00 43.72 350 PRO A CA 1
ATOM 2705 C C . PRO A 1 350 ? 26.677 15.291 -31.653 1.00 43.72 350 PRO A C 1
ATOM 2707 O O . PRO A 1 350 ? 25.845 15.940 -31.009 1.00 43.72 350 PRO A O 1
ATOM 2710 N N . ASP A 1 351 ? 27.543 14.443 -31.092 1.00 44.31 351 ASP A N 1
ATOM 2711 C CA . ASP A 1 351 ? 27.737 14.388 -29.647 1.00 44.31 351 ASP A CA 1
ATOM 2712 C C . ASP A 1 351 ? 27.743 15.827 -29.129 1.00 44.31 351 ASP A C 1
ATOM 2714 O O . ASP A 1 351 ? 28.472 16.668 -29.657 1.00 44.31 351 ASP A O 1
ATOM 2718 N N . LEU A 1 352 ? 26.893 16.138 -28.144 1.00 47.03 352 LEU A N 1
ATOM 2719 C CA . LEU A 1 352 ? 26.674 17.505 -27.633 1.00 47.03 352 LEU A CA 1
ATOM 2720 C C . LEU A 1 352 ? 27.963 18.169 -27.090 1.00 47.03 352 LEU A C 1
ATOM 2722 O O . LEU A 1 352 ? 27.932 19.303 -26.620 1.00 47.03 352 LEU A O 1
ATOM 2726 N N . ILE A 1 353 ? 29.085 17.453 -27.146 1.00 46.12 353 ILE A N 1
ATOM 2727 C CA . ILE A 1 353 ? 30.418 17.803 -26.673 1.00 46.12 353 ILE A CA 1
ATOM 2728 C C . ILE A 1 353 ? 31.327 18.261 -27.832 1.00 46.12 353 ILE A C 1
ATOM 2730 O O . ILE A 1 353 ? 32.304 18.963 -27.580 1.00 46.12 353 ILE A O 1
ATOM 2734 N N . ASP A 1 354 ? 31.004 17.964 -29.098 1.00 44.97 354 ASP A N 1
ATOM 2735 C CA . ASP A 1 354 ? 31.835 18.357 -30.243 1.00 44.97 354 ASP A CA 1
ATOM 2736 C C . ASP A 1 354 ? 31.299 19.634 -30.918 1.00 44.97 354 ASP A C 1
ATOM 2738 O O . ASP A 1 354 ? 30.683 19.642 -31.987 1.00 44.97 354 ASP A O 1
ATOM 2742 N N . ILE A 1 355 ? 31.532 20.764 -30.242 1.00 47.09 355 ILE A N 1
ATOM 2743 C CA . ILE A 1 355 ? 31.136 22.134 -30.637 1.00 47.09 355 ILE A CA 1
ATOM 2744 C C . ILE A 1 355 ? 31.903 22.630 -31.885 1.00 47.09 355 ILE A C 1
ATOM 2746 O O . ILE A 1 355 ? 31.766 23.775 -32.311 1.00 47.09 355 ILE A O 1
ATOM 2750 N N . THR A 1 356 ? 32.736 21.784 -32.487 1.00 49.50 356 THR A N 1
ATOM 2751 C CA . THR A 1 356 ? 33.644 22.157 -33.576 1.00 49.50 356 THR A CA 1
ATOM 2752 C C . THR A 1 356 ? 32.938 22.315 -34.926 1.00 49.50 356 THR A C 1
ATOM 2754 O O . THR A 1 356 ? 33.438 23.030 -35.792 1.00 49.50 356 THR A O 1
ATOM 2757 N N . ASN A 1 357 ? 31.729 21.763 -35.094 1.00 49.31 357 ASN A N 1
ATOM 2758 C CA . ASN A 1 357 ? 30.946 21.867 -36.330 1.00 49.31 357 ASN A CA 1
ATOM 2759 C C . ASN A 1 357 ? 29.694 22.745 -36.157 1.00 49.31 357 ASN A C 1
ATOM 2761 O O . ASN A 1 357 ? 28.559 22.281 -36.236 1.00 49.31 357 ASN A O 1
ATOM 2765 N N . ALA A 1 358 ? 29.886 24.054 -35.975 1.00 48.12 358 ALA A N 1
ATOM 2766 C CA . ALA A 1 358 ? 28.796 25.040 -35.906 1.00 48.12 358 ALA A CA 1
ATOM 2767 C C . ALA A 1 358 ? 27.884 25.065 -37.160 1.00 48.12 358 ALA A C 1
ATOM 2769 O O . ALA A 1 358 ? 26.765 25.572 -37.110 1.00 48.12 358 ALA A O 1
ATOM 2770 N N . ALA A 1 359 ? 28.329 24.482 -38.280 1.00 51.50 359 ALA A N 1
ATOM 2771 C CA . ALA A 1 359 ? 27.596 24.455 -39.543 1.00 51.50 359 ALA A CA 1
ATOM 2772 C C . ALA A 1 359 ? 26.382 23.501 -39.560 1.00 51.50 359 ALA A C 1
ATOM 2774 O O . ALA A 1 359 ? 25.429 23.755 -40.292 1.00 51.50 359 ALA A O 1
ATOM 2775 N N . SER A 1 360 ? 26.355 22.435 -38.747 1.00 50.28 360 SER A N 1
ATOM 2776 C CA . SER A 1 360 ? 25.210 21.504 -38.713 1.00 50.28 360 SER A CA 1
ATOM 2777 C C . SER A 1 360 ? 23.978 22.075 -37.999 1.00 50.28 360 SER A C 1
ATOM 2779 O O . SER A 1 360 ? 22.864 21.632 -38.268 1.00 50.28 360 SER A O 1
ATOM 2781 N N . TRP A 1 361 ? 24.160 23.090 -37.145 1.00 48.28 361 TRP A N 1
ATOM 2782 C CA . TRP A 1 361 ? 23.089 23.794 -36.426 1.00 48.28 361 TRP A CA 1
ATOM 2783 C C . TRP A 1 361 ? 22.331 24.815 -37.294 1.00 48.28 361 TRP A C 1
ATOM 2785 O O . TRP A 1 361 ? 21.266 25.280 -36.897 1.00 48.28 361 TRP A O 1
ATOM 2795 N N . LEU A 1 362 ? 22.853 25.153 -38.481 1.00 50.91 362 LEU A N 1
ATOM 2796 C CA . LEU A 1 362 ? 22.259 26.128 -39.408 1.00 50.91 362 LEU A CA 1
ATOM 2797 C C . LEU A 1 362 ? 21.161 25.540 -40.311 1.00 50.91 362 LEU A C 1
ATOM 2799 O O . LEU A 1 362 ? 20.542 26.287 -41.065 1.00 50.91 362 LEU A O 1
ATOM 2803 N N . ASN A 1 363 ? 20.889 24.232 -40.240 1.00 61.97 363 ASN A N 1
ATOM 2804 C CA . ASN A 1 363 ? 19.776 23.623 -40.968 1.00 61.97 363 ASN A CA 1
ATOM 2805 C C . ASN A 1 363 ? 18.457 23.889 -40.213 1.00 61.97 363 ASN A C 1
ATOM 2807 O O . ASN A 1 363 ? 18.244 23.288 -39.152 1.00 61.97 363 ASN A O 1
ATOM 2811 N N . PRO A 1 364 ? 17.547 24.740 -40.733 1.00 65.31 364 PRO A N 1
ATOM 2812 C CA . PRO A 1 364 ? 16.318 25.109 -40.025 1.00 65.31 364 PRO A CA 1
ATOM 2813 C C . PRO A 1 364 ? 15.419 23.897 -39.738 1.00 65.31 364 PRO A C 1
ATOM 2815 O O . PRO A 1 364 ? 14.742 23.858 -38.714 1.00 65.31 364 PRO A O 1
ATOM 2818 N N . GLU A 1 365 ? 15.455 22.873 -40.593 1.00 64.12 365 GLU A N 1
ATOM 2819 C CA . GLU A 1 365 ? 14.663 21.649 -40.429 1.00 64.12 365 GLU A CA 1
ATOM 2820 C C . GLU A 1 365 ? 15.126 20.799 -39.235 1.00 64.12 365 GLU A C 1
ATOM 2822 O O . GLU A 1 365 ? 14.303 20.307 -38.462 1.00 64.12 365 GLU A O 1
ATOM 2827 N N . LEU A 1 366 ? 16.441 20.679 -39.025 1.00 64.69 366 LEU A N 1
ATOM 2828 C CA . LEU A 1 366 ? 17.009 19.940 -37.896 1.00 64.69 366 LEU A CA 1
ATOM 2829 C C . LEU A 1 366 ? 16.717 20.649 -36.567 1.00 64.69 366 LEU A C 1
ATOM 2831 O O . LEU A 1 366 ? 16.340 20.007 -35.586 1.00 64.69 366 LEU A O 1
ATOM 2835 N N . PHE A 1 367 ? 16.836 21.979 -36.548 1.00 64.19 367 PHE A N 1
ATOM 2836 C CA . PHE A 1 367 ? 16.533 22.791 -35.371 1.00 64.19 367 PHE A CA 1
ATOM 2837 C C . PHE A 1 367 ? 15.063 22.657 -34.944 1.00 64.19 367 PHE A C 1
ATOM 2839 O O . PHE A 1 367 ? 14.777 22.425 -33.767 1.00 64.19 367 PHE A O 1
ATOM 2846 N N . VAL A 1 368 ? 14.127 22.734 -35.898 1.00 68.56 368 VAL A N 1
ATOM 2847 C CA . VAL A 1 368 ? 12.691 22.558 -35.626 1.00 68.56 368 VAL A CA 1
ATOM 2848 C C . VAL A 1 368 ? 12.392 21.140 -35.133 1.00 68.56 368 VAL A C 1
ATOM 2850 O O . VAL A 1 368 ? 11.655 20.987 -34.161 1.00 68.56 368 VAL A O 1
ATOM 2853 N N . ALA A 1 369 ? 12.990 20.101 -35.724 1.00 64.75 369 ALA A N 1
ATOM 2854 C CA . ALA A 1 369 ? 12.781 18.719 -35.284 1.00 64.75 369 ALA A CA 1
ATOM 2855 C C . ALA A 1 369 ? 13.248 18.479 -33.834 1.00 64.75 369 ALA A C 1
ATOM 2857 O O . ALA A 1 369 ? 12.511 17.885 -33.042 1.00 64.75 369 ALA A O 1
ATOM 2858 N N . ILE A 1 370 ? 14.424 18.997 -33.455 1.00 67.50 370 ILE A N 1
ATOM 2859 C CA . ILE A 1 370 ? 14.948 18.900 -32.082 1.00 67.50 370 ILE A CA 1
ATOM 2860 C C . ILE A 1 370 ? 14.029 19.634 -31.098 1.00 67.50 370 ILE A C 1
ATOM 2862 O O . ILE A 1 370 ? 13.678 19.079 -30.057 1.00 67.50 370 ILE A O 1
ATOM 2866 N N . LEU A 1 371 ? 13.580 20.848 -31.434 1.00 66.31 371 LEU A N 1
ATOM 2867 C CA . LEU A 1 371 ? 12.666 21.626 -30.589 1.00 66.31 371 LEU A CA 1
ATOM 2868 C C . LEU A 1 371 ? 11.361 20.848 -30.330 1.00 66.31 371 LEU A C 1
ATOM 2870 O O . LEU A 1 371 ? 10.933 20.693 -29.186 1.00 66.31 371 LEU A O 1
ATOM 2874 N N . MET A 1 372 ? 10.755 20.291 -31.379 1.00 67.44 372 MET A N 1
ATOM 2875 C CA . MET A 1 372 ? 9.503 19.532 -31.280 1.00 67.44 372 MET A CA 1
ATOM 2876 C C . MET A 1 372 ? 9.670 18.244 -30.461 1.00 67.44 372 MET A C 1
ATOM 2878 O O . MET A 1 372 ? 8.787 17.878 -29.680 1.00 67.44 372 MET A O 1
ATOM 2882 N N . MET A 1 373 ? 10.823 17.583 -30.577 1.00 65.69 373 MET A N 1
ATOM 2883 C CA . MET A 1 373 ? 11.169 16.419 -29.764 1.00 65.69 373 MET A CA 1
ATOM 2884 C C . MET A 1 373 ? 11.287 16.786 -28.279 1.00 65.69 373 MET A C 1
ATOM 2886 O O . MET A 1 373 ? 10.695 16.119 -27.432 1.00 65.69 373 MET A O 1
ATOM 2890 N N . VAL A 1 374 ? 11.968 17.890 -27.963 1.00 68.69 374 VAL A N 1
ATOM 2891 C CA . VAL A 1 374 ? 12.104 18.399 -26.591 1.00 68.69 374 VAL A CA 1
ATOM 2892 C C . VAL A 1 374 ? 10.739 18.750 -25.991 1.00 68.69 374 VAL A C 1
ATOM 2894 O O . VAL A 1 374 ? 10.443 18.368 -24.860 1.00 68.69 374 VAL A O 1
ATOM 2897 N N . VAL A 1 375 ? 9.859 19.417 -26.741 1.00 69.44 375 VAL A N 1
ATOM 2898 C CA . VAL A 1 375 ? 8.506 19.749 -26.257 1.00 69.44 375 VAL A CA 1
ATOM 2899 C C . VAL A 1 375 ? 7.674 18.488 -26.011 1.00 69.44 375 VAL A C 1
ATOM 2901 O O . VAL A 1 375 ? 6.977 18.394 -24.999 1.00 69.44 375 VAL A O 1
ATOM 2904 N N . THR A 1 376 ? 7.783 17.489 -26.888 1.00 70.12 376 THR A N 1
ATOM 2905 C CA . THR A 1 376 ? 7.103 16.197 -26.711 1.00 70.12 376 THR A CA 1
ATOM 2906 C C . THR A 1 376 ? 7.618 15.463 -25.469 1.00 70.12 376 THR A C 1
ATOM 2908 O O . THR A 1 376 ? 6.819 14.927 -24.703 1.00 70.12 376 THR A O 1
ATOM 2911 N N . PHE A 1 377 ? 8.927 15.508 -25.200 1.00 69.88 377 PHE A N 1
ATOM 2912 C CA . PHE A 1 377 ? 9.511 14.973 -23.968 1.00 69.88 377 PHE A CA 1
ATOM 2913 C C . PHE A 1 377 ? 8.916 15.632 -22.719 1.00 69.88 377 PHE A C 1
ATOM 2915 O O . PHE A 1 377 ? 8.453 14.939 -21.812 1.00 69.88 377 PHE A O 1
ATOM 2922 N N . PHE A 1 378 ? 8.847 16.966 -22.687 1.00 69.31 378 PHE A N 1
ATOM 2923 C CA . PHE A 1 378 ? 8.246 17.688 -21.563 1.00 69.31 378 PHE A CA 1
ATOM 2924 C C . PHE A 1 378 ? 6.766 17.339 -21.357 1.00 69.31 378 PHE A C 1
ATOM 2926 O O . PHE A 1 378 ? 6.320 17.238 -20.213 1.00 69.31 378 PHE A O 1
ATOM 2933 N N . ALA A 1 379 ? 6.009 17.102 -22.432 1.00 72.31 379 ALA A N 1
ATOM 2934 C CA . ALA A 1 379 ? 4.622 16.650 -22.337 1.00 72.31 379 ALA A CA 1
ATOM 2935 C C . ALA A 1 379 ? 4.503 15.260 -21.680 1.00 72.31 379 ALA A C 1
ATOM 2937 O O . ALA A 1 379 ? 3.625 15.055 -20.842 1.00 72.31 379 ALA A O 1
ATOM 2938 N N . LEU A 1 380 ? 5.408 14.325 -21.991 1.00 70.81 380 LEU A N 1
ATOM 2939 C CA . LEU A 1 380 ? 5.446 13.000 -21.356 1.00 70.81 380 LEU A CA 1
ATOM 2940 C C . LEU A 1 380 ? 5.863 13.076 -19.882 1.00 70.81 380 LEU A C 1
ATOM 2942 O O . LEU A 1 380 ? 5.236 12.450 -19.027 1.00 70.81 380 LEU A O 1
ATOM 2946 N N . VAL A 1 381 ? 6.869 13.895 -19.566 1.00 71.44 381 VAL A N 1
ATOM 2947 C CA . VAL A 1 381 ? 7.302 14.143 -18.182 1.00 71.44 381 VAL A CA 1
ATOM 2948 C C . VAL A 1 381 ? 6.159 14.729 -17.349 1.00 71.44 381 VAL A C 1
ATOM 2950 O O . VAL A 1 381 ? 5.951 14.315 -16.210 1.00 71.44 381 VAL A O 1
ATOM 2953 N N . LEU A 1 382 ? 5.358 15.633 -17.921 1.00 73.56 382 LEU A N 1
ATOM 2954 C CA . LEU A 1 382 ? 4.188 16.201 -17.251 1.00 73.56 382 LEU A CA 1
ATOM 2955 C C . LEU A 1 382 ? 3.174 15.117 -16.839 1.00 73.56 382 LEU A C 1
ATOM 2957 O O . LEU A 1 382 ? 2.587 15.207 -15.760 1.00 73.56 382 LEU A O 1
ATOM 2961 N N . ILE A 1 383 ? 2.971 14.084 -17.662 1.00 75.44 383 ILE A N 1
ATOM 2962 C CA . ILE A 1 383 ? 2.077 12.960 -17.335 1.00 75.44 383 ILE A CA 1
ATOM 2963 C C . ILE A 1 383 ? 2.613 12.195 -16.118 1.00 75.44 383 ILE A C 1
ATOM 2965 O O . ILE A 1 383 ? 1.873 11.989 -15.153 1.00 75.44 383 ILE A O 1
ATOM 2969 N N . ALA A 1 384 ? 3.902 11.843 -16.129 1.00 70.81 384 ALA A N 1
ATOM 2970 C CA . ALA A 1 384 ? 4.547 11.123 -15.031 1.00 70.81 384 ALA A CA 1
ATOM 2971 C C . ALA A 1 384 ? 4.517 11.920 -13.715 1.00 70.81 384 ALA A C 1
ATOM 2973 O O . ALA A 1 384 ? 4.190 11.369 -12.663 1.00 70.81 384 ALA A O 1
ATOM 2974 N N . ILE A 1 385 ? 4.775 13.232 -13.775 1.00 73.06 385 ILE A N 1
ATOM 2975 C CA . ILE A 1 385 ? 4.696 14.126 -12.612 1.00 73.06 385 ILE A CA 1
ATOM 2976 C C . ILE A 1 385 ? 3.271 14.171 -12.056 1.00 73.06 385 ILE A C 1
ATOM 2978 O O . ILE A 1 385 ? 3.083 14.011 -10.852 1.00 73.06 385 ILE A O 1
ATOM 2982 N N . ASN A 1 386 ? 2.253 14.365 -12.901 1.00 74.75 386 ASN A N 1
ATOM 2983 C CA . ASN A 1 386 ? 0.865 14.421 -12.429 1.00 74.75 386 ASN A CA 1
ATOM 2984 C C . ASN A 1 386 ? 0.428 13.108 -11.774 1.00 74.75 386 ASN A C 1
ATOM 2986 O O . ASN A 1 386 ? -0.267 13.133 -10.758 1.00 74.75 386 ASN A O 1
ATOM 2990 N N . TYR A 1 387 ? 0.862 11.970 -12.320 1.00 79.12 387 TYR A N 1
ATOM 2991 C CA . TYR A 1 387 ? 0.618 10.676 -11.700 1.00 79.12 387 TYR A CA 1
ATOM 2992 C C . TYR A 1 387 ? 1.302 10.566 -10.327 1.00 79.12 387 TYR A C 1
ATOM 2994 O O . TYR A 1 387 ? 0.645 10.238 -9.339 1.00 79.12 387 TYR A O 1
ATOM 3002 N N . ALA A 1 388 ? 2.591 10.906 -10.239 1.00 73.94 388 ALA A N 1
ATOM 3003 C CA . ALA A 1 388 ? 3.350 10.860 -8.993 1.00 73.94 388 ALA A CA 1
ATOM 3004 C C . ALA A 1 388 ? 2.745 11.744 -7.896 1.00 73.94 388 ALA A C 1
ATOM 3006 O O . ALA A 1 388 ? 2.605 11.312 -6.751 1.00 73.94 388 ALA A O 1
ATOM 3007 N N . LEU A 1 389 ? 2.335 12.965 -8.251 1.00 76.12 389 LEU A N 1
ATOM 3008 C CA . LEU A 1 389 ? 1.681 13.891 -7.327 1.00 76.12 389 LEU A CA 1
ATOM 3009 C C . LEU A 1 389 ? 0.375 13.307 -6.785 1.00 76.12 389 LEU A C 1
ATOM 3011 O O . LEU A 1 389 ? 0.132 13.373 -5.581 1.00 76.12 389 LEU A O 1
ATOM 3015 N N . LEU A 1 390 ? -0.448 12.716 -7.654 1.00 81.00 390 LEU A N 1
ATOM 3016 C CA . LEU A 1 390 ? -1.708 12.100 -7.252 1.00 81.00 390 LEU A CA 1
ATOM 3017 C C . LEU A 1 390 ? -1.482 10.867 -6.363 1.00 81.00 390 LEU A C 1
ATOM 3019 O O . LEU A 1 390 ? -2.181 10.695 -5.366 1.00 81.00 390 LEU A O 1
ATOM 3023 N N . TYR A 1 391 ? -0.483 10.042 -6.684 1.00 82.12 391 TYR A N 1
ATOM 3024 C CA . TYR A 1 391 ? -0.130 8.861 -5.898 1.00 82.12 391 TYR A CA 1
ATOM 3025 C C . TYR A 1 391 ? 0.358 9.238 -4.493 1.00 82.12 391 TYR A C 1
ATOM 3027 O O . TYR A 1 391 ? -0.162 8.733 -3.498 1.00 82.12 391 TYR A O 1
ATOM 3035 N N . ILE A 1 392 ? 1.293 10.188 -4.385 1.00 79.31 392 ILE A N 1
ATOM 3036 C CA . ILE A 1 392 ? 1.779 10.694 -3.091 1.00 79.31 392 ILE A CA 1
ATOM 3037 C C . ILE A 1 392 ? 0.631 11.342 -2.300 1.00 79.31 392 ILE A C 1
ATOM 3039 O O . ILE A 1 392 ? 0.489 11.098 -1.099 1.00 79.31 392 ILE A O 1
ATOM 3043 N N . ALA A 1 393 ? -0.234 12.117 -2.964 1.00 78.56 393 ALA A N 1
ATOM 3044 C CA . ALA A 1 393 ? -1.409 12.710 -2.331 1.00 78.56 393 ALA A CA 1
ATOM 3045 C C . ALA A 1 393 ? -2.371 11.649 -1.770 1.00 78.56 393 ALA A C 1
ATOM 3047 O O . ALA A 1 393 ? -2.935 11.865 -0.699 1.00 78.56 393 ALA A O 1
ATOM 3048 N N . ALA A 1 394 ? -2.525 10.496 -2.430 1.00 83.81 394 ALA A N 1
ATOM 3049 C CA . ALA A 1 394 ? -3.357 9.395 -1.946 1.00 83.81 394 ALA A CA 1
ATOM 3050 C C . ALA A 1 394 ? -2.842 8.809 -0.622 1.00 83.81 394 ALA A C 1
ATOM 3052 O O . ALA A 1 394 ? -3.621 8.639 0.317 1.00 83.81 394 ALA A O 1
ATOM 3053 N N . TRP A 1 395 ? -1.532 8.559 -0.516 1.00 79.06 395 TRP A N 1
ATOM 3054 C CA . TRP A 1 395 ? -0.896 8.051 0.710 1.00 79.06 395 TRP A CA 1
ATOM 3055 C C . TRP A 1 395 ? -1.014 9.029 1.878 1.00 79.06 395 TRP A C 1
ATOM 3057 O O . TRP A 1 395 ? -1.367 8.652 3.001 1.00 79.06 395 TRP A O 1
ATOM 3067 N N . ILE A 1 396 ? -0.787 10.311 1.598 1.00 83.62 396 ILE A N 1
ATOM 3068 C CA . ILE A 1 396 ? -0.969 11.386 2.570 1.00 83.62 396 ILE A CA 1
ATOM 3069 C C . ILE A 1 396 ? -2.435 11.476 3.016 1.00 83.62 396 ILE A C 1
ATOM 3071 O O . ILE A 1 396 ? -2.712 11.548 4.211 1.00 83.62 396 ILE A O 1
ATOM 3075 N N . TYR A 1 397 ? -3.385 11.446 2.078 1.00 86.94 397 TYR A N 1
ATOM 3076 C CA . TYR A 1 397 ? -4.810 11.561 2.383 1.00 86.94 397 TYR A CA 1
ATOM 3077 C C . TYR A 1 397 ? -5.315 10.384 3.221 1.00 86.94 397 TYR A C 1
ATOM 3079 O O . TYR A 1 397 ? -5.995 10.580 4.227 1.00 86.94 397 TYR A O 1
ATOM 3087 N N . MET A 1 398 ? -4.946 9.160 2.837 1.00 85.94 398 MET A N 1
ATOM 3088 C CA . MET A 1 398 ? -5.286 7.935 3.557 1.00 85.94 398 MET A CA 1
ATOM 3089 C C . MET A 1 398 ? -4.865 8.010 5.024 1.00 85.94 398 MET A C 1
ATOM 3091 O O . MET A 1 398 ? -5.672 7.686 5.893 1.00 85.94 398 MET A O 1
ATOM 3095 N N . THR A 1 399 ? -3.628 8.440 5.286 1.00 82.31 399 THR A N 1
ATOM 3096 C CA . THR A 1 399 ? -3.057 8.488 6.638 1.00 82.31 399 THR A CA 1
ATOM 3097 C C . THR A 1 399 ? -3.595 9.656 7.454 1.00 82.31 399 THR A C 1
ATOM 3099 O O . THR A 1 399 ? -4.069 9.441 8.567 1.00 82.31 399 THR A O 1
ATOM 3102 N N . ALA A 1 400 ? -3.612 10.872 6.901 1.00 81.44 400 ALA A N 1
ATOM 3103 C CA . ALA A 1 400 ? -4.161 12.050 7.574 1.00 81.44 400 ALA A CA 1
ATOM 3104 C C . ALA A 1 400 ? -5.662 11.898 7.880 1.00 81.44 400 ALA A C 1
ATOM 3106 O O . ALA A 1 400 ? -6.132 12.276 8.955 1.00 81.44 400 ALA A O 1
ATOM 3107 N N . GLY A 1 401 ? -6.418 11.292 6.963 1.00 85.38 401 GLY A N 1
ATOM 3108 C CA . GLY A 1 401 ? -7.852 11.072 7.118 1.00 85.38 401 GLY A CA 1
ATOM 3109 C C . GLY A 1 401 ? -8.233 10.040 8.186 1.00 85.38 401 GLY A C 1
ATOM 3110 O O . GLY A 1 401 ? -9.385 10.023 8.609 1.00 85.38 401 GLY A O 1
ATOM 3111 N N . LEU A 1 402 ? -7.286 9.260 8.727 1.00 88.44 402 LEU A N 1
ATOM 3112 C CA . LEU A 1 402 ? -7.546 8.408 9.899 1.00 88.44 402 LEU A CA 1
ATOM 3113 C C . LEU A 1 402 ? -8.001 9.218 11.114 1.00 88.44 402 LEU A C 1
ATOM 3115 O O . LEU A 1 402 ? -8.841 8.756 11.880 1.00 88.44 402 LEU A O 1
ATOM 3119 N N . PHE A 1 403 ? -7.502 10.448 11.274 1.00 91.00 403 PHE A N 1
ATOM 3120 C CA . PHE A 1 403 ? -8.000 11.342 12.318 1.00 91.00 403 PHE A CA 1
ATOM 3121 C C . PHE A 1 403 ? -9.476 11.696 12.102 1.00 91.00 403 PHE A C 1
ATOM 3123 O O . PHE A 1 403 ? -10.264 11.717 13.046 1.00 91.00 403 PHE A O 1
ATOM 3130 N N . VAL A 1 404 ? -9.863 11.907 10.841 1.00 90.19 404 VAL A N 1
ATOM 3131 C CA . VAL A 1 404 ? -11.237 12.237 10.451 1.00 90.19 404 VAL A CA 1
ATOM 3132 C C . VAL A 1 404 ? -12.205 11.085 10.753 1.00 90.19 404 VAL A C 1
ATOM 3134 O O . VAL A 1 404 ? -13.344 11.334 11.141 1.00 90.19 404 VAL A O 1
ATOM 3137 N N . LEU A 1 405 ? -11.756 9.828 10.684 1.00 93.31 405 LEU A N 1
ATOM 3138 C CA . LEU A 1 405 ? -12.566 8.674 11.104 1.00 93.31 405 LEU A CA 1
ATOM 3139 C C . LEU A 1 405 ? -12.984 8.737 12.582 1.00 93.31 405 LEU A C 1
ATOM 3141 O O . LEU A 1 405 ? -14.041 8.215 12.936 1.00 93.31 405 LEU A O 1
ATOM 3145 N N . GLY A 1 406 ? -12.216 9.429 13.433 1.00 91.62 406 GLY A N 1
ATOM 3146 C CA . GLY A 1 406 ? -12.566 9.667 14.838 1.00 91.62 406 GLY A CA 1
ATOM 3147 C C . GLY A 1 406 ? -13.907 10.385 15.021 1.00 91.62 406 GLY A C 1
ATOM 3148 O O . GLY A 1 406 ? -14.620 10.139 15.991 1.00 91.62 406 GLY A O 1
ATOM 3149 N N . PHE A 1 407 ? -14.323 11.198 14.048 1.00 94.25 407 PHE A N 1
ATOM 3150 C CA . PHE A 1 407 ? -15.624 11.869 14.060 1.00 94.25 407 PHE A CA 1
ATOM 3151 C C . PHE A 1 407 ? -16.812 10.907 13.878 1.00 94.25 407 PHE A C 1
ATOM 3153 O O . PHE A 1 407 ? -17.953 11.294 14.124 1.00 94.25 407 PHE A O 1
ATOM 3160 N N . GLY A 1 408 ? -16.578 9.637 13.535 1.00 93.44 408 GLY A N 1
ATOM 3161 C CA . GLY A 1 408 ? -17.618 8.607 13.450 1.00 93.44 408 GLY A CA 1
ATOM 3162 C C . GLY A 1 408 ? -18.273 8.235 14.787 1.00 93.44 408 GLY A C 1
ATOM 3163 O O . GLY A 1 408 ? -19.289 7.548 14.788 1.00 93.44 408 GLY A O 1
ATOM 3164 N N . GLY A 1 409 ? -17.724 8.676 15.927 1.00 90.06 409 GLY A N 1
ATOM 3165 C CA . GLY A 1 409 ? -18.257 8.335 17.254 1.00 90.06 409 GLY A CA 1
ATOM 3166 C C . GLY A 1 409 ? -19.609 8.980 17.571 1.00 90.06 409 GLY A C 1
ATOM 3167 O O . GLY A 1 409 ? -20.389 8.429 18.343 1.00 90.06 409 GLY A O 1
ATOM 3168 N N . GLY A 1 410 ? -19.913 10.129 16.961 1.00 90.69 410 GLY A N 1
ATOM 3169 C CA . GLY A 1 410 ? -21.175 10.848 17.139 1.00 90.69 410 GLY A CA 1
ATOM 3170 C C . GLY A 1 410 ? -22.058 10.781 15.895 1.00 90.69 410 GLY A C 1
ATOM 3171 O O . GLY A 1 410 ? -21.570 10.900 14.771 1.00 90.69 410 GLY A O 1
ATOM 3172 N N . ARG A 1 411 ? -23.380 10.657 16.076 1.00 86.94 411 ARG A N 1
ATOM 3173 C CA . ARG A 1 411 ? -24.338 10.633 14.952 1.00 86.94 411 ARG A CA 1
ATOM 3174 C C . ARG A 1 411 ? -24.268 11.897 14.090 1.00 86.94 411 ARG A C 1
ATOM 3176 O O . ARG A 1 411 ? -24.210 11.788 12.872 1.00 86.94 411 ARG A O 1
ATOM 3183 N N . TRP A 1 412 ? -24.170 13.070 14.714 1.00 87.88 412 TRP A N 1
ATOM 3184 C CA . TRP A 1 412 ? -24.095 14.370 14.029 1.00 87.88 412 TRP A CA 1
ATOM 3185 C C . TRP A 1 412 ? -22.748 14.656 13.347 1.00 87.88 412 TRP A C 1
ATOM 3187 O O . TRP A 1 412 ? -22.673 15.542 12.505 1.00 87.88 412 TRP A O 1
ATOM 3197 N N . THR A 1 413 ? -21.675 13.943 13.704 1.00 91.88 413 THR A N 1
ATOM 3198 C CA . THR A 1 413 ? -20.336 14.121 13.112 1.00 91.88 413 THR A CA 1
ATOM 3199 C C . THR A 1 413 ? -19.961 13.016 12.122 1.00 91.88 413 THR A C 1
ATOM 3201 O O . THR A 1 413 ? -18.952 13.127 11.425 1.00 91.88 413 THR A O 1
ATOM 3204 N N . SER A 1 414 ? -20.769 11.958 12.027 1.00 91.44 414 SER A N 1
ATOM 3205 C CA . SER A 1 414 ? -20.465 10.776 11.214 1.00 91.44 414 SER A CA 1
ATOM 3206 C C . SER A 1 414 ? -20.400 11.027 9.710 1.00 91.44 414 SER A C 1
ATOM 3208 O O . SER A 1 414 ? -19.647 10.342 9.014 1.00 91.44 414 SER A O 1
ATOM 3210 N N . ASP A 1 415 ? -21.067 12.073 9.220 1.00 90.12 415 ASP A N 1
ATOM 3211 C CA . ASP A 1 415 ? -20.950 12.526 7.831 1.00 90.12 415 ASP A CA 1
ATOM 3212 C C . ASP A 1 415 ? -19.500 12.850 7.449 1.00 90.12 415 ASP A C 1
ATOM 3214 O O . ASP A 1 415 ? -19.092 12.639 6.305 1.00 90.12 415 ASP A O 1
ATOM 3218 N N . MET A 1 416 ? -18.679 13.289 8.408 1.00 88.31 416 MET A N 1
ATOM 3219 C CA . MET A 1 416 ? -17.266 13.574 8.170 1.00 88.31 416 MET A CA 1
ATOM 3220 C C . MET A 1 416 ? -16.457 12.291 7.922 1.00 88.31 416 MET A C 1
ATOM 3222 O O . MET A 1 416 ? -15.649 12.238 6.993 1.00 88.31 416 MET A O 1
ATOM 3226 N N . ALA A 1 417 ? -16.722 11.233 8.695 1.00 89.06 417 ALA A N 1
ATOM 3227 C CA . ALA A 1 417 ? -16.101 9.922 8.502 1.00 89.06 417 ALA A CA 1
ATOM 3228 C C . ALA A 1 417 ? -16.573 9.251 7.197 1.00 89.06 417 ALA A C 1
ATOM 3230 O O . ALA A 1 417 ? -15.786 8.601 6.512 1.00 89.06 417 ALA A O 1
ATOM 3231 N N . ILE A 1 418 ? -17.832 9.456 6.798 1.00 90.19 418 ILE A N 1
ATOM 3232 C CA . ILE A 1 418 ? -18.347 9.000 5.495 1.00 90.19 418 ILE A CA 1
ATOM 3233 C C . ILE A 1 418 ? -17.671 9.765 4.346 1.00 90.19 418 ILE A C 1
ATOM 3235 O O . ILE A 1 418 ? -17.274 9.166 3.344 1.00 90.19 418 ILE A O 1
ATOM 3239 N N . SER A 1 419 ? -17.505 11.083 4.492 1.00 87.00 419 SER A N 1
ATOM 3240 C CA . SER A 1 419 ? -16.842 11.940 3.503 1.00 87.00 419 SER A CA 1
ATOM 3241 C C . SER A 1 419 ? -15.392 11.520 3.242 1.00 87.00 419 SER A C 1
ATOM 3243 O O . SER A 1 419 ? -14.957 11.514 2.090 1.00 87.00 419 SER A O 1
ATOM 3245 N N . TYR A 1 420 ? -14.673 11.063 4.275 1.00 88.69 420 TYR A N 1
ATOM 3246 C CA . TYR A 1 420 ? -13.338 10.479 4.116 1.00 88.69 420 TYR A CA 1
ATOM 3247 C C . TYR A 1 420 ? -13.323 9.323 3.104 1.00 88.69 420 TYR A C 1
ATOM 3249 O O . TYR A 1 420 ? -12.532 9.341 2.160 1.00 88.69 420 TYR A O 1
ATOM 3257 N N . TYR A 1 421 ? -14.230 8.349 3.241 1.00 90.44 421 TYR A N 1
ATOM 3258 C CA . TYR A 1 421 ? -14.292 7.222 2.307 1.00 90.44 421 TYR A CA 1
ATOM 3259 C C . TYR A 1 421 ? -14.761 7.643 0.911 1.00 90.44 421 TYR A C 1
ATOM 3261 O O . TYR A 1 421 ? -14.219 7.150 -0.076 1.00 90.44 421 TYR A O 1
ATOM 3269 N N . ARG A 1 422 ? -15.697 8.597 0.794 1.00 88.69 422 ARG A N 1
ATOM 3270 C CA . ARG A 1 422 ? -16.093 9.162 -0.514 1.00 88.69 422 ARG A CA 1
ATOM 3271 C C . ARG A 1 422 ? -14.908 9.797 -1.238 1.00 88.69 422 ARG A C 1
ATOM 3273 O O . ARG A 1 422 ? -14.701 9.560 -2.426 1.00 88.69 422 ARG A O 1
ATOM 3280 N N . GLN A 1 423 ? -14.100 10.575 -0.525 1.00 87.00 423 GLN A N 1
ATOM 3281 C CA . GLN A 1 423 ? -12.923 11.218 -1.099 1.00 87.00 423 GLN A CA 1
ATOM 3282 C C . GLN A 1 423 ? -11.820 10.211 -1.439 1.00 87.00 423 GLN A C 1
ATOM 3284 O O . GLN A 1 423 ? -11.113 10.386 -2.432 1.00 87.00 423 GLN A O 1
ATOM 3289 N N . LEU A 1 424 ? -11.684 9.143 -0.658 1.00 89.06 424 LEU A N 1
ATOM 3290 C CA . LEU A 1 424 ? -10.746 8.077 -0.971 1.00 89.06 424 LEU A CA 1
ATOM 3291 C C . LEU A 1 424 ? -11.143 7.321 -2.250 1.00 89.06 424 LEU A C 1
ATOM 3293 O O . LEU A 1 424 ? -10.292 7.088 -3.106 1.00 89.06 424 LEU A O 1
ATOM 3297 N N . LEU A 1 425 ? -12.429 6.999 -2.414 1.00 90.50 425 LEU A N 1
ATOM 3298 C CA . LEU A 1 425 ? -12.958 6.431 -3.657 1.00 90.50 425 LEU A CA 1
ATOM 3299 C C . LEU A 1 425 ? -12.739 7.385 -4.842 1.00 90.50 425 LEU A C 1
ATOM 3301 O O . LEU A 1 425 ? -12.355 6.937 -5.919 1.00 90.50 425 LEU A O 1
ATOM 3305 N N . ASN A 1 426 ? -12.910 8.696 -4.634 1.00 86.88 426 ASN A N 1
ATOM 3306 C CA . ASN A 1 426 ? -12.606 9.711 -5.644 1.00 86.88 426 ASN A CA 1
ATOM 3307 C C . ASN A 1 426 ? -11.132 9.626 -6.077 1.00 86.88 426 ASN A C 1
ATOM 3309 O O . ASN A 1 426 ? -10.869 9.435 -7.260 1.00 86.88 426 ASN A O 1
ATOM 3313 N N . ILE A 1 427 ? -10.175 9.667 -5.141 1.00 88.94 427 ILE A N 1
ATOM 3314 C CA . ILE A 1 427 ? -8.735 9.568 -5.455 1.00 88.94 427 ILE A CA 1
ATOM 3315 C C . ILE A 1 427 ? -8.403 8.237 -6.148 1.00 88.94 427 ILE A C 1
ATOM 3317 O O . ILE A 1 427 ? -7.654 8.230 -7.125 1.00 88.94 427 ILE A O 1
ATOM 3321 N N . GLY A 1 428 ? -8.988 7.126 -5.692 1.00 90.06 428 GLY A N 1
ATOM 3322 C CA . GLY A 1 428 ? -8.828 5.815 -6.321 1.00 90.06 428 GLY A CA 1
ATOM 3323 C C . GLY A 1 428 ? -9.262 5.815 -7.789 1.00 90.06 428 GLY A C 1
ATOM 3324 O O . GLY A 1 428 ? -8.492 5.425 -8.664 1.00 90.06 428 GLY A O 1
ATOM 3325 N N . LEU A 1 429 ? -10.445 6.350 -8.091 1.00 90.31 429 LEU A N 1
ATOM 3326 C CA . LEU A 1 429 ? -10.933 6.492 -9.466 1.00 90.31 429 LEU A CA 1
ATOM 3327 C C . LEU A 1 429 ? -10.035 7.388 -10.332 1.00 90.31 429 LEU A C 1
ATOM 3329 O O . LEU A 1 429 ? -9.825 7.083 -11.510 1.00 90.31 429 LEU A O 1
ATOM 3333 N N . GLN A 1 430 ? -9.474 8.467 -9.773 1.00 89.06 430 GLN A N 1
ATOM 3334 C CA . GLN A 1 430 ? -8.503 9.298 -10.496 1.00 89.06 430 GLN A CA 1
ATOM 3335 C C . GLN A 1 430 ? -7.242 8.492 -10.846 1.00 89.06 430 GLN A C 1
ATOM 3337 O O . GLN A 1 430 ? -6.782 8.530 -11.986 1.00 89.06 430 GLN A O 1
ATOM 3342 N N . LEU A 1 431 ? -6.702 7.725 -9.896 1.00 88.12 431 LEU A N 1
ATOM 3343 C CA . LEU A 1 431 ? -5.516 6.891 -10.112 1.00 88.12 431 LEU A CA 1
ATOM 3344 C C . LEU A 1 431 ? -5.761 5.795 -11.158 1.00 88.12 431 LEU A C 1
ATOM 3346 O O . LEU A 1 431 ? -4.957 5.628 -12.076 1.00 88.12 431 LEU A O 1
ATOM 3350 N N . MET A 1 432 ? -6.909 5.118 -11.085 1.00 87.94 432 MET A N 1
ATOM 3351 C CA . MET A 1 432 ? -7.336 4.137 -12.088 1.00 87.94 432 MET A CA 1
ATOM 3352 C C . MET A 1 432 ? -7.403 4.763 -13.486 1.00 87.94 432 MET A C 1
ATOM 3354 O O . MET A 1 432 ? -6.874 4.217 -14.451 1.00 87.94 432 MET A O 1
ATOM 3358 N N . THR A 1 433 ? -8.021 5.940 -13.596 1.00 88.88 433 THR A N 1
ATOM 3359 C CA . THR A 1 433 ? -8.159 6.655 -14.871 1.00 88.88 433 THR A CA 1
ATOM 3360 C C . THR A 1 433 ? -6.805 7.083 -15.422 1.00 88.88 433 THR A C 1
ATOM 3362 O O . THR A 1 433 ? -6.566 6.960 -16.620 1.00 88.88 433 THR A O 1
ATOM 3365 N N . MET A 1 434 ? -5.896 7.541 -14.559 1.00 85.12 434 MET A N 1
ATOM 3366 C CA . MET A 1 434 ? -4.524 7.861 -14.947 1.00 85.12 434 MET A CA 1
ATOM 3367 C C . MET A 1 434 ? -3.809 6.651 -15.554 1.00 85.12 434 MET A C 1
ATOM 3369 O O . MET A 1 434 ? -3.189 6.781 -16.607 1.00 85.12 434 MET A O 1
ATOM 3373 N N . MET A 1 435 ? -3.941 5.473 -14.942 1.00 82.12 435 MET A N 1
ATOM 3374 C CA . MET A 1 435 ? -3.366 4.230 -15.466 1.00 82.12 435 MET A CA 1
ATOM 3375 C C . MET A 1 435 ? -3.926 3.857 -16.839 1.00 82.12 435 MET A C 1
ATOM 3377 O O . MET A 1 435 ? -3.160 3.590 -17.764 1.00 82.12 435 MET A O 1
ATOM 3381 N N . LEU A 1 436 ? -5.248 3.925 -17.007 1.00 84.44 436 LEU A N 1
ATOM 3382 C CA . LEU A 1 436 ? -5.910 3.649 -18.285 1.00 84.44 436 LEU A CA 1
ATOM 3383 C C . LEU A 1 436 ? -5.445 4.602 -19.393 1.00 84.44 436 LEU A C 1
ATOM 3385 O O . LEU A 1 436 ? -5.073 4.168 -20.484 1.00 84.44 436 LEU A O 1
ATOM 3389 N N . MET A 1 437 ? -5.434 5.906 -19.107 1.00 82.75 437 MET A N 1
ATOM 3390 C CA . MET A 1 437 ? -5.030 6.933 -20.069 1.00 82.75 437 MET A CA 1
ATOM 3391 C C . MET A 1 437 ? -3.570 6.777 -20.481 1.00 82.75 437 MET A C 1
ATOM 3393 O O . MET A 1 437 ? -3.235 6.886 -21.661 1.00 82.75 437 MET A O 1
ATOM 3397 N N . MET A 1 438 ? -2.699 6.474 -19.522 1.00 77.44 438 MET A N 1
ATOM 3398 C CA . MET A 1 438 ? -1.305 6.195 -19.822 1.00 77.44 438 MET A CA 1
ATOM 3399 C C . MET A 1 438 ? -1.149 4.930 -20.679 1.00 77.44 438 MET A C 1
ATOM 3401 O O . MET A 1 438 ? -0.278 4.902 -21.548 1.00 77.44 438 MET A O 1
ATOM 3405 N N . ALA A 1 439 ? -1.971 3.892 -20.481 1.00 76.62 439 ALA A N 1
ATOM 3406 C CA . ALA A 1 439 ? -1.867 2.651 -21.255 1.00 76.62 439 ALA A CA 1
ATOM 3407 C C . ALA A 1 439 ? -2.263 2.867 -22.721 1.00 76.62 439 ALA A C 1
ATOM 3409 O O . ALA A 1 439 ? -1.569 2.422 -23.638 1.00 76.62 439 ALA A O 1
ATOM 3410 N N . ILE A 1 440 ? -3.313 3.659 -22.944 1.00 76.81 440 ILE A N 1
ATOM 3411 C CA . ILE A 1 440 ? -3.690 4.144 -24.275 1.00 76.81 440 ILE A CA 1
ATOM 3412 C C . ILE A 1 440 ? -2.547 4.974 -24.878 1.00 76.81 440 ILE A C 1
ATOM 3414 O O . ILE A 1 440 ? -2.158 4.746 -26.025 1.00 76.81 440 ILE A O 1
ATOM 3418 N N . GLY A 1 441 ? -1.961 5.890 -24.100 1.00 73.81 441 GLY A N 1
ATOM 3419 C CA . GLY A 1 441 ? -0.834 6.713 -24.537 1.00 73.81 441 GLY A CA 1
ATOM 3420 C C . GLY A 1 441 ? 0.373 5.889 -24.992 1.00 73.81 441 GLY A C 1
ATOM 3421 O O . GLY A 1 441 ? 0.935 6.163 -26.052 1.00 73.81 441 GLY A O 1
ATOM 3422 N N . LYS A 1 442 ? 0.719 4.826 -24.256 1.00 72.25 442 LYS A N 1
ATOM 3423 C CA . LYS A 1 442 ? 1.779 3.877 -24.629 1.00 72.25 442 LYS A CA 1
ATOM 3424 C C . LYS A 1 442 ? 1.524 3.242 -25.997 1.00 72.25 442 LYS A C 1
ATOM 3426 O O . LYS A 1 442 ? 2.423 3.220 -26.838 1.00 72.25 442 LYS A O 1
ATOM 3431 N N . ASN A 1 443 ? 0.310 2.748 -26.232 1.00 73.31 443 ASN A N 1
ATOM 3432 C CA . ASN A 1 443 ? -0.044 2.091 -27.492 1.00 73.31 443 ASN A CA 1
ATOM 3433 C C . ASN A 1 443 ? 0.008 3.065 -28.676 1.00 73.31 443 ASN A C 1
ATOM 3435 O O . ASN A 1 443 ? 0.564 2.733 -29.723 1.00 73.31 443 ASN A O 1
ATOM 3439 N N . ILE A 1 444 ? -0.500 4.288 -28.493 1.00 70.31 444 ILE A N 1
ATOM 3440 C CA . ILE A 1 444 ? -0.478 5.327 -29.528 1.00 70.31 444 ILE A CA 1
ATOM 3441 C C . ILE A 1 444 ? 0.964 5.709 -29.886 1.00 70.31 444 ILE A C 1
ATOM 3443 O O . ILE A 1 444 ? 1.319 5.721 -31.065 1.00 70.31 444 ILE A O 1
ATOM 3447 N N . ILE A 1 445 ? 1.811 5.980 -28.888 1.00 67.94 445 ILE A N 1
ATOM 3448 C CA . ILE A 1 445 ? 3.208 6.376 -29.123 1.00 67.94 445 ILE A CA 1
ATOM 3449 C C . ILE A 1 445 ? 3.988 5.234 -29.785 1.00 67.94 445 ILE A C 1
ATOM 3451 O O . ILE A 1 445 ? 4.697 5.470 -30.761 1.00 67.94 445 ILE A O 1
ATOM 3455 N N . THR A 1 446 ? 3.811 3.992 -29.323 1.00 68.25 446 THR A N 1
ATOM 3456 C CA . THR A 1 446 ? 4.474 2.813 -29.913 1.00 68.25 446 THR A CA 1
ATOM 3457 C C . THR A 1 446 ? 4.091 2.628 -31.382 1.00 68.25 446 THR A C 1
ATOM 3459 O O . THR A 1 446 ? 4.964 2.427 -32.227 1.00 68.25 446 THR A O 1
ATOM 3462 N N . SER A 1 447 ? 2.799 2.752 -31.706 1.00 67.62 447 SER A N 1
ATOM 3463 C CA . SER A 1 447 ? 2.311 2.646 -33.083 1.00 67.62 447 SER A CA 1
ATOM 3464 C C . SER A 1 447 ? 2.934 3.711 -33.987 1.00 67.62 447 SER A C 1
ATOM 3466 O O . SER A 1 447 ? 3.376 3.396 -35.089 1.00 67.62 447 SER A O 1
ATOM 3468 N N . MET A 1 448 ? 3.026 4.958 -33.522 1.00 63.62 448 MET A N 1
ATOM 3469 C CA . MET A 1 448 ? 3.578 6.059 -34.319 1.00 63.62 448 MET A CA 1
ATOM 3470 C C . MET A 1 448 ? 5.087 5.916 -34.551 1.00 63.62 448 MET A C 1
ATOM 3472 O O . MET A 1 448 ? 5.565 6.104 -35.669 1.00 63.62 448 MET A O 1
ATOM 3476 N N . VAL A 1 449 ? 5.840 5.510 -33.523 1.00 62.81 449 VAL A N 1
ATOM 3477 C CA . VAL A 1 449 ? 7.288 5.267 -33.643 1.00 62.81 449 VAL A CA 1
ATOM 3478 C C . VAL A 1 449 ? 7.578 4.138 -34.639 1.00 62.81 449 VAL A C 1
ATOM 3480 O O . VAL A 1 449 ? 8.539 4.231 -35.397 1.00 62.81 449 VAL A O 1
ATOM 3483 N N . SER A 1 450 ? 6.732 3.103 -34.689 1.00 65.69 450 SER A N 1
ATOM 3484 C CA . SER A 1 450 ? 6.908 1.965 -35.604 1.00 65.69 450 SER A CA 1
ATOM 3485 C C . SER A 1 450 ? 6.607 2.262 -37.079 1.00 65.69 450 SER A C 1
ATOM 3487 O O . SER A 1 450 ? 7.101 1.550 -37.945 1.00 65.69 450 SER A O 1
ATOM 3489 N N . GLN A 1 451 ? 5.821 3.303 -37.375 1.00 62.47 451 GLN A N 1
ATOM 3490 C CA . GLN A 1 451 ? 5.394 3.656 -38.740 1.00 62.47 451 GLN A CA 1
ATOM 3491 C C . GLN A 1 451 ? 6.265 4.741 -39.390 1.00 62.47 451 GLN A C 1
ATOM 3493 O O . GLN A 1 451 ? 6.052 5.098 -40.545 1.00 62.47 451 GLN A O 1
ATOM 3498 N N . THR A 1 452 ? 7.239 5.286 -38.658 1.00 57.69 452 THR A N 1
ATOM 3499 C CA . THR A 1 452 ? 8.056 6.402 -39.145 1.00 57.69 452 THR A CA 1
ATOM 3500 C C . THR A 1 452 ? 9.263 5.876 -39.931 1.00 57.69 452 THR A C 1
ATOM 3502 O O . THR A 1 452 ? 10.366 5.767 -39.393 1.00 57.69 452 THR A O 1
ATOM 3505 N N . GLU A 1 453 ? 9.067 5.548 -41.211 1.00 50.78 453 GLU A N 1
ATOM 3506 C CA . GLU A 1 453 ? 10.171 5.383 -42.164 1.00 50.78 453 GLU A CA 1
ATOM 3507 C C . GLU A 1 453 ? 10.509 6.742 -42.803 1.00 50.78 453 GLU A C 1
ATOM 3509 O O . GLU A 1 453 ? 9.764 7.271 -43.626 1.00 50.78 453 GLU A O 1
ATOM 3514 N N . GLY A 1 454 ? 11.648 7.321 -42.411 1.00 53.62 454 GLY A N 1
ATOM 3515 C CA . GLY A 1 454 ? 12.218 8.517 -43.040 1.00 53.62 454 GLY A CA 1
ATOM 3516 C C . GLY A 1 454 ? 12.023 9.842 -42.290 1.00 53.62 454 GLY A C 1
ATOM 3517 O O . GLY A 1 454 ? 11.129 10.025 -41.464 1.00 53.62 454 GLY A O 1
ATOM 3518 N N . PHE A 1 455 ? 12.911 10.790 -42.600 1.00 50.25 455 PHE A N 1
ATOM 3519 C CA . PHE A 1 455 ? 12.927 12.149 -42.062 1.00 50.25 455 PHE A CA 1
ATOM 3520 C C . PHE A 1 455 ? 11.905 13.033 -42.775 1.00 50.25 455 PHE A C 1
ATOM 3522 O O . PHE A 1 455 ? 12.190 13.592 -43.828 1.00 50.25 455 PHE A O 1
ATOM 3529 N N . MET A 1 456 ? 10.716 13.190 -42.192 1.00 62.31 456 MET A N 1
ATOM 3530 C CA . MET A 1 456 ? 9.763 14.213 -42.632 1.00 62.31 456 MET A CA 1
ATOM 3531 C C . MET A 1 456 ? 9.318 15.024 -41.419 1.00 62.31 456 MET A C 1
ATOM 3533 O O . MET A 1 456 ? 8.810 14.454 -40.453 1.00 62.31 456 MET A O 1
ATOM 3537 N N . LEU A 1 457 ? 9.448 16.355 -41.482 1.00 63.88 457 LEU A N 1
ATOM 3538 C CA . LEU A 1 457 ? 8.980 17.286 -40.439 1.00 63.88 457 LEU A CA 1
ATOM 3539 C C . LEU A 1 457 ? 7.517 17.037 -40.028 1.00 63.88 457 LEU A C 1
ATOM 3541 O O . LEU A 1 457 ? 7.151 17.238 -38.872 1.00 63.88 457 LEU A O 1
ATOM 3545 N N . PHE A 1 458 ? 6.706 16.533 -40.960 1.00 67.75 458 PHE A N 1
ATOM 3546 C CA . PHE A 1 458 ? 5.321 16.132 -40.735 1.00 67.75 458 PHE A CA 1
ATOM 3547 C C . PHE A 1 458 ? 5.148 15.029 -39.669 1.00 67.75 458 PHE A C 1
ATOM 3549 O O . PHE A 1 458 ? 4.201 15.074 -38.891 1.00 67.75 458 PHE A O 1
ATOM 3556 N N . HIS A 1 459 ? 6.063 14.059 -39.561 1.00 65.56 459 HIS A N 1
ATOM 3557 C CA . HIS A 1 459 ? 5.951 13.005 -38.540 1.00 65.56 459 HIS A CA 1
ATOM 3558 C C . HIS A 1 459 ? 6.194 13.556 -37.126 1.00 65.56 459 HIS A C 1
ATOM 3560 O O . HIS A 1 459 ? 5.487 13.200 -36.182 1.00 65.56 459 HIS A O 1
ATOM 3566 N N . TYR A 1 460 ? 7.137 14.492 -36.982 1.00 67.88 460 TYR A N 1
ATOM 3567 C CA . TYR A 1 460 ? 7.436 15.137 -35.701 1.00 67.88 460 TYR A CA 1
ATOM 3568 C C . TYR A 1 460 ? 6.312 16.073 -35.230 1.00 67.88 460 TYR A C 1
ATOM 3570 O O . TYR A 1 460 ? 6.034 16.140 -34.032 1.00 67.88 460 TYR A O 1
ATOM 3578 N N . THR A 1 461 ? 5.623 16.768 -36.144 1.00 68.38 461 THR A N 1
ATOM 3579 C CA . THR A 1 461 ? 4.474 17.621 -35.790 1.00 68.38 461 THR A CA 1
ATOM 3580 C C . THR A 1 461 ? 3.269 16.803 -35.328 1.00 68.38 461 THR A C 1
ATOM 3582 O O . THR A 1 461 ? 2.626 17.172 -34.343 1.00 68.38 461 THR A O 1
ATOM 3585 N N . VAL A 1 462 ? 2.990 15.669 -35.980 1.00 73.12 462 VAL A N 1
ATOM 3586 C CA . VAL A 1 462 ? 1.912 14.751 -35.576 1.00 73.12 462 VAL A CA 1
ATOM 3587 C C . VAL A 1 462 ? 2.201 14.135 -34.204 1.00 73.12 462 VAL A C 1
ATOM 3589 O O . VAL A 1 462 ? 1.324 14.145 -33.339 1.00 73.12 462 VAL A O 1
ATOM 3592 N N . LEU A 1 463 ? 3.434 13.674 -33.960 1.00 70.38 463 LEU A N 1
ATOM 3593 C CA . LEU A 1 463 ? 3.854 13.152 -32.653 1.00 70.38 463 LEU A CA 1
ATOM 3594 C C . LEU A 1 463 ? 3.679 14.182 -31.529 1.00 70.38 463 LEU A C 1
ATOM 3596 O O . LEU A 1 463 ? 3.166 13.842 -30.460 1.00 70.38 463 LEU A O 1
ATOM 3600 N N . LEU A 1 464 ? 4.035 15.445 -31.780 1.00 71.94 464 LEU A N 1
ATOM 3601 C CA . LEU A 1 464 ? 3.852 16.522 -30.810 1.00 71.94 464 LEU A CA 1
ATOM 3602 C C . LEU A 1 464 ? 2.372 16.795 -30.514 1.00 71.94 464 LEU A C 1
ATOM 3604 O O . LEU A 1 464 ? 1.994 16.908 -29.349 1.00 71.94 464 LEU A O 1
ATOM 3608 N N . LEU A 1 465 ? 1.521 16.876 -31.541 1.00 76.31 465 LEU A N 1
ATOM 3609 C CA . LEU A 1 465 ? 0.089 17.140 -31.363 1.00 76.31 465 LEU A CA 1
ATOM 3610 C C . LEU A 1 465 ? -0.582 16.030 -30.546 1.00 76.31 465 LEU A C 1
ATOM 3612 O O . LEU A 1 465 ? -1.374 16.305 -29.641 1.00 76.31 465 LEU A O 1
ATOM 3616 N N . VAL A 1 466 ? -0.221 14.778 -30.818 1.00 75.00 466 VAL A N 1
ATOM 3617 C CA . VAL A 1 466 ? -0.698 13.611 -30.072 1.00 75.00 466 VAL A CA 1
ATOM 3618 C C . VAL A 1 466 ? -0.196 13.635 -28.627 1.00 75.00 466 VAL A C 1
ATOM 3620 O O . VAL A 1 466 ? -1.002 13.507 -27.705 1.00 75.00 466 VAL A O 1
ATOM 3623 N N . GLY A 1 467 ? 1.105 13.851 -28.410 1.00 72.75 467 GLY A N 1
ATOM 3624 C CA . GLY A 1 467 ? 1.699 13.911 -27.072 1.00 72.75 467 GLY A CA 1
ATOM 3625 C C . GLY A 1 467 ? 1.090 15.015 -26.204 1.00 72.75 467 GLY A C 1
ATOM 3626 O O . GLY A 1 467 ? 0.766 14.788 -25.038 1.00 72.75 467 GLY A O 1
ATOM 3627 N N . LEU A 1 468 ? 0.849 16.191 -26.786 1.00 77.50 468 LEU A N 1
ATOM 3628 C CA . LEU A 1 468 ? 0.250 17.333 -26.096 1.00 77.50 468 LEU A CA 1
ATOM 3629 C C . LEU A 1 468 ? -1.229 17.083 -25.772 1.00 77.50 468 LEU A C 1
ATOM 3631 O O . LEU A 1 468 ? -1.681 17.374 -24.664 1.00 77.50 468 LEU A O 1
ATOM 3635 N N . THR A 1 469 ? -1.972 16.478 -26.702 1.00 79.38 469 THR A N 1
ATOM 3636 C CA . THR A 1 469 ? -3.373 16.094 -26.487 1.00 79.38 469 THR A CA 1
ATOM 3637 C C . THR A 1 469 ? -3.494 15.055 -25.368 1.00 79.38 469 THR A C 1
ATOM 3639 O O . THR A 1 469 ? -4.313 15.221 -24.465 1.00 79.38 469 THR A O 1
ATOM 3642 N N . LEU A 1 470 ? -2.643 14.022 -25.366 1.00 76.25 470 LEU A N 1
ATOM 3643 C CA . LEU A 1 470 ? -2.582 13.021 -24.295 1.00 76.25 470 LEU A CA 1
ATOM 3644 C C . LEU A 1 470 ? -2.235 13.654 -22.945 1.00 76.25 470 LEU A C 1
ATOM 3646 O O . LEU A 1 470 ? -2.904 13.370 -21.953 1.00 76.25 470 LEU A O 1
ATOM 3650 N N . ALA A 1 471 ? -1.253 14.558 -22.904 1.00 73.38 471 ALA A N 1
ATOM 3651 C CA . ALA A 1 471 ? -0.887 15.265 -21.681 1.00 73.38 471 ALA A CA 1
ATOM 3652 C C . ALA A 1 471 ? -2.057 16.092 -21.121 1.00 73.38 471 ALA A C 1
ATOM 3654 O O . ALA A 1 471 ? -2.342 16.026 -19.925 1.00 73.38 471 ALA A O 1
ATOM 3655 N N . ILE A 1 472 ? -2.794 16.811 -21.977 1.00 77.44 472 ILE A N 1
ATOM 3656 C CA . ILE A 1 472 ? -3.997 17.545 -21.563 1.00 77.44 472 ILE A CA 1
ATOM 3657 C C . ILE A 1 472 ? -5.064 16.579 -21.039 1.00 77.44 472 ILE A C 1
ATOM 3659 O O . ILE A 1 472 ? -5.608 16.810 -19.957 1.00 77.44 472 ILE A O 1
ATOM 3663 N N . LEU A 1 473 ? -5.347 15.483 -21.745 1.00 78.50 473 LEU A N 1
ATOM 3664 C CA . LEU A 1 473 ? -6.352 14.510 -21.313 1.00 78.50 473 LEU A CA 1
ATOM 3665 C C . LEU A 1 473 ? -6.002 13.888 -19.951 1.00 78.50 473 LEU A C 1
ATOM 3667 O O . LEU A 1 473 ? -6.863 13.847 -19.072 1.00 78.50 473 LEU A O 1
ATOM 3671 N N . CYS A 1 474 ? -4.739 13.521 -19.718 1.00 76.88 474 CYS A N 1
ATOM 3672 C CA . CYS A 1 474 ? -4.267 13.009 -18.426 1.00 76.88 474 CYS A CA 1
ATOM 3673 C C . CYS A 1 474 ? -4.430 14.018 -17.275 1.00 76.88 474 CYS A C 1
ATOM 3675 O O . CYS A 1 474 ? -4.535 13.617 -16.123 1.00 76.88 474 CYS A O 1
ATOM 3677 N N . THR A 1 475 ? -4.499 15.324 -17.546 1.00 76.44 475 THR A N 1
ATOM 3678 C CA . THR A 1 475 ? -4.765 16.325 -16.492 1.00 76.44 475 THR A CA 1
ATOM 3679 C C . THR A 1 475 ? -6.251 16.565 -16.227 1.00 76.44 475 THR A C 1
ATOM 3681 O O . THR A 1 475 ? -6.621 16.981 -15.130 1.00 76.44 475 THR A O 1
ATOM 3684 N N . LYS A 1 476 ? -7.118 16.345 -17.221 1.00 79.19 476 LYS A N 1
ATOM 3685 C CA . LYS A 1 476 ? -8.536 16.742 -17.166 1.00 79.19 476 LYS A CA 1
ATOM 3686 C C . LYS A 1 476 ? -9.473 15.580 -16.865 1.00 79.19 476 LYS A C 1
ATOM 3688 O O . LYS A 1 476 ? -10.427 15.758 -16.115 1.00 79.19 476 LYS A O 1
ATOM 3693 N N . VAL A 1 477 ? -9.202 14.412 -17.440 1.00 84.12 477 VAL A N 1
ATOM 3694 C CA . VAL A 1 477 ? -10.090 13.247 -17.364 1.00 84.12 477 VAL A CA 1
ATOM 3695 C C . VAL A 1 477 ? -10.079 12.603 -15.973 1.00 84.12 477 VAL A C 1
ATOM 3697 O O . VAL A 1 477 ? -11.168 12.353 -15.455 1.00 84.12 477 VAL A O 1
ATOM 3700 N N . PRO A 1 478 ? -8.927 12.394 -15.296 1.00 85.12 478 PRO A N 1
ATOM 3701 C CA . PRO A 1 478 ? -8.937 11.743 -13.989 1.00 85.12 478 PRO A CA 1
ATOM 3702 C C . PRO A 1 478 ? -9.797 12.466 -12.948 1.00 85.12 478 PRO A C 1
ATOM 3704 O O . PRO A 1 478 ? -10.667 11.805 -12.385 1.00 85.12 478 PRO A O 1
ATOM 3707 N N . PRO A 1 479 ? -9.685 13.797 -12.738 1.00 80.88 479 PRO A N 1
ATOM 3708 C CA . PRO A 1 479 ? -10.557 14.507 -11.798 1.00 80.88 479 PRO A CA 1
ATOM 3709 C C . PRO A 1 479 ? -12.052 14.395 -12.131 1.00 80.88 479 PRO A C 1
ATOM 3711 O O . PRO A 1 479 ? -12.875 14.325 -11.219 1.00 80.88 479 PRO A O 1
ATOM 3714 N N . MET A 1 480 ? -12.411 14.340 -13.421 1.00 82.31 480 MET A N 1
ATOM 3715 C CA . MET A 1 480 ? -13.801 14.145 -13.849 1.00 82.31 480 MET A CA 1
ATOM 3716 C C . MET A 1 480 ? -14.317 12.764 -13.440 1.00 82.31 480 MET A C 1
ATOM 3718 O O . MET A 1 480 ? -15.387 12.672 -12.843 1.00 82.31 480 MET A O 1
ATOM 3722 N N . VAL A 1 481 ? -13.548 11.699 -13.683 1.00 85.00 481 VAL A N 1
ATOM 3723 C CA . VAL A 1 481 ? -13.933 10.337 -13.272 1.00 85.00 481 VAL A CA 1
ATOM 3724 C C . VAL A 1 481 ? -13.942 10.203 -11.747 1.00 85.00 481 VAL A C 1
ATOM 3726 O O . VAL A 1 481 ? -14.850 9.595 -11.187 1.00 85.00 481 VAL A O 1
ATOM 3729 N N . GLY A 1 482 ? -12.998 10.844 -11.052 1.00 82.19 482 GLY A N 1
ATOM 3730 C CA . GLY A 1 482 ? -12.965 10.898 -9.589 1.00 82.19 482 GLY A CA 1
ATOM 3731 C C . GLY A 1 482 ? -14.243 11.469 -8.969 1.00 82.19 482 GLY A C 1
ATOM 3732 O O . GLY A 1 482 ? -14.707 10.980 -7.938 1.00 82.19 482 GLY A O 1
ATOM 3733 N N . SER A 1 483 ? -14.867 12.455 -9.622 1.00 80.25 483 SER A N 1
ATOM 3734 C CA . SER A 1 483 ? -16.112 13.072 -9.141 1.00 80.25 483 SER A CA 1
ATOM 3735 C C . SER A 1 483 ? -17.304 12.102 -9.049 1.00 80.25 483 SER A C 1
ATOM 3737 O O . SER A 1 483 ? -18.237 12.358 -8.285 1.00 80.25 483 SER A O 1
ATOM 3739 N N . LEU A 1 484 ? -17.255 10.954 -9.739 1.00 83.81 484 LEU A N 1
ATOM 3740 C CA . LEU A 1 484 ? -18.316 9.940 -9.718 1.00 83.81 484 LEU A CA 1
ATOM 3741 C C . LEU A 1 484 ? -18.496 9.276 -8.343 1.00 83.81 484 LEU A C 1
ATOM 3743 O O . LEU A 1 484 ? -19.595 8.838 -8.019 1.00 83.81 484 LEU A O 1
ATOM 3747 N N . ALA A 1 485 ? -17.458 9.227 -7.503 1.00 77.69 485 ALA A N 1
ATOM 3748 C CA . ALA A 1 485 ? -17.497 8.558 -6.197 1.00 77.69 485 ALA A CA 1
ATOM 3749 C C . ALA A 1 485 ? -18.302 9.290 -5.096 1.00 77.69 485 ALA A C 1
ATOM 3751 O O . ALA A 1 485 ? -18.341 8.831 -3.952 1.00 77.69 485 ALA A O 1
ATOM 3752 N N . GLY A 1 486 ? -18.952 10.415 -5.406 1.00 58.06 486 GLY A N 1
ATOM 3753 C CA . GLY A 1 486 ? -19.836 11.109 -4.457 1.00 58.06 486 GLY A CA 1
ATOM 3754 C C . GLY A 1 486 ? -19.829 12.629 -4.585 1.00 58.06 486 GLY A C 1
ATOM 3755 O O . GLY A 1 486 ? -19.815 13.319 -3.569 1.00 58.06 486 GLY A O 1
ATOM 3756 N N . GLY A 1 487 ? -19.765 13.133 -5.819 1.00 52.72 487 GLY A N 1
ATOM 3757 C CA . GLY A 1 487 ? -19.508 14.532 -6.135 1.00 52.72 487 GLY A CA 1
ATOM 3758 C C . GLY A 1 487 ? -20.558 15.550 -5.684 1.00 52.72 487 GLY A C 1
ATOM 3759 O O . GLY A 1 487 ? -21.751 15.272 -5.595 1.00 52.72 487 GLY A O 1
ATOM 3760 N N . SER A 1 488 ? -20.084 16.785 -5.515 1.00 38.66 488 SER A N 1
ATOM 3761 C CA . SER A 1 488 ? -20.845 17.993 -5.813 1.00 38.66 488 SER A CA 1
ATOM 3762 C C . SER A 1 488 ? -20.322 18.580 -7.125 1.00 38.66 488 SER A C 1
ATOM 3764 O O . SER A 1 488 ? -19.250 19.183 -7.183 1.00 38.66 488 SER A O 1
ATOM 3766 N N . GLY A 1 489 ? -21.099 18.429 -8.194 1.00 42.81 489 GLY A N 1
ATOM 3767 C CA . GLY A 1 489 ? -21.120 19.459 -9.221 1.00 42.81 489 GLY A CA 1
ATOM 3768 C C . GLY A 1 489 ? -21.838 20.672 -8.634 1.00 42.81 489 GLY A C 1
ATOM 3769 O O . GLY A 1 489 ? -23.042 20.603 -8.425 1.00 42.81 489 GLY A O 1
ATOM 3770 N N . ASN A 1 490 ? -21.083 21.710 -8.266 1.00 34.00 490 ASN A N 1
ATOM 3771 C CA . ASN A 1 490 ? -21.443 23.129 -8.392 1.00 34.00 490 ASN A CA 1
ATOM 3772 C C . ASN A 1 490 ? -20.330 23.993 -7.789 1.00 34.00 490 ASN A C 1
ATOM 3774 O O . ASN A 1 490 ? -20.389 24.404 -6.639 1.00 34.00 490 ASN A O 1
ATOM 3778 N N . GLU A 1 491 ? -19.285 24.196 -8.582 1.00 29.00 491 GLU A N 1
ATOM 3779 C CA . GLU A 1 491 ? -18.675 25.496 -8.874 1.00 29.00 491 GLU A CA 1
ATOM 3780 C C . GLU A 1 491 ? -17.502 25.207 -9.807 1.00 29.00 491 GLU A C 1
ATOM 3782 O O . GLU A 1 491 ? -16.596 24.435 -9.492 1.00 29.00 491 GLU A O 1
ATOM 3787 N N . GLY A 1 492 ? -17.549 25.772 -11.012 1.00 32.53 492 GLY A N 1
ATOM 3788 C CA . GLY A 1 492 ? -16.422 25.723 -11.923 1.00 32.53 492 GLY A CA 1
ATOM 3789 C C . GLY A 1 492 ? -15.224 26.399 -11.272 1.00 32.53 492 GLY A C 1
ATOM 3790 O O . GLY A 1 492 ? -15.107 27.615 -11.300 1.00 32.53 492 GLY A O 1
ATOM 3791 N N . ILE A 1 493 ? -14.309 25.614 -10.721 1.00 31.06 493 ILE A N 1
ATOM 3792 C CA . ILE A 1 493 ? -12.952 26.055 -10.436 1.00 31.06 493 ILE A CA 1
ATOM 3793 C C . ILE A 1 493 ? -12.045 24.972 -10.989 1.00 31.06 493 ILE A C 1
ATOM 3795 O O . ILE A 1 493 ? -11.734 23.967 -10.350 1.00 31.06 493 ILE A O 1
ATOM 3799 N N . GLY A 1 494 ? -11.636 25.185 -12.238 1.00 28.38 494 GLY A N 1
ATOM 3800 C CA . GLY A 1 494 ? -10.471 24.512 -12.769 1.00 28.38 494 GLY A CA 1
ATOM 3801 C C . GLY A 1 494 ? -9.305 24.680 -11.802 1.00 28.38 494 GLY A C 1
ATOM 3802 O O . GLY A 1 494 ? -9.133 25.742 -11.220 1.00 28.38 494 GLY A O 1
ATOM 3803 N N . PHE A 1 495 ? -8.518 23.622 -11.636 1.00 34.25 495 PHE A N 1
ATOM 3804 C CA . PHE A 1 495 ? -7.122 23.702 -11.216 1.00 34.25 495 PHE A CA 1
ATOM 3805 C C . PHE A 1 495 ? -6.813 24.807 -10.181 1.00 34.25 495 PHE A C 1
ATOM 3807 O O . PHE A 1 495 ? -6.163 25.808 -10.478 1.00 34.25 495 PHE A O 1
ATOM 3814 N N . SER A 1 496 ? -7.297 24.666 -8.947 1.00 32.19 496 SER A N 1
ATOM 3815 C CA . SER A 1 496 ? -6.807 25.494 -7.839 1.00 32.19 496 SER A CA 1
ATOM 3816 C C . SER A 1 496 ? -6.928 24.776 -6.504 1.00 32.19 496 SER A C 1
ATOM 3818 O O . SER A 1 496 ? -7.933 24.859 -5.814 1.00 32.19 496 SER A O 1
ATOM 3820 N N . ALA A 1 497 ? -5.867 24.056 -6.145 1.00 32.16 497 ALA A N 1
ATOM 3821 C CA . ALA A 1 497 ? -5.031 24.350 -4.977 1.00 32.16 497 ALA A CA 1
ATOM 3822 C C . ALA A 1 497 ? -5.675 24.915 -3.681 1.00 32.16 497 ALA A C 1
ATOM 3824 O O . ALA A 1 497 ? -5.004 25.688 -2.998 1.00 32.16 497 ALA A O 1
ATOM 3825 N N . LYS A 1 498 ? -6.916 24.573 -3.293 1.00 34.44 498 LYS A N 1
ATOM 3826 C CA . LYS A 1 498 ? -7.528 25.136 -2.066 1.00 34.44 498 LYS A CA 1
ATOM 3827 C C . LYS A 1 498 ? -8.317 24.210 -1.135 1.00 34.44 498 LYS A C 1
ATOM 3829 O O . LYS A 1 498 ? -8.647 24.657 -0.044 1.00 34.44 498 LYS A O 1
ATOM 3834 N N . SER A 1 499 ? -8.534 22.931 -1.429 1.00 33.97 499 SER A N 1
ATOM 3835 C CA . SER A 1 499 ? -9.133 22.002 -0.453 1.00 33.97 499 SER A CA 1
ATOM 3836 C C . SER A 1 499 ? -8.106 20.974 0.019 1.00 33.97 499 SER A C 1
ATOM 3838 O O . SER A 1 499 ? -7.817 20.025 -0.695 1.00 33.97 499 SER A O 1
ATOM 3840 N N . VAL A 1 500 ? -7.529 21.207 1.209 1.00 35.75 500 VAL A N 1
ATOM 3841 C CA . VAL A 1 500 ? -6.691 20.320 2.064 1.00 35.75 500 VAL A CA 1
ATOM 3842 C C . VAL A 1 500 ? -5.426 19.693 1.432 1.00 35.75 500 VAL A C 1
ATOM 3844 O O . VAL A 1 500 ? -4.354 19.737 2.027 1.00 35.75 500 VAL A O 1
ATOM 3847 N N . VAL A 1 501 ? -5.492 19.184 0.207 1.00 35.22 501 VAL A N 1
ATOM 3848 C CA . VAL A 1 501 ? -4.366 18.693 -0.598 1.00 35.22 501 VAL A CA 1
ATOM 3849 C C . VAL A 1 501 ? -3.539 19.858 -1.168 1.00 35.22 501 VAL A C 1
ATOM 3851 O O . VAL A 1 501 ? -2.321 19.755 -1.289 1.00 35.22 501 VAL A O 1
ATOM 3854 N N . GLY A 1 502 ? -4.160 21.015 -1.432 1.00 35.88 502 GLY A N 1
ATOM 3855 C CA . GLY A 1 502 ? -3.468 22.212 -1.937 1.00 35.88 502 GLY A CA 1
ATOM 3856 C C . GLY A 1 502 ? -2.468 22.840 -0.955 1.00 35.88 502 GLY A C 1
ATOM 3857 O O . GLY A 1 502 ? -1.484 23.438 -1.384 1.00 35.88 502 GLY A O 1
ATOM 3858 N N . SER A 1 503 ? -2.666 22.690 0.356 1.00 34.41 503 SER A N 1
ATOM 3859 C CA . SER A 1 503 ? -1.732 23.191 1.377 1.00 34.41 503 SER A CA 1
ATOM 3860 C C . SER A 1 503 ? -0.527 22.270 1.574 1.00 34.41 503 SER A C 1
ATOM 3862 O O . SER A 1 503 ? 0.581 22.758 1.778 1.00 34.41 503 SER A O 1
ATOM 3864 N N . MET A 1 504 ? -0.707 20.952 1.448 1.00 33.75 504 MET A N 1
ATOM 3865 C CA . MET A 1 504 ? 0.396 19.992 1.582 1.00 33.75 504 MET A CA 1
ATOM 3866 C C . MET A 1 504 ? 1.267 19.935 0.323 1.00 33.75 504 MET A C 1
ATOM 3868 O O . MET A 1 504 ? 2.491 19.879 0.427 1.00 33.75 504 MET A O 1
ATOM 3872 N N . LEU A 1 505 ? 0.662 20.045 -0.866 1.00 35.59 505 LEU A N 1
ATOM 3873 C CA . LEU A 1 505 ? 1.411 20.066 -2.124 1.00 35.59 505 LEU A CA 1
ATOM 3874 C C . LEU A 1 505 ? 2.226 21.358 -2.290 1.00 35.59 505 LEU A C 1
ATOM 3876 O O . LEU A 1 505 ? 3.350 21.310 -2.772 1.00 35.59 505 LEU A O 1
ATOM 3880 N N . ASN A 1 506 ? 1.705 22.510 -1.846 1.00 35.91 506 ASN A N 1
ATOM 3881 C CA . ASN A 1 506 ? 2.455 23.771 -1.889 1.00 35.91 506 ASN A CA 1
ATOM 3882 C C . ASN A 1 506 ? 3.655 23.779 -0.926 1.00 35.91 506 ASN A C 1
ATOM 3884 O O . ASN A 1 506 ? 4.683 24.356 -1.266 1.00 35.91 506 ASN A O 1
ATOM 3888 N N . ALA A 1 507 ? 3.566 23.111 0.229 1.00 31.61 507 ALA A N 1
ATOM 3889 C CA . ALA A 1 507 ? 4.702 22.960 1.142 1.00 31.61 507 ALA A CA 1
ATOM 3890 C C . ALA A 1 507 ? 5.790 22.038 0.559 1.00 31.61 507 ALA A C 1
ATOM 3892 O O . ALA A 1 507 ? 6.974 22.361 0.627 1.00 31.61 507 ALA A O 1
ATOM 3893 N N . ALA A 1 508 ? 5.394 20.936 -0.088 1.00 30.64 508 ALA A N 1
ATOM 3894 C CA . ALA A 1 508 ? 6.322 20.032 -0.767 1.00 30.64 508 ALA A CA 1
ATOM 3895 C C . ALA A 1 508 ? 6.968 20.670 -2.014 1.00 30.64 508 ALA A C 1
ATOM 3897 O O . ALA A 1 508 ? 8.152 20.470 -2.273 1.00 30.64 508 ALA A O 1
ATOM 3898 N N . LEU A 1 509 ? 6.223 21.493 -2.759 1.00 33.78 509 LEU A N 1
ATOM 3899 C CA . LEU A 1 509 ? 6.723 22.167 -3.961 1.00 33.78 509 LEU A CA 1
ATOM 3900 C C . LEU A 1 509 ? 7.599 23.393 -3.640 1.00 33.78 509 LEU A C 1
ATOM 3902 O O . LEU A 1 509 ? 8.476 23.741 -4.429 1.00 33.78 509 LEU A O 1
ATOM 3906 N N . MET A 1 510 ? 7.412 24.026 -2.475 1.00 40.88 510 MET A N 1
ATOM 3907 C CA . MET A 1 510 ? 8.307 25.085 -1.987 1.00 40.88 510 MET A CA 1
ATOM 3908 C C . MET A 1 510 ? 9.691 24.562 -1.585 1.00 40.88 510 MET A C 1
ATOM 3910 O O . MET A 1 510 ? 10.660 25.310 -1.685 1.00 40.88 510 MET A O 1
ATOM 3914 N N . LEU A 1 511 ? 9.810 23.288 -1.202 1.00 35.00 511 LEU A N 1
ATOM 3915 C CA . LEU A 1 511 ? 11.096 22.664 -0.867 1.00 35.00 511 LEU A CA 1
ATOM 3916 C C . LEU A 1 511 ? 11.918 22.247 -2.102 1.00 35.00 511 LEU A C 1
ATOM 3918 O O . LEU A 1 511 ? 13.105 21.976 -1.966 1.00 35.00 511 LEU A O 1
ATOM 3922 N N . LEU A 1 512 ? 11.322 22.237 -3.303 1.00 35.88 512 LEU A N 1
ATOM 3923 C CA . LEU A 1 512 ? 11.965 21.772 -4.544 1.00 35.88 512 LEU A CA 1
ATOM 3924 C C . LEU A 1 512 ? 12.205 22.879 -5.592 1.00 35.88 512 LEU A C 1
ATOM 3926 O O . LEU A 1 512 ? 12.425 22.584 -6.762 1.00 35.88 512 LEU A O 1
ATOM 3930 N N . GLY A 1 513 ? 12.158 24.162 -5.213 1.00 34.69 513 GLY A N 1
ATOM 3931 C CA . GLY A 1 513 ? 12.648 25.282 -6.041 1.00 34.69 513 GLY A CA 1
ATOM 3932 C C . GLY A 1 513 ? 11.903 25.589 -7.358 1.00 34.69 513 GLY A C 1
ATOM 3933 O O . GLY A 1 513 ? 12.222 26.572 -8.020 1.00 34.69 513 GLY A O 1
ATOM 3934 N N . GLY A 1 514 ? 10.883 24.820 -7.750 1.00 39.31 514 GLY A N 1
ATOM 3935 C CA . GLY A 1 514 ? 10.258 24.905 -9.083 1.00 39.31 514 GLY A CA 1
ATOM 3936 C C . GLY A 1 514 ? 9.131 25.936 -9.273 1.00 39.31 514 GLY A C 1
ATOM 3937 O O . GLY A 1 514 ? 8.568 26.043 -10.361 1.00 39.31 514 GLY A O 1
ATOM 3938 N N . VAL A 1 515 ? 8.756 26.707 -8.246 1.00 38.88 515 VAL A N 1
ATOM 3939 C CA . VAL A 1 515 ? 7.541 27.558 -8.289 1.00 38.88 515 VAL A CA 1
ATOM 3940 C C . VAL A 1 515 ? 7.713 28.826 -9.148 1.00 38.88 515 VAL A C 1
ATOM 3942 O O . VAL A 1 515 ? 6.725 29.373 -9.644 1.00 38.88 515 VAL A O 1
ATOM 3945 N N . GLY A 1 516 ? 8.949 29.291 -9.359 1.00 39.22 516 GLY A N 1
ATOM 3946 C CA . GLY A 1 516 ? 9.233 30.545 -10.068 1.00 39.22 516 GLY A CA 1
ATOM 3947 C C . GLY A 1 516 ? 8.814 30.526 -11.540 1.00 39.22 516 GLY A C 1
ATOM 3948 O O . GLY A 1 516 ? 8.074 31.402 -11.984 1.00 39.22 516 GLY A O 1
ATOM 3949 N N . LEU A 1 517 ? 9.208 29.482 -12.272 1.00 40.00 517 LEU A N 1
ATOM 3950 C CA . LEU A 1 517 ? 9.023 29.399 -13.725 1.00 40.00 517 LEU A CA 1
ATOM 3951 C C . LEU A 1 517 ? 7.561 29.150 -14.127 1.00 40.00 517 LEU A C 1
ATOM 3953 O O . LEU A 1 517 ? 7.051 29.775 -15.056 1.00 40.00 517 LEU A O 1
ATOM 3957 N N . VAL A 1 518 ? 6.839 28.315 -13.375 1.00 39.97 518 VAL A N 1
ATOM 3958 C CA . VAL A 1 518 ? 5.427 28.000 -13.662 1.00 39.97 518 VAL A CA 1
ATOM 3959 C C . VAL A 1 518 ? 4.513 29.196 -13.364 1.00 39.97 518 VAL A C 1
ATOM 3961 O O . VAL A 1 518 ? 3.570 29.461 -14.111 1.00 39.97 518 VAL A O 1
ATOM 3964 N N . ARG A 1 519 ? 4.807 29.983 -12.316 1.00 42.38 519 ARG A N 1
ATOM 3965 C CA . ARG A 1 519 ? 4.057 31.219 -12.025 1.00 42.38 519 ARG A CA 1
ATOM 3966 C C . ARG A 1 519 ? 4.290 32.310 -13.068 1.00 42.38 519 ARG A C 1
ATOM 3968 O O . ARG A 1 519 ? 3.372 33.090 -13.319 1.00 42.38 519 ARG A O 1
ATOM 3975 N N . GLN A 1 520 ? 5.480 32.374 -13.661 1.00 39.53 520 GLN A N 1
ATOM 3976 C CA . GLN A 1 520 ? 5.799 33.341 -14.712 1.00 39.53 520 GLN A CA 1
ATOM 3977 C C . GLN A 1 520 ? 5.082 32.988 -16.022 1.00 39.53 520 GLN A C 1
ATOM 3979 O O . GLN A 1 520 ? 4.382 33.836 -16.574 1.00 39.53 520 GLN A O 1
ATOM 3984 N N . ALA A 1 521 ? 5.109 31.713 -16.422 1.00 39.84 521 ALA A N 1
ATOM 3985 C CA . ALA A 1 521 ? 4.391 31.228 -17.601 1.00 39.84 521 ALA A CA 1
ATOM 3986 C C . ALA A 1 521 ? 2.860 31.401 -17.483 1.00 39.84 521 ALA A C 1
ATOM 3988 O O . ALA A 1 521 ? 2.198 31.832 -18.426 1.00 39.84 521 ALA A O 1
ATOM 3989 N N . LEU A 1 522 ? 2.278 31.147 -16.303 1.00 39.06 522 LEU A N 1
ATOM 3990 C CA . LEU A 1 522 ? 0.837 31.338 -16.074 1.00 39.06 522 LEU A CA 1
ATOM 3991 C C . LEU A 1 522 ? 0.411 32.815 -16.083 1.00 39.06 522 LEU A C 1
ATOM 3993 O O . LEU A 1 522 ? -0.699 33.131 -16.522 1.00 39.06 522 LEU A O 1
ATOM 3997 N N . LYS A 1 523 ? 1.277 33.730 -15.628 1.00 49.16 523 LYS A N 1
ATOM 3998 C CA . LYS A 1 523 ? 1.012 35.176 -15.706 1.00 49.16 523 LYS A CA 1
ATOM 3999 C C . LYS A 1 523 ? 0.995 35.667 -17.151 1.00 49.16 523 LYS A C 1
ATOM 4001 O O . LYS A 1 523 ? 0.111 36.446 -17.499 1.00 49.16 523 LYS A O 1
ATOM 4006 N N . GLU A 1 524 ? 1.902 35.178 -17.992 1.00 45.97 524 GLU A N 1
ATOM 4007 C CA . GLU A 1 524 ? 1.947 35.551 -19.410 1.00 45.97 524 GLU A CA 1
ATOM 4008 C C . GLU A 1 524 ? 0.753 35.006 -20.201 1.00 45.97 524 GLU A C 1
ATOM 4010 O O . GLU A 1 524 ? 0.151 35.735 -20.992 1.00 45.97 524 GLU A O 1
ATOM 4015 N N . VAL A 1 525 ? 0.330 33.768 -19.930 1.00 43.12 525 VAL A N 1
ATOM 4016 C CA . VAL A 1 525 ? -0.866 33.180 -20.559 1.00 43.12 525 VAL A CA 1
ATOM 4017 C C .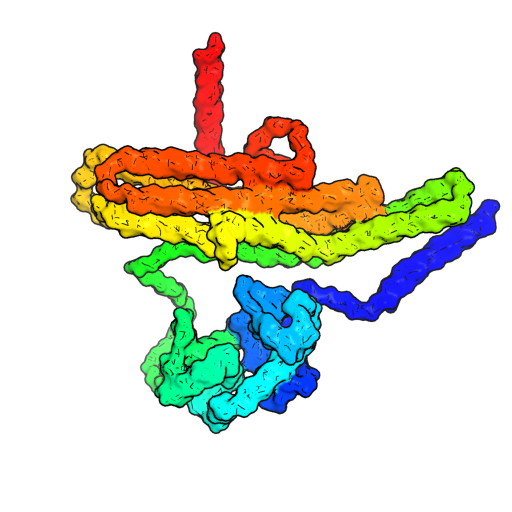 VAL A 1 525 ? -2.145 33.902 -20.109 1.00 43.12 525 VAL A C 1
ATOM 4019 O O . VAL A 1 525 ? -3.014 34.196 -20.931 1.00 43.12 525 VAL A O 1
ATOM 4022 N N . SER A 1 526 ? -2.253 34.279 -18.827 1.00 47.28 526 SER A N 1
ATOM 4023 C CA . SER A 1 526 ? -3.391 35.075 -18.336 1.00 47.28 526 SER A CA 1
ATOM 4024 C C . SER A 1 526 ? -3.420 36.493 -18.915 1.00 47.28 526 SER A C 1
ATOM 4026 O O . SER A 1 526 ? -4.508 37.020 -19.152 1.00 47.28 526 SER A O 1
ATOM 4028 N N . ALA A 1 527 ? -2.261 37.112 -19.152 1.00 60.19 527 ALA A N 1
ATOM 4029 C CA . ALA A 1 527 ? -2.175 38.436 -19.763 1.00 60.19 527 ALA A CA 1
ATOM 4030 C C . ALA A 1 527 ? -2.594 38.410 -21.244 1.00 60.19 527 ALA A C 1
ATOM 4032 O O . ALA A 1 527 ? -3.347 39.279 -21.681 1.00 60.19 527 ALA A O 1
ATOM 4033 N N . ARG A 1 528 ? -2.193 37.375 -21.996 1.00 49.66 528 ARG A N 1
ATOM 4034 C CA . ARG A 1 528 ? -2.585 37.207 -23.407 1.00 49.66 528 ARG A CA 1
ATOM 4035 C C . ARG A 1 528 ? -4.081 36.938 -23.587 1.00 49.66 528 ARG A C 1
ATOM 4037 O O . ARG A 1 528 ? -4.686 37.519 -24.482 1.00 49.66 528 ARG A O 1
ATOM 4044 N N . ASN A 1 529 ? -4.704 36.159 -22.701 1.00 46.16 529 ASN A N 1
ATOM 4045 C CA . ASN A 1 529 ? -6.151 35.911 -22.770 1.00 46.16 529 ASN A CA 1
ATOM 4046 C C . ASN A 1 529 ? -6.993 37.167 -22.484 1.00 46.16 529 ASN A C 1
ATOM 4048 O O . ASN A 1 529 ? -8.052 37.337 -23.083 1.00 46.16 529 ASN A O 1
ATOM 4052 N N . ARG A 1 530 ? -6.522 38.080 -21.621 1.00 60.50 530 ARG A N 1
ATOM 4053 C CA . ARG A 1 530 ? -7.199 39.372 -21.390 1.00 60.50 530 ARG A CA 1
ATOM 4054 C C . ARG A 1 530 ? -7.060 40.317 -22.583 1.00 60.50 530 ARG A C 1
ATOM 4056 O O . ARG A 1 530 ? -8.016 41.008 -22.912 1.00 60.50 530 ARG A O 1
ATOM 4063 N N . ALA A 1 531 ? -5.909 40.299 -23.255 1.00 60.19 531 ALA A N 1
ATOM 4064 C CA . ALA A 1 531 ? -5.689 41.080 -24.470 1.00 60.19 531 ALA A CA 1
ATOM 4065 C C . ALA A 1 531 ? -6.566 40.597 -25.642 1.00 60.19 531 ALA A C 1
ATOM 4067 O O . ALA A 1 531 ? -7.060 41.415 -26.410 1.00 60.19 531 ALA A O 1
ATOM 4068 N N . GLN A 1 532 ? -6.823 39.288 -25.749 1.00 48.34 532 GLN A N 1
ATOM 4069 C CA . GLN A 1 532 ? -7.716 38.738 -26.778 1.00 48.34 532 GLN A CA 1
ATOM 4070 C C . GLN A 1 532 ? -9.202 39.005 -26.496 1.00 48.34 532 GLN A C 1
ATOM 4072 O O . GLN A 1 532 ? -9.959 39.255 -27.429 1.00 48.34 532 GLN A O 1
ATOM 4077 N N . GLN A 1 533 ? -9.625 39.026 -25.227 1.00 47.97 533 GLN A N 1
ATOM 4078 C CA . GLN A 1 533 ? -11.001 39.393 -24.862 1.00 47.97 533 GLN A CA 1
ATOM 4079 C C . GLN A 1 533 ? -11.316 40.874 -25.120 1.00 47.97 533 GLN A C 1
ATOM 4081 O O . GLN A 1 533 ? -12.455 41.202 -25.432 1.00 47.97 533 GLN A O 1
ATOM 4086 N N . GLN A 1 534 ? -10.315 41.755 -25.052 1.00 55.50 534 GLN A N 1
ATOM 4087 C CA . GLN A 1 534 ? -10.462 43.179 -25.380 1.00 55.50 534 GLN A CA 1
ATOM 4088 C C . GLN A 1 534 ? -10.481 43.476 -26.888 1.00 55.50 534 GLN A C 1
ATOM 4090 O O . GLN A 1 534 ? -10.784 44.596 -27.268 1.00 55.50 534 GLN A O 1
ATOM 4095 N N . GLN A 1 535 ? -10.159 42.501 -27.744 1.00 51.19 535 GLN A N 1
ATOM 4096 C CA . GLN A 1 535 ? -10.250 42.633 -29.206 1.00 51.19 535 GLN A CA 1
ATOM 4097 C C . GLN A 1 535 ? -11.552 42.053 -29.785 1.00 51.19 535 GLN A C 1
ATOM 4099 O O . GLN A 1 535 ? -11.778 42.148 -30.989 1.00 51.19 535 GLN A O 1
ATOM 4104 N N . GLN A 1 536 ? -12.390 41.430 -28.949 1.00 47.97 536 GLN A N 1
ATOM 4105 C CA . GLN A 1 536 ? -13.700 40.881 -29.329 1.00 47.97 536 GLN A CA 1
ATOM 4106 C C . GLN A 1 536 ? -14.885 41.660 -28.726 1.00 47.97 536 GLN A C 1
ATOM 4108 O O . GLN A 1 536 ? -16.033 41.254 -28.904 1.00 47.97 536 GLN A O 1
ATOM 4113 N N . GLN A 1 537 ? -14.610 42.769 -28.034 1.00 46.12 537 GLN A N 1
ATOM 4114 C CA . GLN A 1 537 ? -15.562 43.835 -27.703 1.00 46.12 537 GLN A CA 1
ATOM 4115 C C . GLN A 1 537 ? -15.195 45.063 -28.527 1.00 46.12 537 GLN A C 1
ATOM 4117 O O . GLN A 1 537 ? -16.133 45.779 -28.937 1.00 46.12 537 GLN A O 1
#

Mean predicted aligned error: 20.49 Å